Protein AF-0000000079732592 (afdb_homodimer)

Sequence (618 aa):
MVAAVTVRTLSSPSSSRDAVSAAAAVSSTTSTVAAAVVMSLSVRLCVIKLDCSHFFIHSLRERGMASYRFEPFSTPEAAESALRVLVESADEELLLSGSSAILDRVRPALEDALDRGVLVLLLTSGVEDDRFEDVARVVHVWEDAGPLSVICTADDRDGLCANELVFEEPLNDDEGVLFSHPLVRTHLFSTVIGNTWNRATEEYIGEPDPLPATYRNFPTTVVNATLHLREGRDLDAAVRGKYVGTTEEVTLEGAVCNVRQSFVSPITNSFPVENSLFVRTADDDVVTVGGPGAFVEDVEGYEVTLRERMVAAVTVRTLSSPSSSRDAVSAAAAVSSTTSTVAAAVVMSLSVRLCVIKLDCSHFFIHSLRERGMASYRFEPFSTPEAAESALRVLVESADEELLLSGSSAILDRVRPALEDALDRGVLVLLLTSGVEDDRFEDVARVVHVWEDAGPLSVICTADDRDGLCANELVFEEPLNDDEGVLFSHPLVRTHLFSTVIGNTWNRATEEYIGEPDPLPATYRNFPTTVVNATLHLREGRDLDAAVRGKYVGTTEEVTLEGAVCNVRQSFVSPITNSFPVENSLFVRTADDDVVTVGGPGAFVEDVEGYEVTLRER

Secondary structure (DSSP, 8-state):
--------------SHHHHHHHHHHHHHHHHHHHHHHHHHHHHHHHHHHHHHHHHHHHHHHHTT----EEEEE-SHHHHHHHHHHHHHH-SSEEEEE--HHHHHHTHHHHHHHHHTT-EEEEEE-S------TTT-SEEEE--SSSPPPEEEEETTTEEEEE-GGGGSS--TT--EEEEE-HHHHHHHHHHHHHHTGGGSEEEEEPPPPPSSEEESSHHHHHHHHHHHHHTT--EEEEEEEEETTT--EEEEEEEEEEEE-SSSSSP--SSTT--EEEEE-TTS-EEEEE-TT--SSSEEEEEEEEEE-/--------------SHHHHHHHHHHHHHHHHHHHHHHHHHHHHHHHHHHHHHHHHHHHHHHHTT----EEEEE-SHHHHHHHHHHHHHH-SSEEEEE--HHHHHHTHHHHHHHHHTT-EEEEEE-S------TTT-SEEEE--SSSPPPEEEEETTTEEEEE-GGGGSS--TT--EEEEE-HHHHHHHHHHHHHHTGGGSEEEEEPPPPPSSEEESSHHHHHHHHHHHHHTT--EEEEEEEEETTT--EEEEEEEEEEEE-SSSSSP--SSTT--EEEEE-TTS-EEEEE-TT--SSSEEEEEEEEEE-

InterPro domains:
  IPR021586 Transcription regulator TrmB, C-terminal [PF11495] (77-308)
  IPR037253 TrmB/BL1, C-terminal domain superfamily [SSF159071] (210-307)

Structure (mmCIF, N/CA/C/O backbone):
data_AF-0000000079732592-model_v1
#
loop_
_entity.id
_entity.type
_entity.pdbx_description
1 polymer 'Transcription regulator TrmB C-terminal domain-containing protein'
#
loop_
_atom_site.group_PDB
_atom_site.id
_atom_site.type_symbol
_atom_site.label_atom_id
_atom_site.label_alt_id
_atom_site.label_comp_id
_atom_site.label_asym_id
_atom_site.label_entity_id
_atom_site.label_seq_id
_atom_site.pdbx_PDB_ins_code
_atom_site.Cartn_x
_atom_site.Cartn_y
_atom_site.Cartn_z
_atom_site.occupancy
_atom_site.B_iso_or_equiv
_atom_site.auth_seq_id
_atom_site.auth_comp_id
_atom_site.auth_asym_id
_atom_site.auth_atom_id
_atom_site.pdbx_PDB_model_num
ATOM 1 N N . MET A 1 1 ? 41.344 25.406 -42.969 1 19.22 1 MET A N 1
ATOM 2 C CA . MET A 1 1 ? 41.812 24.219 -43.688 1 19.22 1 MET A CA 1
ATOM 3 C C . MET A 1 1 ? 40.719 23.172 -43.781 1 19.22 1 MET A C 1
ATOM 5 O O . MET A 1 1 ? 40.219 22.719 -42.75 1 19.22 1 MET A O 1
ATOM 9 N N . VAL A 1 2 ? 39.906 23.25 -44.906 1 20.47 2 VAL A N 1
ATOM 10 C CA . VAL A 1 2 ? 38.625 22.609 -45.219 1 20.47 2 VAL A CA 1
ATOM 11 C C . VAL A 1 2 ? 38.844 21.109 -45.406 1 20.47 2 VAL A C 1
ATOM 13 O O . VAL A 1 2 ? 39.562 20.688 -46.281 1 20.47 2 VAL A O 1
ATOM 16 N N . ALA A 1 3 ? 39 20.438 -44.25 1 21.23 3 ALA A N 1
ATOM 17 C CA . ALA A 1 3 ? 39.406 19.031 -44.312 1 21.23 3 ALA A CA 1
ATOM 18 C C . ALA A 1 3 ? 38.531 18.234 -45.281 1 21.23 3 ALA A C 1
ATOM 20 O O . ALA A 1 3 ? 37.281 18.328 -45.219 1 21.23 3 ALA A O 1
ATOM 21 N N . ALA A 1 4 ? 39.062 18.016 -46.438 1 21.55 4 ALA A N 1
ATOM 22 C CA . ALA A 1 4 ? 38.469 17.359 -47.625 1 21.55 4 ALA A CA 1
ATOM 23 C C . ALA A 1 4 ? 37.969 15.969 -47.281 1 21.55 4 ALA A C 1
ATOM 25 O O . ALA A 1 4 ? 38.75 15.109 -46.844 1 21.55 4 ALA A O 1
ATOM 26 N N . VAL A 1 5 ? 36.812 15.875 -46.5 1 23.31 5 VAL A N 1
ATOM 27 C CA . VAL A 1 5 ? 36.219 14.602 -46.125 1 23.31 5 VAL A CA 1
ATOM 28 C C . VAL A 1 5 ? 35.969 13.742 -47.375 1 23.31 5 VAL A C 1
ATOM 30 O O . VAL A 1 5 ? 35.25 14.156 -48.281 1 23.31 5 VAL A O 1
ATOM 33 N N . THR A 1 6 ? 37.062 13.188 -47.844 1 23.47 6 THR A N 1
ATOM 34 C CA . THR A 1 6 ? 37.031 12.312 -49 1 23.47 6 THR A CA 1
ATOM 35 C C . THR A 1 6 ? 35.938 11.266 -48.844 1 23.47 6 THR A C 1
ATOM 37 O O . THR A 1 6 ? 35.906 10.484 -47.906 1 23.47 6 THR A O 1
ATOM 40 N N . VAL A 1 7 ? 34.719 11.641 -49.25 1 23.11 7 VAL A N 1
ATOM 41 C CA . VAL A 1 7 ? 33.562 10.781 -49.312 1 23.11 7 VAL A CA 1
ATOM 42 C C . VAL A 1 7 ? 33.875 9.562 -50.188 1 23.11 7 VAL A C 1
ATOM 44 O O . VAL A 1 7 ? 34.125 9.695 -51.375 1 23.11 7 VAL A O 1
ATOM 47 N N . ARG A 1 8 ? 34.688 8.703 -49.594 1 26.88 8 ARG A N 1
ATOM 48 C CA . ARG A 1 8 ? 34.969 7.5 -50.375 1 26.88 8 ARG A CA 1
ATOM 49 C C . ARG A 1 8 ? 33.688 6.941 -51 1 26.88 8 ARG A C 1
ATOM 51 O O . ARG A 1 8 ? 32.656 6.863 -50.344 1 26.88 8 ARG A O 1
ATOM 58 N N . THR A 1 9 ? 33.531 7.277 -52.219 1 23.38 9 THR A N 1
ATOM 59 C CA . THR A 1 9 ? 32.5 6.727 -53.062 1 23.38 9 THR A CA 1
ATOM 60 C C . THR A 1 9 ? 32.344 5.223 -52.844 1 23.38 9 THR A C 1
ATOM 62 O O . THR A 1 9 ? 33.312 4.477 -52.969 1 23.38 9 THR A O 1
ATOM 65 N N . LEU A 1 10 ? 31.656 4.914 -51.75 1 28.02 10 LEU A N 1
ATOM 66 C CA . LEU A 1 10 ? 31.359 3.506 -51.531 1 28.02 10 LEU A CA 1
ATOM 67 C C . LEU A 1 10 ? 31.031 2.787 -52.812 1 28.02 10 LEU A C 1
ATOM 69 O O . LEU A 1 10 ? 30.203 3.268 -53.625 1 28.02 10 LEU A O 1
ATOM 73 N N . SER A 1 11 ? 32.062 2.229 -53.438 1 27.69 11 SER A N 1
ATOM 74 C CA . SER A 1 11 ? 31.969 1.338 -54.594 1 27.69 11 SER A CA 1
ATOM 75 C C . SER A 1 11 ? 30.703 0.494 -54.531 1 27.69 11 SER A C 1
ATOM 77 O O . SER A 1 11 ? 30.156 0.25 -53.469 1 27.69 11 SER A O 1
ATOM 79 N N . SER A 1 12 ? 30.047 0.432 -55.75 1 29.06 12 SER A N 1
ATOM 80 C CA . SER A 1 12 ? 28.812 -0.265 -56.125 1 29.06 12 SER A CA 1
ATOM 81 C C . SER A 1 12 ? 28.75 -1.654 -55.5 1 29.06 12 SER A C 1
ATOM 83 O O . SER A 1 12 ? 29.688 -2.443 -55.656 1 29.06 12 SER A O 1
ATOM 85 N N . PRO A 1 13 ? 28.125 -1.713 -54.406 1 33.91 13 PRO A N 1
ATOM 86 C CA . PRO A 1 13 ? 28.062 -3.076 -53.875 1 33.91 13 PRO A CA 1
ATOM 87 C C . PRO A 1 13 ? 27.719 -4.113 -54.938 1 33.91 13 PRO A C 1
ATOM 89 O O . PRO A 1 13 ? 26.906 -3.832 -55.844 1 33.91 13 PRO A O 1
ATOM 92 N N . SER A 1 14 ? 28.766 -4.77 -55.594 1 34.81 14 SER A N 1
ATOM 93 C CA . SER A 1 14 ? 28.594 -5.781 -56.625 1 34.81 14 SER A CA 1
ATOM 94 C C . SER A 1 14 ? 27.344 -6.633 -56.375 1 34.81 14 SER A C 1
ATOM 96 O O . SER A 1 14 ? 26.594 -6.926 -57.281 1 34.81 14 SER A O 1
ATOM 98 N N . SER A 1 15 ? 27.531 -7.754 -55.688 1 32.41 15 SER A N 1
ATOM 99 C CA . SER A 1 15 ? 26.484 -8.773 -55.75 1 32.41 15 SER A CA 1
ATOM 100 C C . SER A 1 15 ? 25.297 -8.398 -54.875 1 32.41 15 SER A C 1
ATOM 102 O O . SER A 1 15 ? 25.438 -7.648 -53.906 1 32.41 15 SER A O 1
ATOM 104 N N . SER A 1 16 ? 24.062 -8.617 -55.469 1 32.03 16 SER A N 1
ATOM 105 C CA . SER A 1 16 ? 22.719 -8.383 -54.906 1 32.03 16 SER A CA 1
ATOM 106 C C . SER A 1 16 ? 22.641 -8.797 -53.438 1 32.03 16 SER A C 1
ATOM 108 O O . SER A 1 16 ? 21.828 -8.258 -52.688 1 32.03 16 SER A O 1
ATOM 110 N N . ARG A 1 17 ? 23.281 -9.859 -53.125 1 38.47 17 ARG A N 1
ATOM 111 C CA . ARG A 1 17 ? 23.219 -10.336 -51.719 1 38.47 17 ARG A CA 1
ATOM 112 C C . ARG A 1 17 ? 23.891 -9.344 -50.781 1 38.47 17 ARG A C 1
ATOM 114 O O . ARG A 1 17 ? 23.453 -9.188 -49.625 1 38.47 17 ARG A O 1
ATOM 121 N N . ASP A 1 18 ? 24.953 -8.781 -51.219 1 37.97 18 ASP A N 1
ATOM 122 C CA . ASP A 1 18 ? 25.672 -7.867 -50.312 1 37.97 18 ASP A CA 1
ATOM 123 C C . ASP A 1 18 ? 24.891 -6.562 -50.156 1 37.97 18 ASP A C 1
ATOM 125 O O . ASP A 1 18 ? 25.016 -5.895 -49.125 1 37.97 18 ASP A O 1
ATOM 129 N N . ALA A 1 19 ? 24.188 -6.117 -51.188 1 34.31 19 ALA A N 1
ATOM 130 C CA . ALA A 1 19 ? 23.359 -4.922 -51.062 1 34.31 19 ALA A CA 1
ATOM 131 C C . ALA A 1 19 ? 22.203 -5.172 -50.094 1 34.31 19 ALA A C 1
ATOM 133 O O . ALA A 1 19 ? 21.844 -4.293 -49.312 1 34.31 19 ALA A O 1
ATOM 134 N N . VAL A 1 20 ? 21.609 -6.406 -50.219 1 36.62 20 VAL A N 1
ATOM 135 C CA . VAL A 1 20 ? 20.531 -6.723 -49.312 1 36.62 20 VAL A CA 1
ATOM 136 C C . VAL A 1 20 ? 21.078 -6.816 -47.875 1 36.62 20 VAL A C 1
ATOM 138 O O . VAL A 1 20 ? 20.438 -6.344 -46.938 1 36.62 20 VAL A O 1
ATOM 141 N N . SER A 1 21 ? 22.281 -7.383 -47.719 1 35.88 21 SER A N 1
ATOM 142 C CA . SER A 1 21 ? 22.859 -7.43 -46.375 1 35.88 21 SER A CA 1
ATOM 143 C C . SER A 1 21 ? 23.266 -6.039 -45.906 1 35.88 21 SER A C 1
ATOM 145 O O . SER A 1 21 ? 23.109 -5.715 -44.719 1 35.88 21 SER A O 1
ATOM 147 N N . ALA A 1 22 ? 23.812 -5.219 -46.781 1 35.72 22 ALA A N 1
ATOM 148 C CA . ALA A 1 22 ? 24.156 -3.854 -46.375 1 35.72 22 ALA A CA 1
ATOM 149 C C . ALA A 1 22 ? 22.891 -3.018 -46.156 1 35.72 22 ALA A C 1
ATOM 151 O O . ALA A 1 22 ? 22.828 -2.219 -45.219 1 35.72 22 ALA A O 1
ATOM 152 N N . ALA A 1 23 ? 21.891 -3.182 -47.094 1 34.16 23 ALA A N 1
ATOM 153 C CA . ALA A 1 23 ? 20.625 -2.484 -46.844 1 34.16 23 ALA A CA 1
ATOM 154 C C . ALA A 1 23 ? 19.969 -2.998 -45.562 1 34.16 23 ALA A C 1
ATOM 156 O O . ALA A 1 23 ? 19.375 -2.221 -44.812 1 34.16 23 ALA A O 1
ATOM 157 N N . ALA A 1 24 ? 20.078 -4.305 -45.312 1 37.47 24 ALA A N 1
ATOM 158 C CA . ALA A 1 24 ? 19.562 -4.832 -44.062 1 37.47 24 ALA A CA 1
ATOM 159 C C . ALA A 1 24 ? 20.375 -4.316 -42.875 1 37.47 24 ALA A C 1
ATOM 161 O O . ALA A 1 24 ? 19.812 -4.012 -41.812 1 37.47 24 ALA A O 1
ATOM 162 N N . ALA A 1 25 ? 21.688 -4.176 -43 1 39.47 25 ALA A N 1
ATOM 163 C CA . ALA A 1 25 ? 22.516 -3.584 -41.969 1 39.47 25 ALA A CA 1
ATOM 164 C C . ALA A 1 25 ? 22.234 -2.088 -41.844 1 39.47 25 ALA A C 1
ATOM 166 O O . ALA A 1 25 ? 22.172 -1.56 -40.719 1 39.47 25 ALA A O 1
ATOM 167 N N . VAL A 1 26 ? 22.156 -1.353 -42.969 1 39.06 26 VAL A N 1
ATOM 168 C CA . VAL A 1 26 ? 21.828 0.066 -42.844 1 39.06 26 VAL A CA 1
ATOM 169 C C . VAL A 1 26 ? 20.391 0.228 -42.344 1 39.06 26 VAL A C 1
ATOM 171 O O . VAL A 1 26 ? 20.125 1.1 -41.531 1 39.06 26 VAL A O 1
ATOM 174 N N . SER A 1 27 ? 19.453 -0.613 -42.844 1 36.62 27 SER A N 1
ATOM 175 C CA . SER A 1 27 ? 18.094 -0.537 -42.312 1 36.62 27 SER A CA 1
ATOM 176 C C . SER A 1 27 ? 18.031 -0.918 -40.844 1 36.62 27 SER A C 1
ATOM 178 O O . SER A 1 27 ? 17.297 -0.312 -40.062 1 36.62 27 SER A O 1
ATOM 180 N N . SER A 1 28 ? 18.875 -1.86 -40.438 1 42.09 28 SER A N 1
ATOM 181 C CA . SER A 1 28 ? 18.938 -2.191 -39 1 42.09 28 SER A CA 1
ATOM 182 C C . SER A 1 28 ? 19.594 -1.079 -38.188 1 42.09 28 SER A C 1
ATOM 184 O O . SER A 1 28 ? 19.156 -0.755 -37.094 1 42.09 28 SER A O 1
ATOM 186 N N . THR A 1 29 ? 20.656 -0.507 -38.75 1 42.25 29 THR A N 1
ATOM 187 C CA . THR A 1 29 ? 21.281 0.609 -38.062 1 42.25 29 THR A CA 1
ATOM 188 C C . THR A 1 29 ? 20.391 1.851 -38.125 1 42.25 29 THR A C 1
ATOM 190 O O . THR A 1 29 ? 20.266 2.574 -37.125 1 42.25 29 THR A O 1
ATOM 193 N N . THR A 1 30 ? 19.875 2.113 -39.281 1 39.75 30 THR A N 1
ATOM 194 C CA . THR A 1 30 ? 18.984 3.256 -39.375 1 39.75 30 THR A CA 1
ATOM 195 C C . THR A 1 30 ? 17.734 3.014 -38.531 1 39.75 30 THR A C 1
ATOM 197 O O . THR A 1 30 ? 17.219 3.936 -37.875 1 39.75 30 THR A O 1
ATOM 200 N N . SER A 1 31 ? 17.234 1.812 -38.5 1 40.81 31 SER A N 1
ATOM 201 C CA . SER A 1 31 ? 16.078 1.521 -37.656 1 40.81 31 SER A CA 1
ATOM 202 C C . SER A 1 31 ? 16.438 1.589 -36.188 1 40.81 31 SER A C 1
ATOM 204 O O . SER A 1 31 ? 15.664 2.113 -35.375 1 40.81 31 SER A O 1
ATOM 206 N N . THR A 1 32 ? 17.625 1.209 -35.844 1 43.56 32 THR A N 1
ATOM 207 C CA . THR A 1 32 ? 18.094 1.358 -34.469 1 43.56 32 THR A CA 1
ATOM 208 C C . THR A 1 32 ? 18.344 2.826 -34.156 1 43.56 32 THR A C 1
ATOM 210 O O . THR A 1 32 ? 17.969 3.301 -33.062 1 43.56 32 THR A O 1
ATOM 213 N N . VAL A 1 33 ? 18.984 3.492 -35.094 1 40.34 33 VAL A N 1
ATOM 214 C CA . VAL A 1 33 ? 19.234 4.91 -34.844 1 40.34 33 VAL A CA 1
ATOM 215 C C . VAL A 1 33 ? 17.906 5.676 -34.875 1 40.34 33 VAL A C 1
ATOM 217 O O . VAL A 1 33 ? 17.672 6.543 -34.062 1 40.34 33 VAL A O 1
ATOM 220 N N . ALA A 1 34 ? 17.078 5.367 -35.812 1 36.66 34 ALA A N 1
ATOM 221 C CA . ALA A 1 34 ? 15.773 6.016 -35.844 1 36.66 34 ALA A CA 1
ATOM 222 C C . ALA A 1 34 ? 14.961 5.664 -34.594 1 36.66 34 ALA A C 1
ATOM 224 O O . ALA A 1 34 ? 14.328 6.535 -34 1 36.66 34 ALA A O 1
ATOM 225 N N . ALA A 1 35 ? 15.008 4.504 -34.156 1 41.5 35 ALA A N 1
ATOM 226 C CA . ALA A 1 35 ? 14.352 4.121 -32.906 1 41.5 35 ALA A CA 1
ATOM 227 C C . ALA A 1 35 ? 14.977 4.832 -31.719 1 41.5 35 ALA A C 1
ATOM 229 O O . ALA A 1 35 ? 14.266 5.316 -30.844 1 41.5 35 ALA A O 1
ATOM 230 N N . ALA A 1 36 ? 16.25 5.039 -31.797 1 42.72 36 ALA A N 1
ATOM 231 C CA . ALA A 1 36 ? 16.922 5.789 -30.75 1 42.72 36 ALA A CA 1
ATOM 232 C C . ALA A 1 36 ? 16.547 7.27 -30.797 1 42.72 36 ALA A C 1
ATOM 234 O O . ALA A 1 36 ? 16.328 7.898 -29.766 1 42.72 36 ALA A O 1
ATOM 235 N N . VAL A 1 37 ? 16.547 7.785 -32.031 1 40.47 37 VAL A N 1
ATOM 236 C CA . VAL A 1 37 ? 16.172 9.188 -32.188 1 40.47 37 VAL A CA 1
ATOM 237 C C . VAL A 1 37 ? 14.703 9.375 -31.812 1 40.47 37 VAL A C 1
ATOM 239 O O . VAL A 1 37 ? 14.352 10.305 -31.078 1 40.47 37 VAL A O 1
ATOM 242 N N . VAL A 1 38 ? 13.859 8.508 -32.281 1 40.31 38 VAL A N 1
ATOM 243 C CA . VAL A 1 38 ? 12.453 8.586 -31.891 1 40.31 38 VAL A CA 1
ATOM 244 C C . VAL A 1 38 ? 12.32 8.391 -30.391 1 40.31 38 VAL A C 1
ATOM 246 O O . VAL A 1 38 ? 11.57 9.117 -29.719 1 40.31 38 VAL A O 1
ATOM 249 N N . MET A 1 39 ? 13.133 7.551 -29.891 1 40.91 39 MET A N 1
ATOM 250 C CA . MET A 1 39 ? 13.148 7.367 -28.438 1 40.91 39 MET A CA 1
ATOM 251 C C . MET A 1 39 ? 13.68 8.609 -27.734 1 40.91 39 MET A C 1
ATOM 253 O O . MET A 1 39 ? 13.125 9.047 -26.734 1 40.91 39 MET A O 1
ATOM 257 N N . SER A 1 40 ? 14.773 9.141 -28.328 1 41.84 40 SER A N 1
ATOM 258 C CA . SER A 1 40 ? 15.305 10.367 -27.75 1 41.84 40 SER A CA 1
ATOM 259 C C . SER A 1 40 ? 14.305 11.508 -27.859 1 41.84 40 SER A C 1
ATOM 261 O O . SER A 1 40 ? 14.102 12.266 -26.906 1 41.84 40 SER A O 1
ATOM 263 N N . LEU A 1 41 ? 13.82 11.633 -29.047 1 41.28 41 LEU A N 1
ATOM 264 C CA . LEU A 1 41 ? 12.812 12.664 -29.234 1 41.28 41 LEU A CA 1
ATOM 265 C C . LEU A 1 41 ? 11.562 12.359 -28.406 1 41.28 41 LEU A C 1
ATOM 267 O O . LEU A 1 41 ? 10.953 13.266 -27.828 1 41.28 41 LEU A O 1
ATOM 271 N N . SER A 1 42 ? 11.25 11.18 -28.312 1 38.34 42 SER A N 1
ATOM 272 C CA . SER A 1 42 ? 10.133 10.773 -27.484 1 38.34 42 SER A CA 1
ATOM 273 C C . SER A 1 42 ? 10.422 11.008 -26 1 38.34 42 SER A C 1
ATOM 275 O O . SER A 1 42 ? 9.539 11.422 -25.25 1 38.34 42 SER A O 1
ATOM 277 N N . VAL A 1 43 ? 11.664 10.844 -25.719 1 39.75 43 VAL A N 1
ATOM 278 C CA . VAL A 1 43 ? 12.102 11.141 -24.359 1 39.75 43 VAL A CA 1
ATOM 279 C C . VAL A 1 43 ? 12.023 12.641 -24.109 1 39.75 43 VAL A C 1
ATOM 281 O O . VAL A 1 43 ? 11.531 13.078 -23.062 1 39.75 43 VAL A O 1
ATOM 284 N N . ARG A 1 44 ? 12.602 13.391 -25.047 1 42.25 44 ARG A N 1
ATOM 285 C CA . ARG A 1 44 ? 12.539 14.836 -24.891 1 42.25 44 ARG A CA 1
ATOM 286 C C . ARG A 1 44 ? 11.094 15.32 -24.859 1 42.25 44 ARG A C 1
ATOM 288 O O . ARG A 1 44 ? 10.742 16.203 -24.062 1 42.25 44 ARG A O 1
ATOM 295 N N . LEU A 1 45 ? 10.359 14.805 -25.703 1 39.19 45 LEU A N 1
ATOM 296 C CA . LEU A 1 45 ? 8.93 15.117 -25.688 1 39.19 45 LEU A CA 1
ATOM 297 C C . LEU A 1 45 ? 8.289 14.664 -24.375 1 39.19 45 LEU A C 1
ATOM 299 O O . LEU A 1 45 ? 7.438 15.367 -23.828 1 39.19 45 LEU A O 1
ATOM 303 N N . CYS A 1 46 ? 8.773 13.617 -23.906 1 38.25 46 CYS A N 1
ATOM 304 C CA . CYS A 1 46 ? 8.273 13.148 -22.625 1 38.25 46 CYS A CA 1
ATOM 305 C C . CYS A 1 46 ? 8.688 14.086 -21.5 1 38.25 46 CYS A C 1
ATOM 307 O O . CYS A 1 46 ? 7.891 14.398 -20.609 1 38.25 46 CYS A O 1
ATOM 309 N N . VAL A 1 47 ? 9.961 14.562 -21.578 1 41.03 47 VAL A N 1
ATOM 310 C CA . VAL A 1 47 ? 10.438 15.5 -20.578 1 41.03 47 VAL A CA 1
ATOM 311 C C . VAL A 1 47 ? 9.664 16.812 -20.703 1 41.03 47 VAL A C 1
ATOM 313 O O . VAL A 1 47 ? 9.227 17.375 -19.688 1 41.03 47 VAL A O 1
ATOM 316 N N . ILE A 1 48 ? 9.617 17.312 -21.906 1 40.66 48 ILE A N 1
ATOM 317 C CA . ILE A 1 48 ? 8.844 18.531 -22.156 1 40.66 48 ILE A CA 1
ATOM 318 C C . ILE A 1 48 ? 7.391 18.312 -21.75 1 40.66 48 ILE A C 1
ATOM 320 O O . ILE A 1 48 ? 6.781 19.172 -21.109 1 40.66 48 ILE A O 1
ATOM 324 N N . LYS A 1 49 ? 6.91 17.203 -22.172 1 38.03 49 LYS A N 1
ATOM 325 C CA . LYS A 1 49 ? 5.539 16.891 -21.781 1 38.03 49 LYS A CA 1
ATOM 326 C C . LYS A 1 49 ? 5.398 16.844 -20.266 1 38.03 49 LYS A C 1
ATOM 328 O O . LYS A 1 49 ? 4.426 17.375 -19.719 1 38.03 49 LYS A O 1
ATOM 333 N N . LEU A 1 50 ? 6.383 16.297 -19.719 1 39.59 50 LEU A N 1
ATOM 334 C CA . LEU A 1 50 ? 6.379 16.266 -18.25 1 39.59 50 LEU A CA 1
ATOM 335 C C . LEU A 1 50 ? 6.48 17.672 -17.688 1 39.59 50 LEU A C 1
ATOM 337 O O . LEU A 1 50 ? 5.766 18.016 -16.734 1 39.59 50 LEU A O 1
ATOM 341 N N . ASP A 1 51 ? 7.414 18.406 -18.281 1 42.16 51 ASP A N 1
ATOM 342 C CA . ASP A 1 51 ? 7.52 19.797 -17.844 1 42.16 51 ASP A CA 1
ATOM 343 C C . ASP A 1 51 ? 6.238 20.562 -18.141 1 42.16 51 ASP A C 1
ATOM 345 O O . ASP A 1 51 ? 5.777 21.359 -17.328 1 42.16 51 ASP A O 1
ATOM 349 N N . CYS A 1 52 ? 5.762 20.438 -19.359 1 40.16 52 CYS A N 1
ATOM 350 C CA . CYS A 1 52 ? 4.508 21.062 -19.766 1 40.16 52 CYS A CA 1
ATOM 351 C C . CYS A 1 52 ? 3.338 20.516 -18.953 1 40.16 52 CYS A C 1
ATOM 353 O O . CYS A 1 52 ? 2.406 21.25 -18.625 1 40.16 52 CYS A O 1
ATOM 355 N N . SER A 1 53 ? 3.395 19.328 -18.766 1 38.09 53 SER A N 1
ATOM 356 C CA . SER A 1 53 ? 2.363 18.719 -17.922 1 38.09 53 SER A CA 1
ATOM 357 C C . SER A 1 53 ? 2.346 19.359 -16.547 1 38.09 53 SER A C 1
ATOM 359 O O . SER A 1 53 ? 1.278 19.547 -15.953 1 38.09 53 SER A O 1
ATOM 361 N N . HIS A 1 54 ? 3.555 19.656 -16.109 1 39.66 54 HIS A N 1
ATOM 362 C CA . HIS A 1 54 ? 3.635 20.375 -14.844 1 39.66 54 HIS A CA 1
ATOM 363 C C . HIS A 1 54 ? 2.842 21.672 -14.891 1 39.66 54 HIS A C 1
ATOM 365 O O . HIS A 1 54 ? 2.092 21.984 -13.969 1 39.66 54 HIS A O 1
ATOM 371 N N . PHE A 1 55 ? 3.195 22.453 -15.914 1 38.03 55 PHE A N 1
ATOM 372 C CA . PHE A 1 55 ? 2.439 23.688 -16.094 1 38.03 55 PHE A CA 1
ATOM 373 C C . PHE A 1 55 ? 0.958 23.375 -16.297 1 38.03 55 PHE A C 1
ATOM 375 O O . PHE A 1 55 ? 0.098 24.078 -15.766 1 38.03 55 PHE A O 1
ATOM 382 N N . PHE A 1 56 ? 0.739 22.453 -17.047 1 33.72 56 PHE A N 1
ATOM 383 C CA . PHE A 1 56 ? -0.644 22.094 -17.328 1 33.72 56 PHE A CA 1
ATOM 384 C C . PHE A 1 56 ? -1.326 21.531 -16.078 1 33.72 56 PHE A C 1
ATOM 386 O O . PHE A 1 56 ? -2.479 21.875 -15.797 1 33.72 56 PHE A O 1
ATOM 393 N N . ILE A 1 57 ? -0.654 20.781 -15.352 1 38.06 57 ILE A N 1
ATOM 394 C CA . ILE A 1 57 ? -1.205 20.234 -14.117 1 38.06 57 ILE A CA 1
ATOM 395 C C . ILE A 1 57 ? -1.607 21.375 -13.18 1 38.06 57 ILE A C 1
ATOM 397 O O . ILE A 1 57 ? -2.684 21.344 -12.578 1 38.06 57 ILE A O 1
ATOM 401 N N . HIS A 1 58 ? -0.688 22.266 -13.031 1 38.59 58 HIS A N 1
ATOM 402 C CA . HIS A 1 58 ? -1.029 23.422 -12.211 1 38.59 58 HIS A CA 1
ATOM 403 C C . HIS A 1 58 ? -2.227 24.172 -12.781 1 38.59 58 HIS A C 1
ATOM 405 O O . HIS A 1 58 ? -3.105 24.609 -12.039 1 38.59 58 HIS A O 1
ATOM 411 N N . SER A 1 59 ? -2.217 24.312 -14 1 35.06 59 SER A N 1
ATOM 412 C CA . SER A 1 59 ? -3.305 25.062 -14.633 1 35.06 59 SER A CA 1
ATOM 413 C C . SER A 1 59 ? -4.625 24.297 -14.516 1 35.06 59 SER A C 1
ATOM 415 O O . SER A 1 59 ? -5.676 24.906 -14.305 1 35.06 59 SER A O 1
ATOM 417 N N . LEU A 1 60 ? -4.633 23.109 -14.758 1 37.69 60 LEU A N 1
ATOM 418 C CA . LEU A 1 60 ? -5.883 22.344 -14.672 1 37.69 60 LEU A CA 1
ATOM 419 C C . LEU A 1 60 ? -6.387 22.297 -13.234 1 37.69 60 LEU A C 1
ATOM 421 O O . LEU A 1 60 ? -7.598 22.344 -12.992 1 37.69 60 LEU A O 1
ATOM 425 N N . ARG A 1 61 ? -5.504 22.188 -12.297 1 40.12 61 ARG A N 1
ATOM 426 C CA . ARG A 1 61 ? -5.887 22.297 -10.891 1 40.12 61 ARG A CA 1
ATOM 427 C C . ARG A 1 61 ? -6.645 23.594 -10.641 1 40.12 61 ARG A C 1
ATOM 429 O O . ARG A 1 61 ? -7.633 23.625 -9.906 1 40.12 61 ARG A O 1
ATOM 436 N N . GLU A 1 62 ? -6.203 24.625 -11.148 1 40.09 62 GLU A N 1
ATOM 437 C CA . GLU A 1 62 ? -6.891 25.891 -10.992 1 40.09 62 GLU A CA 1
ATOM 438 C C . GLU A 1 62 ? -8.281 25.859 -11.625 1 40.09 62 GLU A C 1
ATOM 440 O O . GLU A 1 62 ? -9.188 26.562 -11.188 1 40.09 62 GLU A O 1
ATOM 445 N N . ARG A 1 63 ? -8.289 25.047 -12.711 1 36.94 63 ARG A N 1
ATOM 446 C CA . ARG A 1 63 ? -9.594 25.156 -13.359 1 36.94 63 ARG A CA 1
ATOM 447 C C . ARG A 1 63 ? -10.578 24.141 -12.789 1 36.94 63 ARG A C 1
ATOM 449 O O . ARG A 1 63 ? -11.672 23.969 -13.32 1 36.94 63 ARG A O 1
ATOM 456 N N . GLY A 1 64 ? -10.258 23.453 -11.758 1 38.97 64 GLY A N 1
ATOM 457 C CA . GLY A 1 64 ? -11.219 22.594 -11.062 1 38.97 64 GLY A CA 1
ATOM 458 C C . GLY A 1 64 ? -11.398 21.25 -11.719 1 38.97 64 GLY A C 1
ATOM 459 O O . GLY A 1 64 ? -12.305 20.484 -11.359 1 38.97 64 GLY A O 1
ATOM 460 N N . MET A 1 65 ? -11.078 21.109 -12.828 1 37.66 65 MET A N 1
ATOM 461 C CA . MET A 1 65 ? -11.305 19.828 -13.492 1 37.66 65 MET A CA 1
ATOM 462 C C . MET A 1 65 ? -10.305 18.781 -13.023 1 37.66 65 MET A C 1
ATOM 464 O O . MET A 1 65 ? -9.094 18.984 -13.102 1 37.66 65 MET A O 1
ATOM 468 N N . ALA A 1 66 ? -10.672 18.031 -12.07 1 47.69 66 ALA A N 1
ATOM 469 C CA . ALA A 1 66 ? -9.852 16.969 -11.5 1 47.69 66 ALA A CA 1
ATOM 470 C C . ALA A 1 66 ? -9.203 16.125 -12.602 1 47.69 66 ALA A C 1
ATOM 472 O O . ALA A 1 66 ? -9.906 15.508 -13.414 1 47.69 66 ALA A O 1
ATOM 473 N N . SER A 1 67 ? -8.133 16.609 -13.242 1 60.19 67 SER A N 1
ATOM 474 C CA . SER A 1 67 ? -7.461 15.859 -14.289 1 60.19 67 SER A CA 1
ATOM 475 C C . SER A 1 67 ? -6.512 14.82 -13.703 1 60.19 67 SER A C 1
ATOM 477 O O . SER A 1 67 ? -5.637 15.156 -12.898 1 60.19 67 SER A O 1
ATOM 479 N N . TYR A 1 68 ? -6.953 13.586 -13.664 1 77.81 68 TYR A N 1
ATOM 480 C CA . TYR A 1 68 ? -6.082 12.477 -13.305 1 77.81 68 TYR A CA 1
ATOM 481 C C . TYR A 1 68 ? -5 12.266 -14.359 1 77.81 68 TYR A C 1
ATOM 483 O O . TYR A 1 68 ? -5.242 12.461 -15.555 1 77.81 68 TYR A O 1
ATOM 491 N N . ARG A 1 69 ? -3.801 12.141 -13.875 1 80.81 69 ARG A N 1
ATOM 492 C CA . ARG A 1 69 ? -2.656 11.984 -14.766 1 80.81 69 ARG A CA 1
ATOM 493 C C . ARG A 1 69 ? -1.808 10.781 -14.367 1 80.81 69 ARG A C 1
ATOM 495 O O . ARG A 1 69 ? -1.627 10.508 -13.18 1 80.81 69 ARG A O 1
ATOM 502 N N . PHE A 1 70 ? -1.429 10.078 -15.367 1 85.62 70 PHE A N 1
ATOM 503 C CA . PHE A 1 70 ? -0.467 8.992 -15.219 1 85.62 70 PHE A CA 1
ATOM 504 C C . PHE A 1 70 ? 0.593 9.055 -16.312 1 85.62 70 PHE A C 1
ATOM 506 O O . PHE A 1 70 ? 0.268 9.039 -17.5 1 85.62 70 PHE A O 1
ATOM 513 N N . GLU A 1 71 ? 1.866 9.164 -15.945 1 84.88 71 GLU A N 1
ATOM 514 C CA . GLU A 1 71 ? 2.977 9.32 -16.875 1 84.88 71 GLU A CA 1
ATOM 515 C C . GLU A 1 71 ? 4.094 8.32 -16.578 1 84.88 71 GLU A C 1
ATOM 517 O O . GLU A 1 71 ? 4.961 8.578 -15.742 1 84.88 71 GLU A O 1
ATOM 522 N N . PRO A 1 72 ? 4.074 7.223 -17.328 1 83.94 72 PRO A N 1
ATOM 523 C CA . PRO A 1 72 ? 5.18 6.277 -17.156 1 83.94 72 PRO A CA 1
ATOM 524 C C . PRO A 1 72 ? 6.516 6.836 -17.641 1 83.94 72 PRO A C 1
ATOM 526 O O . PRO A 1 72 ? 6.539 7.711 -18.516 1 83.94 72 PRO A O 1
ATOM 529 N N . PHE A 1 73 ? 7.613 6.422 -17 1 82.81 73 PHE A N 1
ATOM 530 C CA . PHE A 1 73 ? 8.961 6.773 -17.438 1 82.81 73 PHE A CA 1
ATOM 531 C C . PHE A 1 73 ? 9.891 5.57 -17.359 1 82.81 73 PHE A C 1
ATOM 533 O O . PHE A 1 73 ? 9.664 4.66 -16.547 1 82.81 73 PHE A O 1
ATOM 540 N N . SER A 1 74 ? 10.953 5.559 -18.203 1 79.88 74 SER A N 1
ATOM 541 C CA . SER A 1 74 ? 11.828 4.387 -18.234 1 79.88 74 SER A CA 1
ATOM 542 C C . SER A 1 74 ? 13.289 4.789 -18.391 1 79.88 74 SER A C 1
ATOM 544 O O . SER A 1 74 ? 14.148 3.938 -18.609 1 79.88 74 SER A O 1
ATOM 546 N N . THR A 1 75 ? 13.57 6.07 -18.359 1 80.25 75 THR A N 1
ATOM 547 C CA . THR A 1 75 ? 14.953 6.535 -18.469 1 80.25 75 THR A CA 1
ATOM 548 C C . THR A 1 75 ? 15.375 7.246 -17.172 1 80.25 75 THR A C 1
ATOM 550 O O . THR A 1 75 ? 14.547 7.844 -16.484 1 80.25 75 THR A O 1
ATOM 553 N N . PRO A 1 76 ? 16.656 7.211 -16.969 1 84.88 76 PRO A N 1
ATOM 554 C CA . PRO A 1 76 ? 17.156 7.867 -15.75 1 84.88 76 PRO A CA 1
ATOM 555 C C . PRO A 1 76 ? 16.844 9.359 -15.719 1 84.88 76 PRO A C 1
ATOM 557 O O . PRO A 1 76 ? 16.484 9.898 -14.664 1 84.88 76 PRO A O 1
ATOM 560 N N . GLU A 1 77 ? 16.969 9.984 -16.844 1 81.5 77 GLU A N 1
ATOM 561 C CA . GLU A 1 77 ? 16.719 11.422 -16.906 1 81.5 77 GLU A CA 1
ATOM 562 C C . GLU A 1 77 ? 15.266 11.742 -16.578 1 81.5 77 GLU A C 1
ATOM 564 O O . GLU A 1 77 ? 14.984 12.68 -15.836 1 81.5 77 GLU A O 1
ATOM 569 N N . ALA A 1 78 ? 14.359 10.953 -17.156 1 82.31 78 ALA A N 1
ATOM 570 C CA . ALA A 1 78 ? 12.938 11.148 -16.906 1 82.31 78 ALA A CA 1
ATOM 571 C C . ALA A 1 78 ? 12.594 10.859 -15.445 1 82.31 78 ALA A C 1
ATOM 573 O O . ALA A 1 78 ? 11.758 11.547 -14.852 1 82.31 78 ALA A O 1
ATOM 574 N N . ALA A 1 79 ? 13.25 9.844 -14.938 1 89.5 79 ALA A N 1
ATOM 575 C CA . ALA A 1 79 ? 13.023 9.484 -13.539 1 89.5 79 ALA A CA 1
ATOM 576 C C . ALA A 1 79 ? 13.453 10.609 -12.602 1 89.5 79 ALA A C 1
ATOM 578 O O . ALA A 1 79 ? 12.703 10.984 -11.695 1 89.5 79 ALA A O 1
ATOM 579 N N . GLU A 1 80 ? 14.609 11.125 -12.852 1 90.06 80 GLU A N 1
ATOM 580 C CA . GLU A 1 80 ? 15.133 12.203 -12.023 1 90.06 80 GLU A CA 1
ATOM 581 C C . GLU A 1 80 ? 14.25 13.445 -12.117 1 90.06 80 GLU A C 1
ATOM 583 O O . GLU A 1 80 ? 13.961 14.078 -11.102 1 90.06 80 GLU A O 1
ATOM 588 N N . SER A 1 81 ? 13.875 13.734 -13.297 1 87.5 81 SER A N 1
ATOM 589 C CA . SER A 1 81 ? 13.016 14.891 -13.508 1 87.5 81 SER A CA 1
ATOM 590 C C . SER A 1 81 ? 11.672 14.719 -12.812 1 87.5 81 SER A C 1
ATOM 592 O O . SER A 1 81 ? 11.18 15.641 -12.156 1 87.5 81 SER A O 1
ATOM 594 N N . ALA A 1 82 ? 11.07 13.539 -12.953 1 90.38 82 ALA A N 1
ATOM 595 C CA . ALA A 1 82 ? 9.781 13.258 -12.336 1 90.38 82 ALA A CA 1
ATOM 596 C C . ALA A 1 82 ? 9.852 13.406 -10.82 1 90.38 82 ALA A C 1
ATOM 598 O O . ALA A 1 82 ? 8.977 14.023 -10.211 1 90.38 82 ALA A O 1
ATOM 599 N N . LEU A 1 83 ? 10.906 12.867 -10.258 1 95.94 83 LEU A N 1
ATOM 600 C CA . LEU A 1 83 ? 11.07 12.938 -8.812 1 95.94 83 LEU A CA 1
ATOM 601 C C . LEU A 1 83 ? 11.289 14.375 -8.359 1 95.94 83 LEU A C 1
ATOM 603 O O . LEU A 1 83 ? 10.68 14.82 -7.387 1 95.94 83 LEU A O 1
ATOM 607 N N . ARG A 1 84 ? 12.117 15.078 -9.039 1 93.81 84 ARG A N 1
ATOM 608 C CA . ARG A 1 84 ? 12.414 16.469 -8.688 1 93.81 84 ARG A CA 1
ATOM 609 C C . ARG A 1 84 ? 11.164 17.328 -8.766 1 93.81 84 ARG A C 1
ATOM 611 O O . ARG A 1 84 ? 10.883 18.109 -7.852 1 93.81 84 ARG A O 1
ATOM 618 N N . VAL A 1 85 ? 10.43 17.172 -9.805 1 89.06 85 VAL A N 1
ATOM 619 C CA . VAL A 1 85 ? 9.219 17.969 -10 1 89.06 85 VAL A CA 1
ATOM 620 C C . VAL A 1 85 ? 8.227 17.672 -8.883 1 89.06 85 VAL A C 1
ATOM 622 O O . VAL A 1 85 ? 7.586 18.594 -8.367 1 89.06 85 VAL A O 1
ATOM 625 N N . LEU A 1 86 ? 8.117 16.453 -8.586 1 95.19 86 LEU A N 1
ATOM 626 C CA . LEU A 1 86 ? 7.188 16.062 -7.523 1 95.19 86 LEU A CA 1
ATOM 627 C C . LEU A 1 86 ? 7.594 16.688 -6.195 1 95.19 86 LEU A C 1
ATOM 629 O O . LEU A 1 86 ? 6.758 17.266 -5.496 1 95.19 86 LEU A O 1
ATOM 633 N N . VAL A 1 87 ? 8.836 16.641 -5.855 1 97.56 87 VAL A N 1
ATOM 634 C CA . VAL A 1 87 ? 9.336 17.203 -4.602 1 97.56 87 VAL A CA 1
ATOM 635 C C . VAL A 1 87 ? 9.141 18.719 -4.605 1 97.56 87 VAL A C 1
ATOM 637 O O . VAL A 1 87 ? 8.688 19.297 -3.613 1 97.56 87 VAL A O 1
ATOM 640 N N . GLU A 1 88 ? 9.383 19.312 -5.715 1 93.88 88 GLU A N 1
ATOM 641 C CA . GLU A 1 88 ? 9.297 20.766 -5.828 1 93.88 88 GLU A CA 1
ATOM 642 C C . GLU A 1 88 ? 7.844 21.234 -5.781 1 93.88 88 GLU A C 1
ATOM 644 O O . GLU A 1 88 ? 7.562 22.359 -5.383 1 93.88 88 GLU A O 1
ATOM 649 N N . SER A 1 89 ? 6.945 20.344 -6.129 1 91.88 89 SER A N 1
ATOM 650 C CA . SER A 1 89 ? 5.543 20.75 -6.254 1 91.88 89 SER A CA 1
ATOM 651 C C . SER A 1 89 ? 4.812 20.609 -4.922 1 91.88 89 SER A C 1
ATOM 653 O O . SER A 1 89 ? 3.699 21.109 -4.762 1 91.88 89 SER A O 1
ATOM 655 N N . ALA A 1 90 ? 5.422 19.938 -4.008 1 96.25 90 ALA A N 1
ATOM 656 C CA . ALA A 1 90 ? 4.758 19.688 -2.729 1 96.25 90 ALA A CA 1
ATOM 657 C C . ALA A 1 90 ? 4.523 21 -1.979 1 96.25 90 ALA A C 1
ATOM 659 O O . ALA A 1 90 ? 5.438 21.812 -1.844 1 96.25 90 ALA A O 1
ATOM 660 N N . ASP A 1 91 ? 3.305 21.156 -1.422 1 94.88 91 ASP A N 1
ATOM 661 C CA . ASP A 1 91 ? 2.957 22.391 -0.72 1 94.88 91 ASP A CA 1
ATOM 662 C C . ASP A 1 91 ? 2.744 22.125 0.77 1 94.88 91 ASP A C 1
ATOM 664 O O . ASP A 1 91 ? 2.934 23.031 1.594 1 94.88 91 ASP A O 1
ATOM 668 N N . GLU A 1 92 ? 2.328 20.953 1.123 1 95.38 92 GLU A N 1
ATOM 669 C CA . GLU A 1 92 ? 1.938 20.719 2.51 1 95.38 92 GLU A CA 1
ATOM 670 C C . GLU A 1 92 ? 2.668 19.516 3.096 1 95.38 92 GLU A C 1
ATOM 672 O O . GLU A 1 92 ? 3.111 19.547 4.246 1 95.38 92 GLU A O 1
ATOM 677 N N . GLU A 1 93 ? 2.713 18.5 2.318 1 97.44 93 GLU A N 1
ATOM 678 C CA . GLU A 1 93 ? 3.26 17.25 2.818 1 97.44 93 GLU A CA 1
ATOM 679 C C . GLU A 1 93 ? 4.004 16.5 1.721 1 97.44 93 GLU A C 1
ATOM 681 O O . GLU A 1 93 ? 3.551 16.453 0.574 1 97.44 93 GLU A O 1
ATOM 686 N N . LEU A 1 94 ? 5.117 15.906 2.143 1 98.44 94 LEU A N 1
ATOM 687 C CA . LEU A 1 94 ? 5.938 15.094 1.25 1 98.44 94 LEU A CA 1
ATOM 688 C C . LEU A 1 94 ? 6.453 13.852 1.968 1 98.44 94 LEU A C 1
ATOM 690 O O . LEU A 1 94 ? 7.07 13.953 3.031 1 98.44 94 LEU A O 1
ATOM 694 N N . LEU A 1 95 ? 6.09 12.711 1.449 1 97.94 95 LEU A N 1
ATOM 695 C CA . LEU A 1 95 ? 6.707 11.461 1.87 1 97.94 95 LEU A CA 1
ATOM 696 C C . LEU A 1 95 ? 7.609 10.898 0.774 1 97.94 95 LEU A C 1
ATOM 698 O O . LEU A 1 95 ? 7.188 10.773 -0.377 1 97.94 95 LEU A O 1
ATOM 702 N N . LEU A 1 96 ? 8.867 10.656 1.091 1 97.94 96 LEU A N 1
ATOM 703 C CA . LEU A 1 96 ? 9.805 10.062 0.141 1 97.94 96 LEU A CA 1
ATOM 704 C C . LEU A 1 96 ? 10.461 8.82 0.734 1 97.94 96 LEU A C 1
ATOM 706 O O . LEU A 1 96 ? 11.086 8.891 1.797 1 97.94 96 LEU A O 1
ATOM 710 N N . SER A 1 97 ? 10.234 7.746 0.103 1 96.44 97 SER A N 1
ATOM 711 C CA . SER A 1 97 ? 10.93 6.492 0.397 1 96.44 97 SER A CA 1
ATOM 712 C C . SER A 1 97 ? 11.977 6.176 -0.666 1 96.44 97 SER A C 1
ATOM 714 O O . SER A 1 97 ? 11.688 6.246 -1.863 1 96.44 97 SER A O 1
ATOM 716 N N . GLY A 1 98 ? 13.156 5.895 -0.315 1 93.12 98 GLY A N 1
ATOM 717 C CA . GLY A 1 98 ? 14.25 5.52 -1.197 1 93.12 98 GLY A CA 1
ATOM 718 C C . GLY A 1 98 ? 15.594 5.445 -0.489 1 93.12 98 GLY A C 1
ATOM 719 O O . GLY A 1 98 ? 15.727 5.922 0.64 1 93.12 98 GLY A O 1
ATOM 720 N N . SER A 1 99 ? 16.516 4.836 -1.14 1 90.75 99 SER A N 1
ATOM 721 C CA . SER A 1 99 ? 17.859 4.75 -0.58 1 90.75 99 SER A CA 1
ATOM 722 C C . SER A 1 99 ? 18.484 6.133 -0.432 1 90.75 99 SER A C 1
ATOM 724 O O . SER A 1 99 ? 17.969 7.113 -0.977 1 90.75 99 SER A O 1
ATOM 726 N N . SER A 1 100 ? 19.562 6.16 0.261 1 91 100 SER A N 1
ATOM 727 C CA . SER A 1 100 ? 20.281 7.422 0.427 1 91 100 SER A CA 1
ATOM 728 C C . SER A 1 100 ? 20.719 7.988 -0.919 1 91 100 SER A C 1
ATOM 730 O O . SER A 1 100 ? 20.781 9.203 -1.096 1 91 100 SER A O 1
ATOM 732 N N . ALA A 1 101 ? 20.984 7.086 -1.877 1 88.75 101 ALA A N 1
ATOM 733 C CA . ALA A 1 101 ? 21.375 7.531 -3.213 1 88.75 101 ALA A CA 1
ATOM 734 C C . ALA A 1 101 ? 20.25 8.289 -3.891 1 88.75 101 ALA A C 1
ATOM 736 O O . ALA A 1 101 ? 20.484 9.266 -4.602 1 88.75 101 ALA A O 1
ATOM 737 N N . ILE A 1 102 ? 19.047 7.84 -3.693 1 92.69 102 ILE A N 1
ATOM 738 C CA . ILE A 1 102 ? 17.875 8.5 -4.27 1 92.69 102 ILE A CA 1
ATOM 739 C C . ILE A 1 102 ? 17.672 9.859 -3.605 1 92.69 102 ILE A C 1
ATOM 741 O O . ILE A 1 102 ? 17.406 10.852 -4.285 1 92.69 102 ILE A O 1
ATOM 745 N N . LEU A 1 103 ? 17.844 9.922 -2.268 1 92.88 103 LEU A N 1
ATOM 746 C CA . LEU A 1 103 ? 17.688 11.164 -1.526 1 92.88 103 LEU A CA 1
ATOM 747 C C . LEU A 1 103 ? 18.688 12.219 -2.01 1 92.88 103 LEU A C 1
ATOM 749 O O . LEU A 1 103 ? 18.344 13.391 -2.158 1 92.88 103 LEU A O 1
ATOM 753 N N . ASP A 1 104 ? 19.844 11.781 -2.291 1 91.38 104 ASP A N 1
ATOM 754 C CA . ASP A 1 104 ? 20.906 12.688 -2.703 1 91.38 104 ASP A CA 1
ATOM 755 C C . ASP A 1 104 ? 20.578 13.344 -4.039 1 91.38 104 ASP A C 1
ATOM 757 O O . ASP A 1 104 ? 20.984 14.484 -4.289 1 91.38 104 ASP A O 1
ATOM 761 N N . ARG A 1 105 ? 19.875 12.688 -4.836 1 91.69 105 ARG A N 1
ATOM 762 C CA . ARG A 1 105 ? 19.531 13.195 -6.164 1 91.69 105 ARG A CA 1
ATOM 763 C C . ARG A 1 105 ? 18.609 14.406 -6.07 1 91.69 105 ARG A C 1
ATOM 765 O O . ARG A 1 105 ? 18.578 15.234 -6.977 1 91.69 105 ARG A O 1
ATOM 772 N N . VAL A 1 106 ? 17.891 14.477 -4.934 1 95.38 106 VAL A N 1
ATOM 773 C CA . VAL A 1 106 ? 16.906 15.547 -4.844 1 95.38 106 VAL A CA 1
ATOM 774 C C . VAL A 1 106 ? 17.125 16.344 -3.561 1 95.38 106 VAL A C 1
ATOM 776 O O . VAL A 1 106 ? 16.203 17 -3.055 1 95.38 106 VAL A O 1
ATOM 779 N N . ARG A 1 107 ? 18.281 16.344 -3.014 1 95.25 107 ARG A N 1
ATOM 780 C CA . ARG A 1 107 ? 18.562 16.938 -1.72 1 95.25 107 ARG A CA 1
ATOM 781 C C . ARG A 1 107 ? 18.266 18.438 -1.736 1 95.25 107 ARG A C 1
ATOM 783 O O . ARG A 1 10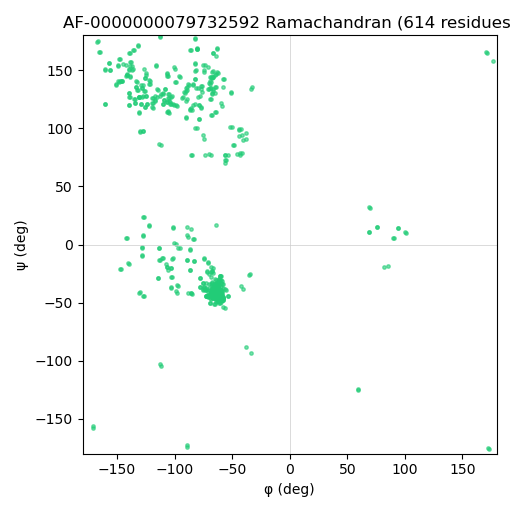7 ? 17.547 18.953 -0.866 1 95.25 107 ARG A O 1
ATOM 790 N N . PRO A 1 108 ? 18.703 19.203 -2.758 1 95.81 108 PRO A N 1
ATOM 791 C CA . PRO A 1 108 ? 18.391 20.625 -2.754 1 95.81 108 PRO A CA 1
ATOM 792 C C . PRO A 1 108 ? 16.875 20.891 -2.764 1 95.81 108 PRO A C 1
ATOM 794 O O . PRO A 1 108 ? 16.406 21.812 -2.092 1 95.81 108 PRO A O 1
ATOM 797 N N . ALA A 1 109 ? 16.156 20.094 -3.512 1 96.81 109 ALA A N 1
ATOM 798 C CA . ALA A 1 109 ? 14.711 20.266 -3.58 1 96.81 109 ALA A CA 1
ATOM 799 C C . ALA A 1 109 ? 14.062 19.938 -2.236 1 96.81 109 ALA A C 1
ATOM 801 O O . ALA A 1 109 ? 13.062 20.562 -1.859 1 96.81 109 ALA A O 1
ATOM 802 N N . LEU A 1 110 ? 14.586 18.953 -1.557 1 97.69 110 LEU A N 1
ATOM 803 C CA . LEU A 1 110 ? 14.086 18.609 -0.229 1 97.69 110 LEU A CA 1
ATOM 804 C C . LEU A 1 110 ? 14.32 19.75 0.752 1 97.69 110 LEU A C 1
ATOM 806 O O . LEU A 1 110 ? 13.445 20.078 1.553 1 97.69 110 LEU A O 1
ATOM 810 N N . GLU A 1 111 ? 15.492 20.344 0.689 1 97.19 111 GLU A N 1
ATOM 811 C CA . GLU A 1 111 ? 15.805 21.484 1.535 1 97.19 111 GLU A CA 1
ATOM 812 C C . GLU A 1 111 ? 14.82 22.641 1.287 1 97.19 111 GLU A C 1
ATOM 814 O O . GLU A 1 111 ? 14.305 23.234 2.232 1 97.19 111 GLU A O 1
ATOM 819 N N . ASP A 1 112 ? 14.602 22.859 0.049 1 97.31 112 ASP A N 1
ATOM 820 C CA . ASP A 1 112 ? 13.672 23.922 -0.324 1 97.31 112 ASP A CA 1
ATOM 821 C C . ASP A 1 112 ? 12.266 23.625 0.19 1 97.31 112 ASP A C 1
ATOM 823 O O . ASP A 1 112 ? 11.562 24.531 0.639 1 97.31 112 ASP A O 1
ATOM 827 N N . ALA A 1 113 ? 11.82 22.391 0.018 1 97.44 113 ALA A N 1
ATOM 828 C CA . ALA A 1 113 ? 10.492 21.984 0.486 1 97.44 113 ALA A CA 1
ATOM 829 C C . ALA A 1 113 ? 10.352 22.219 1.988 1 97.44 113 ALA A C 1
ATOM 831 O O . ALA A 1 113 ? 9.344 22.766 2.447 1 97.44 113 ALA A O 1
ATOM 832 N N . LEU A 1 114 ? 11.352 21.828 2.684 1 96.56 114 LEU A N 1
ATOM 833 C CA . LEU A 1 114 ? 11.328 22.016 4.129 1 96.56 114 LEU A CA 1
ATOM 834 C C . LEU A 1 114 ? 11.289 23.5 4.48 1 96.56 114 LEU A C 1
ATOM 836 O O . LEU A 1 114 ? 10.547 23.906 5.375 1 96.56 114 LEU A O 1
ATOM 840 N N . ASP A 1 115 ? 12.008 24.281 3.793 1 95.5 115 ASP A N 1
ATOM 841 C CA . ASP A 1 115 ? 12.055 25.719 4.016 1 95.5 115 ASP A CA 1
ATOM 842 C C . ASP A 1 115 ? 10.695 26.375 3.754 1 95.5 115 ASP A C 1
ATOM 844 O O . ASP A 1 115 ? 10.344 27.359 4.391 1 95.5 115 ASP A O 1
ATOM 848 N N . ARG A 1 116 ? 9.961 25.812 2.812 1 94.88 116 ARG A N 1
ATOM 849 C CA . ARG A 1 116 ? 8.633 26.328 2.475 1 94.88 116 ARG A CA 1
ATOM 850 C C . ARG A 1 116 ? 7.613 25.953 3.545 1 94.88 116 ARG A C 1
ATOM 852 O O . ARG A 1 116 ? 6.465 26.391 3.496 1 94.88 116 ARG A O 1
ATOM 859 N N . GLY A 1 117 ? 8.016 25.062 4.414 1 94.19 117 GLY A N 1
ATOM 860 C CA . GLY A 1 117 ? 7.133 24.672 5.5 1 94.19 117 GLY A CA 1
ATOM 861 C C . GLY A 1 117 ? 6.434 23.344 5.25 1 94.19 117 GLY A C 1
ATOM 862 O O . GLY A 1 117 ? 5.484 23 5.957 1 94.19 117 GLY A O 1
ATOM 863 N N . VAL A 1 118 ? 6.816 22.625 4.254 1 96.94 118 VAL A N 1
ATOM 864 C CA . VAL A 1 118 ? 6.254 21.328 3.93 1 96.94 118 VAL A CA 1
ATOM 865 C C . VAL A 1 118 ? 6.672 20.297 4.984 1 96.94 118 VAL A C 1
ATOM 867 O O . VAL A 1 118 ? 7.824 20.281 5.422 1 96.94 118 VAL A O 1
ATOM 870 N N . LEU A 1 119 ? 5.719 19.516 5.445 1 97.81 119 LEU A N 1
ATOM 871 C CA . LEU A 1 119 ? 6.098 18.359 6.25 1 97.81 119 LEU A CA 1
ATOM 872 C C . LEU A 1 119 ? 6.82 17.312 5.402 1 97.81 119 LEU A C 1
ATOM 874 O O . LEU A 1 119 ? 6.207 16.656 4.559 1 97.81 119 LEU A O 1
ATOM 878 N N . VAL A 1 120 ? 8.078 17.156 5.66 1 98.38 120 VAL A N 1
ATOM 879 C CA . VAL A 1 120 ? 8.859 16.203 4.891 1 98.38 120 VAL A CA 1
ATOM 880 C C . VAL A 1 120 ? 9.156 14.961 5.742 1 98.38 120 VAL A C 1
ATOM 882 O O . VAL A 1 120 ? 9.859 15.055 6.75 1 98.38 120 VAL A O 1
ATOM 885 N N . LEU A 1 121 ? 8.609 13.828 5.336 1 98.12 121 LEU A N 1
ATOM 886 C CA . LEU A 1 121 ? 8.852 12.516 5.918 1 98.12 121 LEU A CA 1
ATOM 887 C C . LEU A 1 121 ? 9.766 11.688 5.023 1 98.12 121 LEU A C 1
ATOM 889 O O . LEU A 1 121 ? 9.438 11.43 3.863 1 98.12 121 LEU A O 1
ATOM 893 N N . LEU A 1 122 ? 10.906 11.219 5.582 1 97.19 122 LEU A N 1
ATOM 894 C CA . LEU A 1 122 ? 11.867 10.469 4.777 1 97.19 122 LEU A CA 1
ATOM 895 C C . LEU A 1 122 ? 12.055 9.062 5.336 1 97.19 122 LEU A C 1
ATOM 897 O O . LEU A 1 122 ? 12.32 8.891 6.527 1 97.19 122 LEU A O 1
ATOM 901 N N . LEU A 1 123 ? 11.797 8.125 4.527 1 95.69 123 LEU A N 1
ATOM 902 C CA . LEU A 1 123 ? 12.203 6.746 4.773 1 95.69 123 LEU A CA 1
ATOM 903 C C . LEU A 1 123 ? 13.391 6.359 3.895 1 95.69 123 LEU A C 1
ATOM 905 O O . LEU A 1 123 ? 13.258 6.301 2.668 1 95.69 123 LEU A O 1
ATOM 909 N N . THR A 1 124 ? 14.531 6.113 4.496 1 93.56 124 THR A N 1
ATOM 910 C CA . THR A 1 124 ? 15.727 5.883 3.699 1 93.56 124 THR A CA 1
ATOM 911 C C . THR A 1 124 ? 16.516 4.684 4.223 1 93.56 124 THR A C 1
ATOM 913 O O . THR A 1 124 ? 16.094 4.039 5.191 1 93.56 124 THR A O 1
ATOM 916 N N . SER A 1 125 ? 17.438 4.262 3.428 1 90 125 SER A N 1
ATOM 917 C CA . SER A 1 125 ? 18.344 3.174 3.793 1 90 125 SER A CA 1
ATOM 918 C C . SER A 1 125 ? 19.766 3.465 3.346 1 90 125 SER A C 1
ATOM 920 O O . SER A 1 125 ? 20 4.363 2.533 1 90 125 SER A O 1
ATOM 922 N N . GLY A 1 126 ? 20.703 2.684 3.916 1 83.5 126 GLY A N 1
ATOM 923 C CA . GLY A 1 126 ? 22.094 2.807 3.525 1 83.5 126 GLY A CA 1
ATOM 924 C C . GLY A 1 126 ? 22.734 4.113 3.973 1 83.5 126 GLY A C 1
ATOM 925 O O . GLY A 1 126 ? 23.516 4.715 3.234 1 83.5 126 GLY A O 1
ATOM 926 N N . VAL A 1 127 ? 22.328 4.621 5.035 1 77.31 127 VAL A N 1
ATOM 927 C CA . VAL A 1 127 ? 22.734 5.949 5.484 1 77.31 127 VAL A CA 1
ATOM 928 C C . VAL A 1 127 ? 24.125 5.875 6.105 1 77.31 127 VAL A C 1
ATOM 930 O O . VAL A 1 127 ? 24.391 5.016 6.945 1 77.31 127 VAL A O 1
ATOM 933 N N . GLU A 1 128 ? 25.016 6.688 5.426 1 66.75 128 GLU A N 1
ATOM 934 C CA . GLU A 1 128 ? 26.344 6.875 6.02 1 66.75 128 GLU A CA 1
ATOM 935 C C . GLU A 1 128 ? 26.422 8.195 6.785 1 66.75 128 GLU A C 1
ATOM 937 O O . GLU A 1 128 ? 27.109 8.289 7.797 1 66.75 128 GLU A O 1
ATOM 942 N N . ASP A 1 129 ? 25.781 9.219 6.145 1 63.78 129 ASP A N 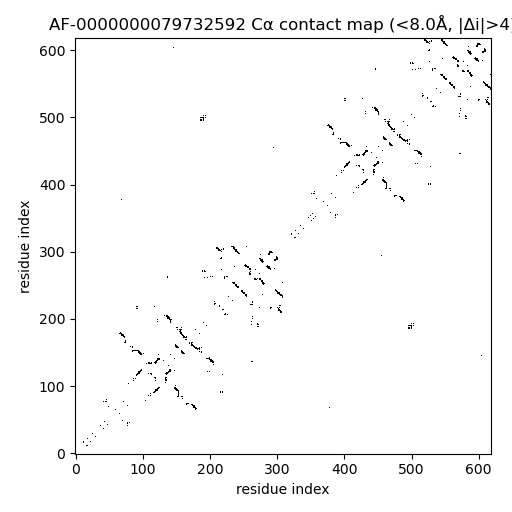1
ATOM 943 C CA . ASP A 1 129 ? 25.891 10.555 6.723 1 63.78 129 ASP A CA 1
ATOM 944 C C . ASP A 1 129 ? 24.547 11.031 7.27 1 63.78 129 ASP A C 1
ATOM 946 O O . ASP A 1 129 ? 23.516 10.82 6.645 1 63.78 129 ASP A O 1
ATOM 950 N N . ASP A 1 130 ? 24.5 11.484 8.453 1 64.06 130 ASP A N 1
ATOM 951 C CA . ASP A 1 130 ? 23.375 11.773 9.344 1 64.06 130 ASP A CA 1
ATOM 952 C C . ASP A 1 130 ? 22.875 13.203 9.156 1 64.06 130 ASP A C 1
ATOM 954 O O . ASP A 1 130 ? 22.094 13.703 9.969 1 64.06 130 ASP A O 1
ATOM 958 N N . ARG A 1 131 ? 23.219 14 8.062 1 81.25 131 ARG A N 1
ATOM 959 C CA . ARG A 1 131 ? 22.781 15.391 8.133 1 81.25 131 ARG A CA 1
ATOM 960 C C . ARG A 1 131 ? 21.359 15.539 7.613 1 81.25 131 ARG A C 1
ATOM 962 O O . ARG A 1 131 ? 21.141 16.031 6.5 1 81.25 131 ARG A O 1
ATOM 969 N N . PHE A 1 132 ? 20.312 15.156 8.398 1 93.81 132 PHE A N 1
ATOM 970 C CA . PHE A 1 132 ? 18.906 15.148 7.969 1 93.81 132 PHE A CA 1
ATOM 971 C C . PHE A 1 132 ? 18.203 16.438 8.383 1 93.81 132 PHE A C 1
ATOM 973 O O . PHE A 1 132 ? 17.094 16.719 7.934 1 93.81 132 PHE A O 1
ATOM 980 N N . GLU A 1 133 ? 18.844 17.391 9.102 1 93.06 133 GLU A N 1
ATOM 981 C CA . GLU A 1 133 ? 18.188 18.547 9.703 1 93.06 133 GLU A CA 1
ATOM 982 C C . GLU A 1 133 ? 17.719 19.531 8.641 1 93.06 133 GLU A C 1
ATOM 984 O O . GLU A 1 133 ? 16.734 20.25 8.844 1 93.06 133 GLU A O 1
ATOM 989 N N . ASP A 1 134 ? 18.344 19.5 7.551 1 93.75 134 ASP A N 1
ATOM 990 C CA . ASP A 1 134 ? 18 20.5 6.539 1 93.75 134 ASP A CA 1
ATOM 991 C C . ASP A 1 134 ? 17.078 19.906 5.477 1 93.75 134 ASP A C 1
ATOM 993 O O . ASP A 1 134 ? 16.625 20.609 4.57 1 93.75 134 ASP A O 1
ATOM 997 N N . VAL A 1 135 ? 16.719 18.562 5.672 1 95.5 135 VAL A N 1
ATOM 998 C CA . VAL A 1 135 ? 16.031 18 4.516 1 95.5 135 VAL A CA 1
ATOM 999 C C . VAL A 1 135 ? 14.727 17.344 4.961 1 95.5 135 VAL A C 1
ATOM 1001 O O . VAL A 1 135 ? 13.875 17.016 4.129 1 95.5 135 VAL A O 1
ATOM 1004 N N . ALA A 1 136 ? 14.5 17.203 6.227 1 97.19 136 ALA A N 1
ATOM 1005 C CA . ALA A 1 136 ? 13.297 16.469 6.625 1 97.19 136 ALA A CA 1
ATOM 1006 C C . ALA A 1 136 ? 12.867 16.844 8.039 1 97.19 136 ALA A C 1
ATOM 1008 O O . ALA A 1 136 ? 13.68 17.359 8.828 1 97.19 136 ALA A O 1
ATOM 1009 N N . ARG A 1 137 ? 11.609 16.641 8.305 1 97.62 137 ARG A N 1
ATOM 1010 C CA . ARG A 1 137 ? 11.086 16.766 9.656 1 97.62 137 ARG A CA 1
ATOM 1011 C C . ARG A 1 137 ? 11.266 15.461 10.43 1 97.62 137 ARG A C 1
ATOM 1013 O O . ARG A 1 137 ? 11.555 15.484 11.633 1 97.62 137 ARG A O 1
ATOM 1020 N N . VAL A 1 138 ? 11.016 14.367 9.812 1 97.56 138 VAL A N 1
ATOM 1021 C CA . VAL A 1 138 ? 11.172 13.047 10.414 1 97.56 138 VAL A CA 1
ATOM 1022 C C . VAL A 1 138 ? 11.906 12.125 9.445 1 97.56 138 VAL A C 1
ATOM 1024 O O . VAL A 1 138 ? 11.609 12.109 8.242 1 97.56 138 VAL A O 1
ATOM 1027 N N . VAL A 1 139 ? 12.875 11.352 9.953 1 96.69 139 VAL A N 1
ATOM 1028 C CA . VAL A 1 139 ? 13.609 10.383 9.141 1 96.69 139 VAL A CA 1
ATOM 1029 C C . VAL A 1 139 ? 13.602 9.023 9.828 1 96.69 139 VAL A C 1
ATOM 1031 O O . VAL A 1 139 ? 13.984 8.906 11 1 96.69 139 VAL A O 1
ATOM 1034 N N . HIS A 1 140 ? 13.07 8.125 9.109 1 94.81 140 HIS A N 1
ATOM 1035 C CA . HIS A 1 140 ? 13.227 6.727 9.508 1 94.81 140 HIS A CA 1
ATOM 1036 C C . HIS A 1 140 ? 14.219 6.008 8.602 1 94.81 140 HIS A C 1
ATOM 1038 O O . HIS A 1 140 ? 14.281 6.27 7.398 1 94.81 140 HIS A O 1
ATOM 1044 N N . VAL A 1 141 ? 14.984 5.07 9.203 1 92.69 141 VAL A N 1
ATOM 1045 C CA . VAL A 1 141 ? 15.984 4.328 8.445 1 92.69 141 VAL A CA 1
ATOM 1046 C C . VAL A 1 141 ? 15.625 2.844 8.43 1 92.69 141 VAL A C 1
ATOM 1048 O O . VAL A 1 141 ? 15.43 2.236 9.477 1 92.69 141 VAL A O 1
ATOM 1051 N N . TRP A 1 142 ? 15.539 2.424 7.199 1 88.94 142 TRP A N 1
ATOM 1052 C CA . TRP A 1 142 ? 15.227 1.022 6.949 1 88.94 142 TRP A CA 1
ATOM 1053 C C . TRP A 1 142 ? 16.484 0.163 6.992 1 88.94 142 TRP A C 1
ATOM 1055 O O . TRP A 1 142 ? 17.422 0.379 6.215 1 88.94 142 TRP A O 1
ATOM 1065 N N . GLU A 1 143 ? 16.547 -0.737 7.941 1 77.62 143 GLU A N 1
ATOM 1066 C CA . GLU A 1 143 ? 17.75 -1.556 8.125 1 77.62 143 GLU A CA 1
ATOM 1067 C C . GLU A 1 143 ? 17.516 -2.984 7.641 1 77.62 143 GLU A C 1
ATOM 1069 O O . GLU A 1 143 ? 18.469 -3.76 7.508 1 77.62 143 GLU A O 1
ATOM 1074 N N . ASP A 1 144 ? 16.328 -3.314 7.59 1 64.75 144 ASP A N 1
ATOM 1075 C CA . ASP A 1 144 ? 16.031 -4.707 7.25 1 64.75 144 ASP A CA 1
ATOM 1076 C C . ASP A 1 144 ? 16.5 -5.031 5.832 1 64.75 144 ASP A C 1
ATOM 1078 O O . ASP A 1 144 ? 16.797 -4.129 5.047 1 64.75 144 ASP A O 1
ATOM 1082 N N . ALA A 1 145 ? 16.609 -6.344 5.574 1 57.84 145 ALA A N 1
ATOM 1083 C CA . ALA A 1 145 ? 17.188 -6.969 4.387 1 57.84 145 ALA A CA 1
ATOM 1084 C C . ALA A 1 145 ? 16.266 -6.82 3.184 1 57.84 145 ALA A C 1
ATOM 1086 O O . ALA A 1 145 ? 15.086 -7.184 3.25 1 57.84 145 ALA A O 1
ATOM 1087 N N . GLY A 1 146 ? 16.203 -5.566 2.498 1 62.31 146 GLY A N 1
ATOM 1088 C CA . GLY A 1 146 ? 15.625 -5.543 1.166 1 62.31 146 GLY A CA 1
ATOM 1089 C C . GLY A 1 146 ? 15.539 -4.145 0.579 1 62.31 146 GLY A C 1
ATOM 1090 O O . GLY A 1 146 ? 15.664 -3.154 1.3 1 62.31 146 GLY A O 1
ATOM 1091 N N . PRO A 1 147 ? 15.477 -4.23 -0.582 1 66.94 147 PRO A N 1
ATOM 1092 C CA . PRO A 1 147 ? 15.477 -2.941 -1.274 1 66.94 147 PRO A CA 1
ATOM 1093 C C . PRO A 1 147 ? 14.227 -2.115 -0.994 1 66.94 147 PRO A C 1
ATOM 1095 O O . PRO A 1 147 ? 13.148 -2.678 -0.768 1 66.94 147 PRO A O 1
ATOM 1098 N N . LEU A 1 148 ? 14.461 -0.857 -0.699 1 74.5 148 LEU A N 1
ATOM 1099 C CA . LEU A 1 148 ? 13.336 0.074 -0.618 1 74.5 148 LEU A CA 1
ATOM 1100 C C . LEU A 1 148 ? 12.875 0.487 -2.01 1 74.5 148 LEU A C 1
ATOM 1102 O O . LEU A 1 148 ? 13.695 0.782 -2.881 1 74.5 148 LEU A O 1
ATOM 1106 N N . SER A 1 149 ? 11.594 0.336 -2.24 1 82.75 149 SER A N 1
ATOM 1107 C CA . SER A 1 149 ? 11.023 0.931 -3.443 1 82.75 149 SER A CA 1
ATOM 1108 C C . SER A 1 149 ? 11.055 2.453 -3.373 1 82.75 149 SER A C 1
ATOM 1110 O O . SER A 1 149 ? 10.945 3.033 -2.291 1 82.75 149 SER A O 1
ATOM 1112 N N . VAL A 1 150 ? 11.289 3.021 -4.508 1 94.06 150 VAL A N 1
ATOM 1113 C CA . VAL A 1 150 ? 11.188 4.477 -4.547 1 94.06 150 VAL A CA 1
ATOM 1114 C C . VAL A 1 150 ? 9.719 4.887 -4.629 1 94.06 150 VAL A C 1
ATOM 1116 O O . VAL A 1 150 ? 9.047 4.629 -5.637 1 94.06 150 VAL A O 1
ATOM 1119 N N . ILE A 1 151 ? 9.172 5.406 -3.619 1 97.25 151 ILE A N 1
ATOM 1120 C CA . ILE A 1 151 ? 7.816 5.934 -3.549 1 97.25 151 ILE A CA 1
ATOM 1121 C C . ILE A 1 151 ? 7.844 7.359 -3.006 1 97.25 151 ILE A C 1
ATOM 1123 O O . ILE A 1 151 ? 8.477 7.629 -1.983 1 97.25 151 ILE A O 1
ATOM 1127 N N . CYS A 1 152 ? 7.234 8.211 -3.727 1 98.31 152 CYS A N 1
ATOM 1128 C CA . CYS A 1 152 ? 7.105 9.602 -3.303 1 98.31 152 CYS A CA 1
ATOM 1129 C C . CYS A 1 152 ? 5.664 10.078 -3.426 1 98.31 152 CYS A C 1
ATOM 1131 O O . CYS A 1 152 ? 5.023 9.875 -4.461 1 98.31 152 CYS A O 1
ATOM 1133 N N . THR A 1 153 ? 5.129 10.602 -2.396 1 97.75 153 THR A N 1
ATOM 1134 C CA . THR A 1 153 ? 3.799 11.203 -2.445 1 97.75 153 THR A CA 1
ATOM 1135 C C . THR A 1 153 ? 3.848 12.664 -2.023 1 97.75 153 THR A C 1
ATOM 1137 O O . THR A 1 153 ? 4.59 13.031 -1.109 1 97.75 153 THR A O 1
ATOM 1140 N N . ALA A 1 154 ? 3.129 13.453 -2.725 1 97 154 ALA A N 1
ATOM 1141 C CA . ALA A 1 154 ? 3.039 14.875 -2.428 1 97 154 ALA A CA 1
ATOM 1142 C C . ALA A 1 154 ? 1.587 15.305 -2.23 1 97 154 ALA A C 1
ATOM 1144 O O . ALA A 1 154 ? 0.743 15.078 -3.102 1 97 154 ALA A O 1
ATOM 1145 N N . ASP A 1 155 ? 1.348 15.82 -1.071 1 94.38 155 ASP A N 1
ATOM 1146 C CA . ASP A 1 155 ? 0.054 16.391 -0.72 1 94.38 155 ASP A CA 1
ATOM 1147 C C . ASP A 1 155 ? -1.062 15.359 -0.85 1 94.38 155 ASP A C 1
ATOM 1149 O O . ASP A 1 155 ? -1.007 14.297 -0.23 1 94.38 155 ASP A O 1
ATOM 1153 N N . ASP A 1 156 ? -2.127 15.641 -1.637 1 89.88 156 ASP A N 1
ATOM 1154 C CA . ASP A 1 156 ? -3.301 14.781 -1.513 1 89.88 156 ASP A CA 1
ATOM 1155 C C . ASP A 1 156 ? -3.527 13.977 -2.787 1 89.88 156 ASP A C 1
ATOM 1157 O O . ASP A 1 156 ? -4.414 13.117 -2.84 1 89.88 156 ASP A O 1
ATOM 1161 N N . ARG A 1 157 ? -2.738 14.164 -3.809 1 90.69 157 ARG A N 1
ATOM 1162 C CA . ARG A 1 157 ? -3.139 13.453 -5.02 1 90.69 157 ARG A CA 1
ATOM 1163 C C . ARG A 1 157 ? -1.922 13.047 -5.84 1 90.69 157 ARG A C 1
ATOM 1165 O O . ARG A 1 157 ? -2.002 12.133 -6.664 1 90.69 157 ARG A O 1
ATOM 1172 N N . ASP A 1 158 ? -0.767 13.703 -5.641 1 94.56 158 ASP A N 1
ATOM 1173 C CA . ASP A 1 158 ? 0.367 13.477 -6.527 1 94.56 158 ASP A CA 1
ATOM 1174 C C . ASP A 1 158 ? 1.318 12.43 -5.949 1 94.56 158 ASP A C 1
ATOM 1176 O O . ASP A 1 158 ? 1.516 12.367 -4.734 1 94.56 158 ASP A O 1
ATOM 1180 N N . GLY A 1 159 ? 1.88 11.641 -6.848 1 97.06 159 GLY A N 1
ATOM 1181 C CA . GLY A 1 159 ? 2.828 10.648 -6.371 1 97.06 159 GLY A CA 1
ATOM 1182 C C . GLY A 1 159 ? 3.643 10.023 -7.488 1 97.06 159 GLY A C 1
ATOM 1183 O O . GLY A 1 159 ? 3.49 10.383 -8.656 1 97.06 159 GLY A O 1
ATOM 1184 N N . LEU A 1 160 ? 4.559 9.219 -7.055 1 96.56 160 LEU A N 1
ATOM 1185 C CA . LEU A 1 160 ? 5.477 8.5 -7.934 1 96.56 160 LEU A CA 1
ATOM 1186 C C . LEU A 1 160 ? 5.906 7.18 -7.301 1 96.56 160 LEU A C 1
ATOM 1188 O O . LEU A 1 160 ? 6.137 7.113 -6.09 1 96.56 160 LEU A O 1
ATOM 1192 N N . CYS A 1 161 ? 5.941 6.133 -8.109 1 95.69 161 CYS A N 1
ATOM 1193 C CA . CYS A 1 161 ? 6.613 4.906 -7.695 1 95.69 161 CYS A CA 1
ATOM 1194 C C . CYS A 1 161 ? 7.523 4.383 -8.797 1 95.69 161 CYS A C 1
ATOM 1196 O O . CYS A 1 161 ? 7.191 4.484 -9.977 1 95.69 161 CYS A O 1
ATOM 1198 N N . ALA A 1 162 ? 8.648 3.912 -8.391 1 91.62 162 ALA A N 1
ATOM 1199 C CA . ALA A 1 162 ? 9.641 3.424 -9.352 1 91.62 162 ALA A CA 1
ATOM 1200 C C . ALA A 1 162 ? 10.578 2.408 -8.703 1 91.62 162 ALA A C 1
ATOM 1202 O O . ALA A 1 162 ? 10.742 2.4 -7.48 1 91.62 162 ALA A O 1
ATOM 1203 N N . ASN A 1 163 ? 11.039 1.501 -9.562 1 86.38 163 ASN A N 1
ATOM 1204 C CA . ASN A 1 163 ? 12.211 0.731 -9.156 1 86.38 163 ASN A CA 1
ATOM 1205 C C . ASN A 1 163 ? 13.469 1.6 -9.109 1 86.38 163 ASN A C 1
ATOM 1207 O O . ASN A 1 163 ? 13.68 2.441 -9.984 1 86.38 163 ASN A O 1
ATOM 1211 N N . GLU A 1 164 ? 14.234 1.415 -8.133 1 85.69 164 GLU A N 1
ATOM 1212 C CA . GLU A 1 164 ? 15.406 2.273 -7.957 1 85.69 164 GLU A CA 1
ATOM 1213 C C . GLU A 1 164 ? 16.344 2.188 -9.156 1 85.69 164 GLU A C 1
ATOM 1215 O O . GLU A 1 164 ? 17.031 3.156 -9.484 1 85.69 164 GLU A O 1
ATOM 1220 N N . LEU A 1 165 ? 16.344 1.103 -9.844 1 82.44 165 LEU A N 1
ATOM 1221 C CA . LEU A 1 165 ? 17.266 0.863 -10.938 1 82.44 165 LEU A CA 1
ATOM 1222 C C . LEU A 1 165 ? 17 1.8 -12.109 1 82.44 165 LEU A C 1
ATOM 1224 O O . LEU A 1 165 ? 17.859 2.016 -12.953 1 82.44 165 LEU A O 1
ATOM 1228 N N . VAL A 1 166 ? 15.797 2.344 -12.141 1 84.31 166 VAL A N 1
ATOM 1229 C CA . VAL A 1 166 ? 15.461 3.232 -13.25 1 84.31 166 VAL A CA 1
ATOM 1230 C C . VAL A 1 166 ? 16.297 4.504 -13.156 1 84.31 166 VAL A C 1
ATOM 1232 O O . VAL A 1 166 ? 16.516 5.184 -14.164 1 84.31 166 VAL A O 1
ATOM 1235 N N . PHE A 1 167 ? 16.781 4.844 -12.016 1 87.31 167 PHE A N 1
ATOM 1236 C CA . PHE A 1 167 ? 17.562 6.059 -11.805 1 87.31 167 PHE A CA 1
ATOM 1237 C C . PHE A 1 167 ? 19.016 5.84 -12.188 1 87.31 167 PHE A C 1
ATOM 1239 O O . PHE A 1 167 ? 19.781 6.797 -12.289 1 87.31 167 PHE A O 1
ATOM 1246 N N . GLU A 1 168 ? 19.422 4.746 -12.344 1 81.44 168 GLU A N 1
ATOM 1247 C CA . GLU A 1 168 ? 20.812 4.418 -12.68 1 81.44 168 GLU A CA 1
ATOM 1248 C C . GLU A 1 168 ? 20.906 3.863 -14.102 1 81.44 168 GLU A C 1
ATOM 1250 O O . GLU A 1 168 ? 20.703 4.59 -15.07 1 81.44 168 GLU A O 1
ATOM 1255 N N . GLU A 1 169 ? 21.078 2.605 -14.242 1 68.5 169 GLU A N 1
ATOM 1256 C CA . GLU A 1 169 ? 21.125 1.918 -15.523 1 68.5 169 GLU A CA 1
ATOM 1257 C C . GLU A 1 169 ? 19.906 1.009 -15.711 1 68.5 169 GLU A C 1
ATOM 1259 O O . GLU A 1 169 ? 19.953 -0.172 -15.359 1 68.5 169 GLU A O 1
ATOM 1264 N N . PRO A 1 170 ? 18.891 1.819 -16.234 1 58.25 170 PRO A N 1
ATOM 1265 C CA . PRO A 1 170 ? 17.688 1.01 -16.328 1 58.25 170 PRO A CA 1
ATOM 1266 C C . PRO A 1 170 ? 17.859 -0.222 -17.219 1 58.25 170 PRO A C 1
ATOM 1268 O O . PRO A 1 170 ? 18.547 -0.159 -18.234 1 58.25 170 PRO A O 1
ATOM 1271 N N . LEU A 1 171 ? 17.672 -1.298 -16.578 1 58.03 171 LEU A N 1
ATOM 1272 C CA . LEU A 1 171 ? 17.5 -2.477 -17.406 1 58.03 171 LEU A CA 1
ATOM 1273 C C . LEU A 1 171 ? 16.125 -2.473 -18.078 1 58.03 171 LEU A C 1
ATOM 1275 O O . LEU A 1 171 ? 15.25 -1.695 -17.688 1 58.03 171 LEU A O 1
ATOM 1279 N N . ASN A 1 172 ? 15.867 -3.113 -19.234 1 50.81 172 ASN A N 1
ATOM 1280 C CA . ASN A 1 172 ? 14.758 -3.129 -20.172 1 50.81 172 ASN A CA 1
ATOM 1281 C C . ASN A 1 172 ? 13.414 -2.979 -19.469 1 50.81 172 ASN A C 1
ATOM 1283 O O . ASN A 1 172 ? 12.484 -2.371 -20 1 50.81 172 ASN A O 1
ATOM 1287 N N . ASP A 1 173 ? 13.375 -3.398 -18.188 1 59.31 173 ASP A N 1
ATOM 1288 C CA . ASP A 1 173 ? 12 -3.467 -17.688 1 59.31 173 ASP A CA 1
ATOM 1289 C C . ASP A 1 173 ? 11.82 -2.592 -16.453 1 59.31 173 ASP A C 1
ATOM 1291 O O . ASP A 1 173 ? 10.758 -2.615 -15.82 1 59.31 173 ASP A O 1
ATOM 1295 N N . ASP A 1 174 ? 12.844 -1.745 -16.391 1 63.78 174 ASP A N 1
ATOM 1296 C CA . ASP A 1 174 ? 12.672 -0.894 -15.219 1 63.78 174 ASP A CA 1
ATOM 1297 C C . ASP A 1 174 ? 11.883 0.365 -15.562 1 63.78 174 ASP A C 1
ATOM 1299 O O . ASP A 1 174 ? 12.141 1.008 -16.578 1 63.78 174 ASP A O 1
ATOM 1303 N N . GLU A 1 175 ? 10.812 0.522 -14.828 1 78.31 175 GLU A N 1
ATOM 1304 C CA . GLU A 1 175 ? 9.922 1.642 -15.117 1 78.31 175 GLU A CA 1
ATOM 1305 C C . GLU A 1 175 ? 9.359 2.238 -13.828 1 78.31 175 GLU A C 1
ATOM 1307 O O . GLU A 1 175 ? 9.57 1.7 -12.742 1 78.31 175 GLU A O 1
ATOM 1312 N N . GLY A 1 176 ? 9.016 3.459 -13.938 1 89.44 176 GLY A N 1
ATOM 1313 C CA . GLY A 1 176 ? 8.25 4.148 -12.914 1 89.44 176 GLY A CA 1
ATOM 1314 C C . GLY A 1 176 ? 7.07 4.926 -13.469 1 89.44 176 GLY A C 1
ATOM 1315 O O . GLY A 1 176 ? 6.836 4.926 -14.68 1 89.44 176 GLY A O 1
ATOM 1316 N N . VAL A 1 177 ? 6.289 5.391 -12.633 1 91.56 177 VAL A N 1
ATOM 1317 C CA . VAL A 1 177 ? 5.129 6.156 -13.07 1 91.56 177 VAL A CA 1
ATOM 1318 C C . VAL A 1 177 ? 4.926 7.363 -12.156 1 91.56 177 VAL A C 1
ATOM 1320 O O . VAL A 1 177 ? 4.996 7.238 -10.93 1 91.56 177 VAL A O 1
ATOM 1323 N N . LEU A 1 178 ? 4.84 8.492 -12.742 1 93.31 178 LEU A N 1
ATOM 1324 C CA . LEU A 1 178 ? 4.359 9.711 -12.094 1 93.31 178 LEU A CA 1
ATOM 1325 C C . LEU A 1 178 ? 2.848 9.852 -12.258 1 93.31 178 LEU A C 1
ATOM 1327 O O . LEU A 1 178 ? 2.312 9.617 -13.344 1 93.31 178 LEU A O 1
ATOM 1331 N N . PHE A 1 179 ? 2.158 10.203 -11.148 1 92.31 179 PHE A N 1
ATOM 1332 C CA . PHE A 1 179 ? 0.706 10.219 -11.289 1 92.31 179 PHE A CA 1
ATOM 1333 C C . PHE A 1 179 ? 0.089 11.305 -10.414 1 92.31 179 PHE A C 1
ATOM 1335 O O . PHE A 1 179 ? 0.743 11.828 -9.508 1 92.31 179 PHE A O 1
ATOM 1342 N N . SER A 1 180 ? -1.143 11.68 -10.797 1 91.12 180 SER A N 1
ATOM 1343 C CA . SER A 1 180 ? -2.027 12.516 -10 1 91.12 180 SER A CA 1
ATOM 1344 C C . SER A 1 180 ? -3.396 11.867 -9.828 1 91.12 180 SER A C 1
ATOM 1346 O O . SER A 1 180 ? -4.211 11.867 -10.75 1 91.12 180 SER A O 1
ATOM 1348 N N . HIS A 1 181 ? -3.574 11.234 -8.734 1 90.38 181 HIS A N 1
ATOM 1349 C CA . HIS A 1 181 ? -4.801 10.531 -8.391 1 90.38 181 HIS A CA 1
ATOM 1350 C C . HIS A 1 181 ? -4.898 10.289 -6.887 1 90.38 181 HIS A C 1
ATOM 1352 O O . HIS A 1 181 ? -4.094 9.539 -6.32 1 90.38 181 HIS A O 1
ATOM 1358 N N . PRO A 1 182 ? -5.945 10.797 -6.242 1 88.38 182 PRO A N 1
ATOM 1359 C CA . PRO A 1 182 ? -5.984 10.789 -4.781 1 88.38 182 PRO A CA 1
ATOM 1360 C C . PRO A 1 182 ? -5.988 9.383 -4.191 1 88.38 182 PRO A C 1
ATOM 1362 O O . PRO A 1 182 ? -5.336 9.133 -3.174 1 88.38 182 PRO A O 1
ATOM 1365 N N . LEU A 1 183 ? -6.668 8.461 -4.82 1 88.75 183 LEU A N 1
ATOM 1366 C CA . LEU A 1 183 ? -6.77 7.121 -4.246 1 88.75 183 LEU A CA 1
ATOM 1367 C C . LEU A 1 183 ? -5.449 6.371 -4.379 1 88.75 183 LEU A C 1
ATOM 1369 O O . LEU A 1 183 ? -5.004 5.723 -3.428 1 88.75 183 LEU A O 1
ATOM 1373 N N . VAL A 1 184 ? -4.852 6.469 -5.555 1 92.81 184 VAL A N 1
ATOM 1374 C CA . VAL A 1 184 ? -3.572 5.801 -5.754 1 92.81 184 VAL A CA 1
ATOM 1375 C C . VAL A 1 184 ? -2.529 6.387 -4.801 1 92.81 184 VAL A C 1
ATOM 1377 O O . VAL A 1 184 ? -1.787 5.645 -4.152 1 92.81 184 VAL A O 1
ATOM 1380 N N . ARG A 1 185 ? -2.576 7.656 -4.723 1 93.38 185 ARG A N 1
ATOM 1381 C CA . ARG A 1 185 ? -1.672 8.336 -3.799 1 93.38 185 ARG A CA 1
ATOM 1382 C C . ARG A 1 185 ? -1.874 7.84 -2.371 1 93.38 185 ARG A C 1
ATOM 1384 O O . ARG A 1 185 ? -0.905 7.547 -1.668 1 93.38 185 ARG A O 1
ATOM 1391 N N . THR A 1 186 ? -3.08 7.77 -1.949 1 90.94 186 THR A N 1
ATOM 1392 C CA . THR A 1 186 ? -3.408 7.352 -0.589 1 90.94 186 THR A CA 1
ATOM 1393 C C . THR A 1 186 ? -2.914 5.934 -0.323 1 90.94 186 THR A C 1
ATOM 1395 O O . THR A 1 186 ? -2.348 5.656 0.736 1 90.94 186 THR A O 1
ATOM 1398 N N . HIS A 1 187 ? -3.053 5.098 -1.252 1 91.44 187 HIS A N 1
ATOM 1399 C CA . HIS A 1 187 ? -2.656 3.707 -1.051 1 91.44 187 HIS A CA 1
ATOM 1400 C C . HIS A 1 187 ? -1.139 3.561 -1.059 1 91.44 187 HIS A C 1
ATOM 1402 O O . HIS A 1 187 ? -0.586 2.736 -0.326 1 91.44 187 HIS A O 1
ATOM 1408 N N . LEU A 1 188 ? -0.466 4.309 -1.938 1 94.5 188 LEU A N 1
ATOM 1409 C CA . LEU A 1 188 ? 0.993 4.273 -1.93 1 94.5 188 LEU A CA 1
ATOM 1410 C C . LEU A 1 188 ? 1.541 4.812 -0.613 1 94.5 188 LEU A C 1
ATOM 1412 O O . LEU A 1 188 ? 2.467 4.234 -0.038 1 94.5 188 LEU A O 1
ATOM 1416 N N . PHE A 1 189 ? 0.902 5.906 -0.178 1 93.31 189 PHE A N 1
ATOM 1417 C CA . PHE A 1 189 ? 1.273 6.453 1.121 1 93.31 189 PHE A CA 1
ATOM 1418 C C . PHE A 1 189 ? 1.077 5.414 2.221 1 93.31 189 PHE A C 1
ATOM 1420 O O . PHE A 1 189 ? 1.985 5.168 3.018 1 93.31 189 PHE A O 1
ATOM 1427 N N . SER A 1 190 ? -0.04 4.789 2.213 1 89.94 190 SER A N 1
ATOM 1428 C CA . SER A 1 190 ? -0.404 3.818 3.238 1 89.94 190 SER A CA 1
ATOM 1429 C C . SER A 1 190 ? 0.531 2.615 3.215 1 89.94 190 SER A C 1
ATOM 1431 O O . SER A 1 190 ? 0.856 2.055 4.266 1 89.94 190 SER A O 1
ATOM 1433 N N . THR A 1 191 ? 0.918 2.172 2.035 1 90.06 191 THR A N 1
ATOM 1434 C CA . THR A 1 191 ? 1.802 1.017 1.922 1 90.06 191 THR A CA 1
ATOM 1435 C C . THR A 1 191 ? 3.16 1.312 2.551 1 90.06 191 THR A C 1
ATOM 1437 O O . THR A 1 191 ? 3.734 0.459 3.232 1 90.06 191 THR A O 1
ATOM 1440 N N . VAL A 1 192 ? 3.666 2.504 2.359 1 92.75 192 VAL A N 1
ATOM 1441 C CA . VAL A 1 192 ? 4.953 2.871 2.936 1 92.75 192 VAL A CA 1
ATOM 1442 C C . VAL A 1 192 ? 4.844 2.922 4.457 1 92.75 192 VAL A C 1
ATOM 1444 O O . VAL A 1 192 ? 5.668 2.338 5.168 1 92.75 192 VAL A O 1
ATOM 1447 N N . ILE A 1 193 ? 3.756 3.557 4.922 1 91.06 193 ILE A N 1
ATOM 1448 C CA . ILE A 1 193 ? 3.59 3.738 6.359 1 91.06 193 ILE A CA 1
ATOM 1449 C C . ILE A 1 193 ? 3.387 2.381 7.031 1 91.06 193 ILE A C 1
ATOM 1451 O O . ILE A 1 193 ? 4.086 2.047 7.992 1 91.06 193 ILE A O 1
ATOM 1455 N N . GLY A 1 194 ? 2.559 1.607 6.477 1 86.12 194 GLY A N 1
ATOM 1456 C CA . GLY A 1 194 ? 2.145 0.373 7.125 1 86.12 194 GLY A CA 1
ATOM 1457 C C . GLY A 1 194 ? 3.172 -0.736 7.008 1 86.12 194 GLY A C 1
ATOM 1458 O O . GLY A 1 194 ? 3.297 -1.571 7.906 1 86.12 194 GLY A O 1
ATOM 1459 N N . ASN A 1 195 ? 3.973 -0.691 5.891 1 84.69 195 ASN A N 1
ATOM 1460 C CA . ASN A 1 195 ? 4.816 -1.854 5.633 1 84.69 195 ASN A CA 1
ATOM 1461 C C . ASN A 1 195 ? 6.27 -1.588 6.02 1 84.69 195 ASN A C 1
ATOM 1463 O O . ASN A 1 195 ? 7.008 -2.518 6.344 1 84.69 195 ASN A O 1
ATOM 1467 N N . THR A 1 196 ? 6.699 -0.373 5.969 1 88.56 196 THR A N 1
ATOM 1468 C CA . THR A 1 196 ? 8.125 -0.154 6.152 1 88.56 196 THR A CA 1
ATOM 1469 C C . THR A 1 196 ? 8.383 0.929 7.195 1 88.56 196 THR A C 1
ATOM 1471 O O . THR A 1 196 ? 9.172 0.732 8.125 1 88.56 196 THR A O 1
ATOM 1474 N N . TRP A 1 197 ? 7.613 1.965 7.172 1 91.69 197 TRP A N 1
ATOM 1475 C CA . TRP A 1 197 ? 7.84 3.102 8.062 1 91.69 197 TRP A CA 1
ATOM 1476 C C . TRP A 1 197 ? 7.746 2.678 9.523 1 91.69 197 TRP A C 1
ATOM 1478 O O . TRP A 1 197 ? 8.648 2.959 10.312 1 91.69 197 TRP A O 1
ATOM 1488 N N . ASN A 1 198 ? 6.707 1.945 9.82 1 87.75 198 ASN A N 1
ATOM 1489 C CA . ASN A 1 198 ? 6.434 1.567 11.203 1 87.75 198 ASN A CA 1
ATOM 1490 C C . ASN A 1 198 ? 7.441 0.541 11.711 1 87.75 198 ASN A C 1
ATOM 1492 O O . ASN A 1 198 ? 7.562 0.332 12.922 1 87.75 198 ASN A O 1
ATOM 1496 N N . ARG A 1 199 ? 8.172 -0.07 10.82 1 84 199 ARG A N 1
ATOM 1497 C CA . ARG A 1 199 ? 9.148 -1.078 11.203 1 84 199 ARG A CA 1
ATOM 1498 C C . ARG A 1 199 ? 10.562 -0.504 11.18 1 84 199 ARG A C 1
ATOM 1500 O O . ARG A 1 199 ? 11.508 -1.144 11.641 1 84 199 ARG A O 1
ATOM 1507 N N . ALA A 1 200 ? 10.68 0.663 10.602 1 89.19 200 ALA A N 1
ATOM 1508 C CA . ALA A 1 200 ? 11.984 1.299 10.484 1 89.19 200 ALA A CA 1
ATOM 1509 C C . ALA A 1 200 ? 12.383 1.992 11.781 1 89.19 200 ALA A C 1
ATOM 1511 O O . ALA A 1 200 ? 11.562 2.131 12.695 1 89.19 200 ALA A O 1
ATOM 1512 N N . THR A 1 201 ? 13.633 2.373 11.836 1 91.56 201 THR A N 1
ATOM 1513 C CA . THR A 1 201 ? 14.164 3.041 13.016 1 91.56 201 THR A CA 1
ATOM 1514 C C . THR A 1 201 ? 14.07 4.555 12.867 1 91.56 201 THR A C 1
ATOM 1516 O O . THR A 1 201 ? 14.5 5.113 11.859 1 91.56 201 THR A O 1
ATOM 1519 N N . GLU A 1 202 ? 13.461 5.164 13.859 1 94.38 202 GLU A N 1
ATOM 1520 C CA . GLU A 1 202 ? 13.422 6.625 13.883 1 94.38 202 GLU A CA 1
ATOM 1521 C C . GLU A 1 202 ? 14.828 7.207 14.039 1 94.38 202 GLU A C 1
ATOM 1523 O O . GLU A 1 202 ? 15.469 7.008 15.07 1 94.38 202 GLU A O 1
ATOM 1528 N N . GLU A 1 203 ? 15.352 7.875 13.102 1 93.56 203 GLU A N 1
ATOM 1529 C CA . GLU A 1 203 ? 16.734 8.336 13.086 1 93.56 203 GLU A CA 1
ATOM 1530 C C . GLU A 1 203 ? 16.828 9.828 13.414 1 93.56 203 GLU A C 1
ATOM 1532 O O . GLU A 1 203 ? 17.781 10.273 14.039 1 93.56 203 GLU A O 1
ATOM 1537 N N . TYR A 1 204 ? 15.883 10.539 12.938 1 95.81 204 TYR A N 1
ATOM 1538 C CA . TYR A 1 204 ? 15.922 11.984 13.125 1 95.81 204 TYR A CA 1
ATOM 1539 C C . TYR A 1 204 ? 14.516 12.555 13.266 1 95.81 204 TYR A C 1
ATOM 1541 O O . TYR A 1 204 ? 13.594 12.141 12.547 1 95.81 204 TYR A O 1
ATOM 1549 N N . ILE A 1 205 ? 14.352 13.492 14.125 1 96.75 205 ILE A N 1
ATOM 1550 C CA . ILE A 1 205 ? 13.133 14.273 14.297 1 96.75 205 ILE A CA 1
ATOM 1551 C C . ILE A 1 205 ? 13.484 15.75 14.438 1 96.75 205 ILE A C 1
ATOM 1553 O O . ILE A 1 205 ? 14.289 16.125 15.297 1 96.75 205 ILE A O 1
ATOM 1557 N N . GLY A 1 206 ? 12.906 16.531 13.617 1 95.88 206 GLY A N 1
ATOM 1558 C CA . GLY A 1 206 ? 13.102 17.969 13.711 1 95.88 206 GLY A CA 1
ATOM 1559 C C . GLY A 1 206 ? 12.242 18.625 14.781 1 95.88 206 GLY A C 1
ATOM 1560 O O . GLY A 1 206 ? 11.32 18 15.312 1 95.88 206 GLY A O 1
ATOM 1561 N N . GLU A 1 207 ? 12.531 19.844 15.062 1 94.88 207 GLU A N 1
ATOM 1562 C CA . GLU A 1 207 ? 11.766 20.594 16.047 1 94.88 207 GLU A CA 1
ATOM 1563 C C . GLU A 1 207 ? 10.359 20.891 15.547 1 94.88 207 GLU A C 1
ATOM 1565 O O . GLU A 1 207 ? 10.172 21.188 14.359 1 94.88 207 GLU A O 1
ATOM 1570 N N . PRO A 1 208 ? 9.406 20.797 16.438 1 96.25 208 PRO A N 1
ATOM 1571 C CA . PRO A 1 208 ? 8.055 21.188 16.016 1 96.25 208 PRO A CA 1
ATOM 1572 C C . PRO A 1 208 ? 7.941 22.688 15.719 1 96.25 208 PRO A C 1
ATOM 1574 O O . PRO A 1 208 ? 8.805 23.469 16.125 1 96.25 208 PRO A O 1
ATOM 1577 N N . ASP A 1 209 ? 6.879 23.031 15.062 1 95.94 209 ASP A N 1
ATOM 1578 C CA . ASP A 1 209 ? 6.609 24.438 14.781 1 95.94 209 ASP A CA 1
ATOM 1579 C C . ASP A 1 209 ? 6.328 25.203 16.062 1 95.94 209 ASP A C 1
ATOM 1581 O O . ASP A 1 209 ? 5.703 24.688 16.984 1 95.94 209 ASP A O 1
ATOM 1585 N N . PRO A 1 210 ? 6.797 26.438 16.047 1 96.19 210 PRO A N 1
ATOM 1586 C CA . PRO A 1 210 ? 6.41 27.266 17.188 1 96.19 210 PRO A CA 1
ATOM 1587 C C . PRO A 1 210 ? 4.902 27.484 17.281 1 96.19 210 PRO A C 1
ATOM 1589 O O . PRO A 1 210 ? 4.238 27.609 16.25 1 96.19 210 PRO A O 1
ATOM 1592 N N . LEU A 1 211 ? 4.438 27.594 18.453 1 97.38 211 LEU A N 1
ATOM 1593 C CA . LEU A 1 211 ? 3.014 27.797 18.703 1 97.38 211 LEU A CA 1
ATOM 1594 C C . LEU A 1 211 ? 2.713 29.266 18.969 1 97.38 211 LEU A C 1
ATOM 1596 O O . LEU A 1 211 ? 3.561 30 19.484 1 97.38 211 LEU A O 1
ATOM 1600 N N . PRO A 1 212 ? 1.502 29.797 18.656 1 97.75 212 PRO A N 1
ATOM 1601 C CA . PRO A 1 212 ? 0.401 29.078 18 1 97.75 212 PRO A CA 1
ATOM 1602 C C . PRO A 1 212 ? 0.64 28.859 16.516 1 97.75 212 PRO A C 1
ATOM 1604 O O . PRO A 1 212 ? 1.355 29.641 15.883 1 97.75 212 PRO A O 1
ATOM 1607 N N . ALA A 1 213 ? 0.108 27.75 15.992 1 97.44 213 ALA A N 1
ATOM 1608 C CA . ALA A 1 213 ? 0.226 27.453 14.57 1 97.44 213 ALA A CA 1
ATOM 1609 C C . ALA A 1 213 ? -1.065 26.844 14.031 1 97.44 213 ALA A C 1
ATOM 1611 O O . ALA A 1 213 ? -1.75 26.094 14.742 1 97.44 213 ALA A O 1
ATOM 1612 N N . THR A 1 214 ? -1.382 27.156 12.789 1 97.56 214 THR A N 1
ATOM 1613 C CA . THR A 1 214 ? -2.576 26.641 12.125 1 97.56 214 THR A CA 1
ATOM 1614 C C . THR A 1 214 ? -2.197 25.75 10.945 1 97.56 214 THR A C 1
ATOM 1616 O O . THR A 1 214 ? -1.318 26.094 10.156 1 97.56 214 THR A O 1
ATOM 1619 N N . TYR A 1 215 ? -2.879 24.609 10.914 1 96.5 215 TYR A N 1
ATOM 1620 C CA . TYR A 1 215 ? -2.574 23.625 9.883 1 96.5 215 TYR A CA 1
ATOM 1621 C C . TYR A 1 215 ? -3.83 23.25 9.109 1 96.5 215 TYR A C 1
ATOM 1623 O O . TYR A 1 215 ? -4.91 23.109 9.688 1 96.5 215 TYR A O 1
ATOM 1631 N N . ARG A 1 216 ? -3.65 23.031 7.824 1 93.94 216 ARG A N 1
ATOM 1632 C CA . ARG A 1 216 ? -4.711 22.516 6.973 1 93.94 216 ARG A CA 1
ATOM 1633 C C . ARG A 1 216 ? -4.398 21.078 6.527 1 93.94 216 ARG A C 1
ATOM 1635 O O . ARG A 1 216 ? -5.246 20.422 5.926 1 93.94 216 ARG A O 1
ATOM 1642 N N . ASN A 1 217 ? -3.209 20.703 6.77 1 94.31 217 ASN A N 1
ATOM 1643 C CA . ASN A 1 217 ? -2.76 19.328 6.562 1 94.31 217 ASN A CA 1
ATOM 1644 C C . ASN A 1 217 ? -2.752 18.531 7.871 1 94.31 217 ASN A C 1
ATOM 1646 O O . ASN A 1 217 ? -2.018 18.875 8.797 1 94.31 217 ASN A O 1
ATOM 1650 N N . PHE A 1 218 ? -3.48 17.516 7.902 1 95.81 218 PHE A N 1
ATOM 1651 C CA . PHE A 1 218 ? -3.73 16.875 9.188 1 95.81 218 PHE A CA 1
ATOM 1652 C C . PHE A 1 218 ? -2.504 16.094 9.656 1 95.81 218 PHE A C 1
ATOM 1654 O O . PHE A 1 218 ? -2.188 16.078 10.844 1 95.81 218 PHE A O 1
ATOM 1661 N N . PRO A 1 219 ? -1.762 15.461 8.781 1 96.06 219 PRO A N 1
ATOM 1662 C CA . PRO A 1 219 ? -0.505 14.852 9.227 1 96.06 219 PRO A CA 1
ATOM 1663 C C . PRO A 1 219 ? 0.427 15.852 9.906 1 96.06 219 PRO A C 1
ATOM 1665 O O . PRO A 1 219 ? 1.052 15.531 10.914 1 96.06 219 PRO A O 1
ATOM 1668 N N . THR A 1 220 ? 0.433 17 9.359 1 96.88 220 THR A N 1
ATOM 1669 C CA . THR A 1 220 ? 1.247 18.047 9.984 1 96.88 220 THR A CA 1
ATOM 1670 C C . THR A 1 220 ? 0.737 18.359 11.383 1 96.88 220 THR A C 1
ATOM 1672 O O . THR A 1 220 ? 1.528 18.562 12.305 1 96.88 220 THR A O 1
ATOM 1675 N N . THR A 1 221 ? -0.558 18.359 11.5 1 97.75 221 THR A N 1
ATOM 1676 C CA . THR A 1 221 ? -1.19 18.641 12.781 1 97.75 221 THR A CA 1
ATOM 1677 C C . THR A 1 221 ? -0.769 17.609 13.828 1 97.75 221 THR A C 1
ATOM 1679 O O . THR A 1 221 ? -0.301 17.969 14.906 1 97.75 221 THR A O 1
ATOM 1682 N N . VAL A 1 222 ? -0.876 16.391 13.508 1 97.56 222 VAL A N 1
ATOM 1683 C CA . VAL A 1 222 ? -0.664 15.359 14.516 1 97.56 222 VAL A CA 1
ATOM 1684 C C . VAL A 1 222 ? 0.83 15.219 14.805 1 97.56 222 VAL A C 1
ATOM 1686 O O . VAL A 1 222 ? 1.225 14.922 15.938 1 97.56 222 VAL A O 1
ATOM 1689 N N . VAL A 1 223 ? 1.704 15.43 13.82 1 97.94 223 VAL A N 1
ATOM 1690 C CA . VAL A 1 223 ? 3.143 15.391 14.062 1 97.94 223 VAL A CA 1
ATOM 1691 C C . VAL A 1 223 ? 3.533 16.484 15.047 1 97.94 223 VAL A C 1
ATOM 1693 O O . VAL A 1 223 ? 4.191 16.219 16.047 1 97.94 223 VAL A O 1
ATOM 1696 N N . ASN A 1 224 ? 3.066 17.672 14.797 1 97.81 224 ASN A N 1
ATOM 1697 C CA . ASN A 1 224 ? 3.398 18.797 15.672 1 97.81 224 ASN A CA 1
ATOM 1698 C C . ASN A 1 224 ? 2.787 18.609 17.062 1 97.81 224 ASN A C 1
ATOM 1700 O O . ASN A 1 224 ? 3.449 18.859 18.078 1 97.81 224 ASN A O 1
ATOM 1704 N N . ALA A 1 225 ? 1.568 18.188 17.062 1 98.38 225 ALA A N 1
ATOM 1705 C CA . ALA A 1 225 ? 0.936 17.953 18.359 1 98.38 225 ALA A CA 1
ATOM 1706 C C . ALA A 1 225 ? 1.729 16.938 19.172 1 98.38 225 ALA A C 1
ATOM 1708 O O . ALA A 1 225 ? 2.01 17.156 20.359 1 98.38 225 ALA A O 1
ATOM 1709 N N . THR A 1 226 ? 2.068 15.844 18.531 1 98 226 THR A N 1
ATOM 1710 C CA . THR A 1 226 ? 2.805 14.781 19.219 1 98 226 THR A CA 1
ATOM 1711 C C . THR A 1 226 ? 4.148 15.297 19.719 1 98 226 THR A C 1
ATOM 1713 O O . THR A 1 226 ? 4.543 15.008 20.859 1 98 226 THR A O 1
ATOM 1716 N N . LEU A 1 227 ? 4.809 16.047 18.938 1 97.5 227 LEU A N 1
ATOM 1717 C CA . LEU A 1 227 ? 6.125 16.547 19.312 1 97.5 227 LEU A CA 1
ATOM 1718 C C . LEU A 1 227 ? 6.023 17.516 20.484 1 97.5 227 LEU A C 1
ATOM 1720 O O . LEU A 1 227 ? 6.84 17.469 21.406 1 97.5 227 LEU A O 1
ATOM 1724 N N . HIS A 1 228 ? 5.066 18.344 20.484 1 97.88 228 HIS A N 1
ATOM 1725 C CA . HIS A 1 228 ? 4.871 19.266 21.594 1 97.88 228 HIS A CA 1
ATOM 1726 C C . HIS A 1 228 ? 4.496 18.516 22.875 1 97.88 228 HIS A C 1
ATOM 1728 O O . HIS A 1 228 ? 5.008 18.828 23.953 1 97.88 228 HIS A O 1
ATOM 1734 N N . LEU A 1 229 ? 3.652 17.609 22.703 1 96.81 229 LEU A N 1
ATOM 1735 C CA . LEU A 1 229 ? 3.242 16.828 23.875 1 96.81 229 LEU A CA 1
ATOM 1736 C C . LEU A 1 229 ? 4.422 16.047 24.453 1 96.81 229 LEU A C 1
ATOM 1738 O O . LEU A 1 229 ? 4.555 15.93 25.672 1 96.81 229 LEU A O 1
ATOM 1742 N N . ARG A 1 230 ? 5.238 15.555 23.594 1 94.12 230 ARG A N 1
ATOM 1743 C CA . ARG A 1 230 ? 6.438 14.828 24.016 1 94.12 230 ARG A CA 1
ATOM 1744 C C . ARG A 1 230 ? 7.352 15.727 24.844 1 94.12 230 ARG A C 1
ATOM 1746 O O . ARG A 1 230 ? 8.078 15.234 25.719 1 94.12 230 ARG A O 1
ATOM 1753 N N . GLU A 1 231 ? 7.309 16.953 24.641 1 94.44 231 GLU A N 1
ATOM 1754 C CA . GLU A 1 231 ? 8.125 17.922 25.375 1 94.44 231 GLU A CA 1
ATOM 1755 C C . GLU A 1 231 ? 7.449 18.344 26.672 1 94.44 231 GLU A C 1
ATOM 1757 O O . GLU A 1 231 ? 7.973 19.188 27.406 1 94.44 231 GLU A O 1
ATOM 1762 N N . GLY A 1 232 ? 6.262 17.875 26.891 1 95 232 GLY A N 1
ATOM 1763 C CA . GLY A 1 232 ? 5.574 18.141 28.141 1 95 232 GLY A CA 1
ATOM 1764 C C . GLY A 1 232 ? 4.66 19.359 28.078 1 95 232 GLY A C 1
ATOM 1765 O O . GLY A 1 232 ? 4.238 19.875 29.109 1 95 232 GLY A O 1
ATOM 1766 N N . ARG A 1 233 ? 4.395 19.797 26.938 1 96.88 233 ARG A N 1
ATOM 1767 C CA . ARG A 1 233 ? 3.514 20.953 26.797 1 96.88 233 ARG A CA 1
ATOM 1768 C C . ARG A 1 233 ? 2.055 20.516 26.703 1 96.88 233 ARG A C 1
ATOM 1770 O O . ARG A 1 233 ? 1.734 19.531 26.031 1 96.88 233 ARG A O 1
ATOM 1777 N N . ASP A 1 234 ? 1.286 21.266 27.391 1 97.75 234 ASP A N 1
ATOM 1778 C CA . ASP A 1 234 ? -0.153 21.094 27.234 1 97.75 234 ASP A CA 1
ATOM 1779 C C . ASP A 1 234 ? -0.673 21.891 26.031 1 97.75 234 ASP A C 1
ATOM 1781 O O . ASP A 1 234 ? -0.298 23.047 25.844 1 97.75 234 ASP A O 1
ATOM 1785 N N . LEU A 1 235 ? -1.586 21.234 25.25 1 98.5 235 LEU A N 1
ATOM 1786 C CA . LEU A 1 235 ? -2.023 21.859 24 1 98.5 235 LEU A CA 1
ATOM 1787 C C . LEU A 1 235 ? -3.535 22.062 24 1 98.5 235 LEU A C 1
ATOM 1789 O O . LEU A 1 235 ? -4.281 21.25 24.531 1 98.5 235 LEU A O 1
ATOM 1793 N N . ASP A 1 236 ? -3.9 23.188 23.469 1 98.69 236 ASP A N 1
ATOM 1794 C CA . ASP A 1 236 ? -5.277 23.406 23.031 1 98.69 236 ASP A CA 1
ATOM 1795 C C . ASP A 1 236 ? -5.387 23.375 21.5 1 98.69 236 ASP A C 1
ATOM 1797 O O . ASP A 1 236 ? -4.449 23.766 20.797 1 98.69 236 ASP A O 1
ATOM 1801 N N . ALA A 1 237 ? -6.531 22.891 21.016 1 98.69 237 ALA A N 1
ATOM 1802 C CA . ALA A 1 237 ? -6.789 22.875 19.578 1 98.69 237 ALA A CA 1
ATOM 1803 C C . ALA A 1 237 ? -8.102 23.578 19.25 1 98.69 237 ALA A C 1
ATOM 1805 O O . ALA A 1 237 ? -9.102 23.406 19.953 1 98.69 237 ALA A O 1
ATOM 1806 N N . ALA A 1 238 ? -8.086 24.422 18.328 1 98.69 238 ALA A N 1
ATOM 1807 C CA . ALA A 1 238 ? -9.273 24.938 17.672 1 98.69 238 ALA A CA 1
ATOM 1808 C C . ALA A 1 238 ? -9.461 24.297 16.297 1 98.69 238 ALA A C 1
ATOM 1810 O O . ALA A 1 238 ? -8.57 24.344 15.453 1 98.69 238 ALA A O 1
ATOM 1811 N N . VAL A 1 239 ? -10.648 23.734 16.031 1 98.5 239 VAL A N 1
ATOM 1812 C CA . VAL A 1 239 ? -10.867 22.906 14.844 1 98.5 239 VAL A CA 1
ATOM 1813 C C . VAL A 1 239 ? -12.039 23.469 14.047 1 98.5 239 VAL A C 1
ATOM 1815 O O . VAL A 1 239 ? -13.094 23.766 14.609 1 98.5 239 VAL A O 1
ATOM 1818 N N . ARG A 1 240 ? -11.859 23.688 12.844 1 98.44 240 ARG A N 1
ATOM 1819 C CA . ARG A 1 240 ? -12.938 23.875 11.883 1 98.44 240 ARG A CA 1
ATOM 1820 C C . ARG A 1 240 ? -13.094 22.656 10.992 1 98.44 240 ARG A C 1
ATOM 1822 O O . ARG A 1 240 ? -12.125 22.172 10.406 1 98.44 240 ARG A O 1
ATOM 1829 N N . GLY A 1 241 ? -14.289 22.109 10.922 1 97.75 241 GLY A N 1
ATOM 1830 C CA . GLY A 1 241 ? -14.523 20.906 10.133 1 97.75 241 GLY A CA 1
ATOM 1831 C C . GLY A 1 241 ? -15.992 20.562 9.992 1 97.75 241 GLY A C 1
ATOM 1832 O O . GLY A 1 241 ? -16.844 21.453 9.984 1 97.75 241 GLY A O 1
ATOM 1833 N N . LYS A 1 242 ? -16.234 19.328 9.75 1 96.69 242 LYS A N 1
ATOM 1834 C CA . LYS A 1 242 ? -17.609 18.812 9.656 1 96.69 242 LYS A CA 1
ATOM 1835 C C . LYS A 1 242 ? -17.734 17.484 10.383 1 96.69 242 LYS A C 1
ATOM 1837 O O . LYS A 1 242 ? -16.766 16.719 10.477 1 96.69 242 LYS A O 1
ATOM 1842 N N . TYR A 1 243 ? -18.922 17.25 10.883 1 95.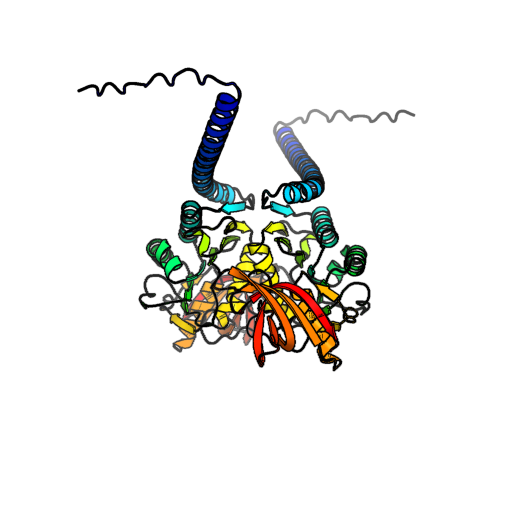69 243 TYR A N 1
ATOM 1843 C CA . TYR A 1 243 ? -19.172 15.945 11.477 1 95.69 243 TYR A CA 1
ATOM 1844 C C . TYR A 1 243 ? -19.156 14.852 10.414 1 95.69 243 TYR A C 1
ATOM 1846 O O . TYR A 1 243 ? -19.766 15 9.352 1 95.69 243 TYR A O 1
ATOM 1854 N N . VAL A 1 244 ? -18.453 13.734 10.516 1 88.44 244 VAL A N 1
ATOM 1855 C CA . VAL A 1 244 ? -18.297 12.648 9.562 1 88.44 244 VAL A CA 1
ATOM 1856 C C . VAL A 1 244 ? -19.672 12.031 9.25 1 88.44 244 VAL A C 1
ATOM 1858 O O . VAL A 1 244 ? -19.984 11.734 8.102 1 88.44 244 VAL A O 1
ATOM 1861 N N . GLY A 1 245 ? -20.641 11.953 10.156 1 83 245 GLY A N 1
ATOM 1862 C CA . GLY A 1 245 ? -21.938 11.32 9.945 1 83 245 GLY A CA 1
ATOM 1863 C C . GLY A 1 245 ? -22.953 12.25 9.312 1 83 245 GLY A C 1
ATOM 1864 O O . GLY A 1 245 ? -23.594 11.898 8.312 1 83 245 GLY A O 1
ATOM 1865 N N . THR A 1 246 ? -23.047 13.469 9.695 1 86.81 246 THR A N 1
ATOM 1866 C CA . THR A 1 246 ? -24.109 14.383 9.281 1 86.81 246 THR A CA 1
ATOM 1867 C C . THR A 1 246 ? -23.594 15.406 8.281 1 86.81 246 THR A C 1
ATOM 1869 O O . THR A 1 246 ? -24.375 16.062 7.598 1 86.81 246 THR A O 1
ATOM 1872 N N . THR A 1 247 ? -22.281 15.656 8.172 1 86.94 247 THR A N 1
ATOM 1873 C CA . THR A 1 247 ? -21.609 16.609 7.285 1 86.94 247 THR A CA 1
ATOM 1874 C C . THR A 1 247 ? -21.922 18.047 7.703 1 86.94 247 THR A C 1
ATOM 1876 O O . THR A 1 247 ? -21.656 18.984 6.953 1 86.94 247 THR A O 1
ATOM 1879 N N . GLU A 1 248 ? -22.516 18.172 8.844 1 93.94 248 GLU A N 1
ATOM 1880 C CA . GLU A 1 248 ? -22.75 19.516 9.383 1 93.94 248 GLU A CA 1
ATOM 1881 C C . GLU A 1 248 ? -21.438 20.172 9.789 1 93.94 248 GLU A C 1
ATOM 1883 O O . GLU A 1 248 ? -20.594 19.547 10.438 1 93.94 248 GLU A O 1
ATOM 1888 N N . GLU A 1 249 ? -21.344 21.422 9.375 1 96.62 249 GLU A N 1
ATOM 1889 C CA . GLU A 1 249 ? -20.141 22.172 9.742 1 96.62 249 GLU A CA 1
ATOM 1890 C C . GLU A 1 249 ? -20.047 22.359 11.25 1 96.62 249 GLU A C 1
ATOM 1892 O O . GLU A 1 249 ? -21.078 22.531 11.922 1 96.62 249 GLU A O 1
ATOM 1897 N N . VAL A 1 250 ? -18.797 22.359 11.719 1 96.69 250 VAL A N 1
ATOM 1898 C CA . VAL A 1 250 ? -18.609 22.5 13.156 1 96.69 250 VAL A CA 1
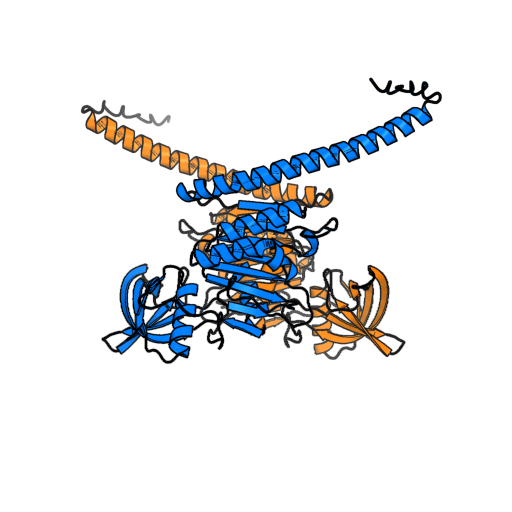ATOM 1899 C C . VAL A 1 250 ? -17.312 23.234 13.445 1 96.69 250 VAL A C 1
ATOM 1901 O O . VAL A 1 250 ? -16.344 23.125 12.688 1 96.69 250 VAL A O 1
ATOM 1904 N N . THR A 1 251 ? -17.391 24.047 14.359 1 97.38 251 THR A N 1
ATOM 1905 C CA . THR A 1 251 ? -16.203 24.625 14.992 1 97.38 251 THR A CA 1
ATOM 1906 C C . THR A 1 251 ? -16.109 24.203 16.453 1 97.38 251 THR A C 1
ATOM 1908 O O . THR A 1 251 ? -17.094 24.312 17.203 1 97.38 251 THR A O 1
ATOM 1911 N N . LEU A 1 252 ? -14.953 23.656 16.844 1 96.69 252 LEU A N 1
ATOM 1912 C CA . LEU A 1 252 ? -14.805 23.266 18.25 1 96.69 252 LEU A CA 1
ATOM 1913 C C . LEU A 1 252 ? -13.414 23.625 18.766 1 96.69 252 LEU A C 1
ATOM 1915 O O . LEU A 1 252 ? -12.5 23.891 17.984 1 96.69 252 LEU A O 1
ATOM 1919 N N . GLU A 1 253 ? -13.414 23.75 20.078 1 97.75 253 GLU A N 1
ATOM 1920 C CA . GLU A 1 253 ? -12.164 24.062 20.766 1 97.75 253 GLU A CA 1
ATOM 1921 C C . GLU A 1 253 ? -12.062 23.297 22.094 1 97.75 253 GLU A C 1
ATOM 1923 O O . GLU A 1 253 ? -13.078 23.031 22.734 1 97.75 253 GLU A O 1
ATOM 1928 N N . GLY A 1 254 ? -10.812 22.953 22.391 1 98.25 254 GLY A N 1
ATOM 1929 C CA . GLY A 1 254 ? -10.602 22.25 23.656 1 98.25 254 GLY A CA 1
ATOM 1930 C C . GLY A 1 254 ? -9.188 21.75 23.828 1 98.25 254 GLY A C 1
ATOM 1931 O O . GLY A 1 254 ? -8.297 22.078 23.047 1 98.25 254 GLY A O 1
ATOM 1932 N N . ALA A 1 255 ? -9.016 21.062 24.891 1 98.56 255 ALA A N 1
ATOM 1933 C CA . ALA A 1 255 ? -7.703 20.516 25.234 1 98.56 255 ALA A CA 1
ATOM 1934 C C . ALA A 1 255 ? -7.414 19.25 24.453 1 98.56 255 ALA A C 1
ATOM 1936 O O . ALA A 1 255 ? -8.273 18.359 24.344 1 98.56 255 ALA A O 1
ATOM 1937 N N . VAL A 1 256 ? -6.168 19.172 23.906 1 98.56 256 VAL A N 1
ATOM 1938 C CA . VAL A 1 256 ? -5.742 17.938 23.266 1 98.56 256 VAL A CA 1
ATOM 1939 C C . VAL A 1 256 ? -5.367 16.906 24.344 1 98.56 256 VAL A C 1
ATOM 1941 O O . VAL A 1 256 ? -4.391 17.094 25.062 1 98.56 256 VAL A O 1
ATOM 1944 N N . CYS A 1 257 ? -6.082 15.797 24.359 1 97.62 257 CYS A N 1
ATOM 1945 C CA . CYS A 1 257 ? -5.82 14.867 25.469 1 97.62 257 CYS A CA 1
ATOM 1946 C C . CYS A 1 257 ? -5.211 13.57 24.953 1 97.62 257 CYS A C 1
ATOM 1948 O O . CYS A 1 257 ? -4.715 12.758 25.734 1 97.62 257 CYS A O 1
ATOM 1950 N N . ASN A 1 258 ? -5.277 13.391 23.703 1 96.81 258 ASN A N 1
ATOM 1951 C CA . ASN A 1 258 ? -4.652 12.219 23.094 1 96.81 258 ASN A CA 1
ATOM 1952 C C . ASN A 1 258 ? -4.414 12.422 21.594 1 96.81 258 ASN A C 1
ATOM 1954 O O . ASN A 1 258 ? -5.078 13.242 20.969 1 96.81 258 ASN A O 1
ATOM 1958 N N . VAL A 1 259 ? -3.428 11.812 21.078 1 97.94 259 VAL A N 1
ATOM 1959 C CA . VAL A 1 259 ? -3.127 11.82 19.656 1 97.94 259 VAL A CA 1
ATOM 1960 C C . VAL A 1 259 ? -2.854 10.391 19.172 1 97.94 259 VAL A C 1
ATOM 1962 O O . VAL A 1 259 ? -2.127 9.641 19.828 1 97.94 259 VAL A O 1
ATOM 1965 N N . ARG A 1 260 ? -3.432 9.961 18.078 1 96.31 260 ARG A N 1
ATOM 1966 C CA . ARG A 1 260 ? -3.129 8.695 17.422 1 96.31 260 ARG A CA 1
ATOM 1967 C C . ARG A 1 260 ? -2.406 8.93 16.094 1 96.31 260 ARG A C 1
ATOM 1969 O O . ARG A 1 260 ? -2.916 9.633 15.219 1 96.31 260 ARG A O 1
ATOM 1976 N N . GLN A 1 261 ? -1.235 8.406 15.969 1 95.5 261 GLN A N 1
ATOM 1977 C CA . GLN A 1 261 ? -0.431 8.594 14.766 1 95.5 261 GLN A CA 1
ATOM 1978 C C . GLN A 1 261 ? 0.72 7.598 14.711 1 95.5 261 GLN A C 1
ATOM 1980 O O . GLN A 1 261 ? 0.97 6.875 15.68 1 95.5 261 GLN A O 1
ATOM 1985 N N . SER A 1 262 ? 1.33 7.5 13.508 1 93.62 262 SER A N 1
ATOM 1986 C CA . SER A 1 262 ? 2.439 6.562 13.367 1 93.62 262 SER A CA 1
ATOM 1987 C C . SER A 1 262 ? 3.672 7.246 12.781 1 93.62 262 SER A C 1
ATOM 1989 O O . SER A 1 262 ? 4.672 6.59 12.484 1 93.62 262 SER A O 1
ATOM 1991 N N . PHE A 1 263 ? 3.682 8.602 12.617 1 95.81 263 PHE A N 1
ATOM 1992 C CA . PHE A 1 263 ? 4.758 9.305 11.93 1 95.81 263 PHE A CA 1
ATOM 1993 C C . PHE A 1 263 ? 5.973 9.453 12.836 1 95.81 263 PHE A C 1
ATOM 1995 O O . PHE A 1 263 ? 7.113 9.391 12.375 1 95.81 263 PHE A O 1
ATOM 2002 N N . VAL A 1 264 ? 5.641 9.672 14.117 1 95.94 264 VAL A N 1
ATOM 2003 C CA . VAL A 1 264 ? 6.695 9.789 15.125 1 95.94 264 VAL A CA 1
ATOM 2004 C C . VAL A 1 264 ? 6.453 8.789 16.25 1 95.94 264 VAL A C 1
ATOM 2006 O O . VAL A 1 264 ? 5.305 8.5 16.594 1 95.94 264 VAL A O 1
ATOM 2009 N N . SER A 1 265 ? 7.531 8.328 16.797 1 91.81 265 SER A N 1
ATOM 2010 C CA . SER A 1 265 ? 7.406 7.371 17.891 1 91.81 265 SER A CA 1
ATOM 2011 C C . SER A 1 265 ? 6.852 8.039 19.141 1 91.81 265 SER A C 1
ATOM 2013 O O . SER A 1 265 ? 7.184 9.188 19.438 1 91.81 265 SER A O 1
ATOM 2015 N N . PRO A 1 266 ? 6.047 7.371 19.906 1 92.19 266 PRO A N 1
ATOM 2016 C CA . PRO A 1 266 ? 5.578 6 19.672 1 92.19 266 PRO A CA 1
ATOM 2017 C C . PRO A 1 266 ? 4.41 5.938 18.703 1 92.19 266 PRO A C 1
ATOM 2019 O O . PRO A 1 266 ? 3.639 6.895 18.594 1 92.19 266 PRO A O 1
ATOM 2022 N N . ILE A 1 267 ? 4.34 4.859 17.984 1 90.5 267 ILE A N 1
ATOM 2023 C CA . ILE A 1 267 ? 3.18 4.574 17.141 1 90.5 267 ILE A CA 1
ATOM 2024 C C . ILE A 1 267 ? 1.965 4.285 18.031 1 90.5 267 ILE A C 1
ATOM 2026 O O . ILE A 1 267 ? 2.004 3.387 18.875 1 90.5 267 ILE A O 1
ATOM 2030 N N . THR A 1 268 ? 0.92 5.012 17.812 1 92.06 268 THR A N 1
ATOM 2031 C CA . THR A 1 268 ? -0.21 4.91 18.734 1 92.06 268 THR A CA 1
ATOM 2032 C C . THR A 1 268 ? -1.507 4.656 17.969 1 92.06 268 THR A C 1
ATOM 2034 O O . THR A 1 268 ? -2.57 4.512 18.578 1 92.06 268 THR A O 1
ATOM 2037 N N . ASN A 1 269 ? -1.455 4.617 16.672 1 86.75 269 ASN A N 1
ATOM 2038 C CA . ASN A 1 269 ? -2.676 4.383 15.906 1 86.75 269 ASN A CA 1
ATOM 2039 C C . ASN A 1 269 ? -3.006 2.895 15.82 1 86.75 269 ASN A C 1
ATOM 2041 O O . ASN A 1 269 ? -2.148 2.049 16.078 1 86.75 269 ASN A O 1
ATOM 2045 N N . SER A 1 270 ? -4.223 2.66 15.617 1 75.94 270 SER A N 1
ATOM 2046 C CA . SER A 1 270 ? -4.711 1.286 15.602 1 75.94 270 SER A CA 1
ATOM 2047 C C . SER A 1 270 ? -4.578 0.673 14.211 1 75.94 270 SER A C 1
ATOM 2049 O O . SER A 1 270 ? -4.586 -0.551 14.062 1 75.94 270 SER A O 1
ATOM 2051 N N . PHE A 1 271 ? -4.496 1.508 13.188 1 73.75 271 PHE A N 1
ATOM 2052 C CA . PHE A 1 271 ? -4.262 1.079 11.812 1 73.75 271 PHE A CA 1
ATOM 2053 C C . PHE A 1 271 ? -3.504 2.146 11.039 1 73.75 271 PHE A C 1
ATOM 2055 O O . PHE A 1 271 ? -3.537 3.326 11.391 1 73.75 271 PHE A O 1
ATOM 2062 N N . PRO A 1 272 ? -2.785 1.895 10.039 1 68.25 272 PRO A N 1
ATOM 2063 C CA . PRO A 1 272 ? -1.74 2.744 9.469 1 68.25 272 PRO A CA 1
ATOM 2064 C C . PRO A 1 272 ? -2.264 4.113 9.039 1 68.25 272 PRO A C 1
ATOM 2066 O O . PRO A 1 272 ? -1.52 5.098 9.07 1 68.25 272 PRO A O 1
ATOM 2069 N N . VAL A 1 273 ? -3.514 4.336 8.539 1 73.25 273 VAL A N 1
ATOM 2070 C CA . VAL A 1 273 ? -3.896 5.637 8.008 1 73.25 273 VAL A CA 1
ATOM 2071 C C . VAL A 1 273 ? -4.738 6.395 9.031 1 73.25 273 VAL A C 1
ATOM 2073 O O . VAL A 1 273 ? -5.25 7.477 8.75 1 73.25 273 VAL A O 1
ATOM 2076 N N . GLU A 1 274 ? -4.656 5.855 10.234 1 83.75 274 GLU A N 1
ATOM 2077 C CA . GLU A 1 274 ? -5.371 6.578 11.281 1 83.75 274 GLU A CA 1
ATOM 2078 C C . GLU A 1 274 ? -4.531 7.723 11.836 1 83.75 274 GLU A C 1
ATOM 2080 O O . GLU A 1 274 ? -3.436 7.5 12.352 1 83.75 274 GLU A O 1
ATOM 2085 N N . ASN A 1 275 ? -5.016 8.883 11.727 1 92.94 275 ASN A N 1
ATOM 2086 C CA . ASN A 1 275 ? -4.5 10.094 12.359 1 92.94 275 ASN A CA 1
ATOM 2087 C C . ASN A 1 275 ? -5.605 10.875 13.062 1 92.94 275 ASN A C 1
ATOM 2089 O O . ASN A 1 275 ? -6.492 11.422 12.414 1 92.94 275 ASN A O 1
ATOM 2093 N N . SER A 1 276 ? -5.484 10.922 14.359 1 96.31 276 SER A N 1
ATOM 2094 C CA . SER A 1 276 ? -6.602 11.508 15.102 1 96.31 276 SER A CA 1
ATOM 2095 C C . SER A 1 276 ? -6.109 12.391 16.234 1 96.31 276 SER A C 1
ATOM 2097 O O . SER A 1 276 ? -5.086 12.094 16.859 1 96.31 276 SER A O 1
ATOM 2099 N N . LEU A 1 277 ? -6.824 13.383 16.438 1 98 277 LEU A N 1
ATOM 2100 C CA . LEU A 1 277 ? -6.711 14.211 17.625 1 98 277 LEU A CA 1
ATOM 2101 C C . LEU A 1 277 ? -7.914 14.008 18.547 1 98 277 LEU A C 1
ATOM 2103 O O . LEU A 1 277 ? -9.055 13.945 18.078 1 98 277 LEU A O 1
ATOM 2107 N N . PHE A 1 278 ? -7.656 13.844 19.766 1 98.38 278 PHE A N 1
ATOM 2108 C CA . PHE A 1 278 ? -8.711 13.82 20.766 1 98.38 278 PHE A CA 1
ATOM 2109 C C . PHE A 1 278 ? -8.781 15.148 21.5 1 98.38 278 PHE A C 1
ATOM 2111 O O . PHE A 1 278 ? -7.828 15.555 22.172 1 98.38 278 PHE A O 1
ATOM 2118 N N . VAL A 1 279 ? -9.961 15.773 21.406 1 98.5 279 VAL A N 1
ATOM 2119 C CA . VAL A 1 279 ? -10.125 17.125 21.953 1 98.5 279 VAL A CA 1
ATOM 2120 C C . VAL A 1 279 ? -11.203 17.125 23.031 1 98.5 279 VAL A C 1
ATOM 2122 O O . VAL A 1 279 ? -12.367 16.812 22.766 1 98.5 279 VAL A O 1
ATOM 2125 N N . ARG A 1 280 ? -10.812 17.469 24.219 1 98.38 280 ARG A N 1
ATOM 2126 C CA . ARG A 1 280 ? -11.758 17.625 25.312 1 98.38 280 ARG A CA 1
ATOM 2127 C C . ARG A 1 280 ? -12.344 19.031 25.344 1 98.38 280 ARG A C 1
ATOM 2129 O O . ARG A 1 280 ? -11.625 20 25.562 1 98.38 280 ARG A O 1
ATOM 2136 N N . THR A 1 281 ? -13.641 19.094 25.141 1 97.19 281 THR A N 1
ATOM 2137 C CA . THR A 1 281 ? -14.312 20.391 25.062 1 97.19 281 THR A CA 1
ATOM 2138 C C . THR A 1 281 ? -14.617 20.922 26.469 1 97.19 281 THR A C 1
ATOM 2140 O O . THR A 1 281 ? -14.336 20.266 27.469 1 97.19 281 THR A O 1
ATOM 2143 N N . ALA A 1 282 ? -15.195 22.156 26.484 1 94.56 282 ALA A N 1
ATOM 2144 C CA . ALA A 1 282 ? -15.531 22.812 27.75 1 94.56 282 ALA A CA 1
ATOM 2145 C C . ALA A 1 282 ? -16.547 22 28.531 1 94.56 282 ALA A C 1
ATOM 2147 O O . ALA A 1 282 ? -16.562 22.047 29.766 1 94.56 282 ALA A O 1
ATOM 2148 N N . ASP A 1 283 ? -17.375 21.281 27.844 1 94 283 ASP A N 1
ATOM 2149 C CA . ASP A 1 283 ? -18.391 20.469 28.484 1 94 283 ASP A CA 1
ATOM 2150 C C . ASP A 1 283 ? -17.828 19.125 28.922 1 94 283 ASP A C 1
ATOM 2152 O O . ASP A 1 283 ? -18.578 18.219 29.312 1 94 283 ASP A O 1
ATOM 2156 N N . ASP A 1 284 ? -16.578 18.844 28.797 1 94.94 284 ASP A N 1
ATOM 2157 C CA . ASP A 1 284 ? -15.828 17.672 29.219 1 94.94 284 ASP A CA 1
ATOM 2158 C C . ASP A 1 284 ? -16.094 16.484 28.297 1 94.94 284 ASP A C 1
ATOM 2160 O O . ASP A 1 284 ? -15.852 15.328 28.672 1 94.94 284 ASP A O 1
ATOM 2164 N N . ASP A 1 285 ? -16.656 16.797 27.188 1 96.56 285 ASP A N 1
ATOM 2165 C CA . ASP A 1 285 ? -16.797 15.781 26.141 1 96.56 285 ASP A CA 1
ATOM 2166 C C . ASP A 1 285 ? -15.508 15.648 25.328 1 96.56 285 ASP A C 1
ATOM 2168 O O . ASP A 1 285 ? -14.812 16.641 25.094 1 96.56 285 ASP A O 1
ATOM 2172 N N . VAL A 1 286 ? -15.25 14.406 25 1 98.12 286 VAL A N 1
ATOM 2173 C CA . VAL A 1 286 ? -14.078 14.18 24.156 1 98.12 286 VAL A CA 1
ATOM 2174 C C . VAL A 1 286 ? -14.516 13.922 22.719 1 98.12 286 VAL A C 1
ATOM 2176 O O . VAL A 1 286 ? -15.258 12.969 22.453 1 98.12 286 VAL A O 1
ATOM 2179 N N . VAL A 1 287 ? -14.016 14.781 21.859 1 98 287 VAL A N 1
ATOM 2180 C CA . VAL A 1 287 ? -14.328 14.688 20.438 1 98 287 VAL A CA 1
ATOM 2181 C C . VAL A 1 287 ? -13.094 14.242 19.672 1 98 287 VAL A C 1
ATOM 2183 O O . VAL A 1 287 ? -12.008 14.805 19.844 1 98 287 VAL A O 1
ATOM 2186 N N . THR A 1 288 ? -13.297 13.203 18.828 1 97.81 288 THR A N 1
ATOM 2187 C CA . THR A 1 288 ? -12.195 12.75 17.984 1 97.81 288 THR A CA 1
ATOM 2188 C C . THR A 1 288 ? -12.219 13.469 16.641 1 97.81 288 THR A C 1
ATOM 2190 O O . THR A 1 288 ? -13.273 13.594 16.016 1 97.81 288 THR A O 1
ATOM 2193 N N . VAL A 1 289 ? -11.008 14.008 16.266 1 98 289 VAL A N 1
ATOM 2194 C CA . VAL A 1 289 ? -10.875 14.766 15.031 1 98 289 VAL A CA 1
ATOM 2195 C C . VAL A 1 289 ? -9.883 14.07 14.102 1 98 289 VAL A C 1
ATOM 2197 O O . VAL A 1 289 ? -8.766 13.734 14.508 1 98 289 VAL A O 1
ATOM 2200 N N . GLY A 1 290 ? -10.305 13.805 12.883 1 96.25 290 GLY A N 1
ATOM 2201 C CA . GLY A 1 290 ? -9.422 13.336 11.828 1 96.25 290 GLY A CA 1
ATOM 2202 C C . GLY A 1 290 ? -9.25 14.344 10.703 1 96.25 290 GLY A C 1
ATOM 2203 O O . GLY A 1 290 ? -9.719 15.477 10.797 1 96.25 290 GLY A O 1
ATOM 2204 N N . GLY A 1 291 ? -8.469 13.992 9.75 1 93.12 291 GLY A N 1
ATOM 2205 C CA . GLY A 1 291 ? -8.289 14.812 8.57 1 93.12 291 GLY A CA 1
ATOM 2206 C C . GLY A 1 291 ? -9.289 14.5 7.469 1 93.12 291 GLY A C 1
ATOM 2207 O O . GLY A 1 291 ? -10.234 13.742 7.68 1 93.12 291 GLY A O 1
ATOM 2208 N N . PRO A 1 292 ? -9.031 15.164 6.352 1 86.06 292 PRO A N 1
ATOM 2209 C CA . PRO A 1 292 ? -9.867 14.844 5.195 1 86.06 292 PRO A CA 1
ATOM 2210 C C . PRO A 1 292 ? -9.945 13.344 4.922 1 86.06 292 PRO A C 1
ATOM 2212 O O . PRO A 1 292 ? -8.914 12.672 4.871 1 86.06 292 PRO A O 1
ATOM 2215 N N . GLY A 1 293 ? -11.219 12.891 4.758 1 78.31 293 GLY A N 1
ATOM 2216 C CA . GLY A 1 293 ? -11.422 11.477 4.523 1 78.31 293 GLY A CA 1
ATOM 2217 C C . GLY A 1 293 ? -11.625 10.68 5.805 1 78.31 293 GLY A C 1
ATOM 2218 O O . GLY A 1 293 ? -11.703 9.453 5.773 1 78.31 293 GLY A O 1
ATOM 2219 N N . ALA A 1 294 ? -11.695 11.375 6.898 1 87.12 294 ALA A N 1
ATOM 2220 C CA . ALA A 1 294 ? -11.914 10.711 8.188 1 87.12 294 ALA A CA 1
ATOM 2221 C C . ALA A 1 294 ? -13.203 9.891 8.164 1 87.12 294 ALA A C 1
ATOM 2223 O O . ALA A 1 294 ? -14.219 10.328 7.621 1 87.12 294 ALA A O 1
ATOM 2224 N N . PHE A 1 295 ? -13.094 8.703 8.859 1 78.81 295 PHE A N 1
ATOM 2225 C CA . PHE A 1 295 ? -14.266 7.832 8.852 1 78.81 295 PHE A CA 1
ATOM 2226 C C . PHE A 1 295 ? -14.461 7.191 10.227 1 78.81 295 PHE A C 1
ATOM 2228 O O . PHE A 1 295 ? -15.547 6.695 10.531 1 78.81 295 PHE A O 1
ATOM 2235 N N . VAL A 1 296 ? -13.5 7.23 11.016 1 83.44 296 VAL A N 1
ATOM 2236 C CA . VAL A 1 296 ? -13.648 6.629 12.344 1 83.44 296 VAL A CA 1
ATOM 2237 C C . VAL A 1 296 ? -13.852 7.723 13.391 1 83.44 296 VAL A C 1
ATOM 2239 O O . VAL A 1 296 ? -14.43 7.473 14.445 1 83.44 296 VAL A O 1
ATOM 2242 N N . GLU A 1 297 ? -13.461 8.867 13.016 1 92.94 297 GLU A N 1
ATOM 2243 C CA . GLU A 1 297 ? -13.523 9.977 13.953 1 92.94 297 GLU A CA 1
ATOM 2244 C C . GLU A 1 297 ? -14.891 10.648 13.93 1 92.94 297 GLU A C 1
ATOM 2246 O O . GLU A 1 297 ? -15.695 10.398 13.031 1 92.94 297 GLU A O 1
ATOM 2251 N N . ASP A 1 298 ? -15.109 11.477 14.914 1 95.38 298 ASP A N 1
ATOM 2252 C CA . ASP A 1 298 ? -16.359 12.234 14.992 1 95.38 298 ASP A CA 1
ATOM 2253 C C . ASP A 1 298 ? -16.359 13.375 13.984 1 95.38 298 ASP A C 1
ATOM 2255 O O . ASP A 1 298 ? -17.406 13.672 13.383 1 95.38 298 ASP A O 1
ATOM 2259 N N . VAL A 1 299 ? -15.219 14 13.844 1 96.88 299 VAL A N 1
ATOM 2260 C CA . VAL A 1 299 ? -15.133 15.219 13.055 1 96.88 299 VAL A CA 1
ATOM 2261 C C . VAL A 1 299 ? -14.016 15.094 12.023 1 96.88 299 VAL A C 1
ATOM 2263 O O . VAL A 1 299 ? -12.93 14.578 12.328 1 96.88 299 VAL A O 1
ATOM 2266 N N . GLU A 1 300 ? -14.336 15.492 10.852 1 96.06 300 GLU A N 1
ATOM 2267 C CA . GLU A 1 300 ? -13.32 15.734 9.82 1 96.06 300 GLU A CA 1
ATOM 2268 C C . GLU A 1 300 ? -12.828 17.172 9.859 1 96.06 300 GLU A C 1
ATOM 2270 O O . GLU A 1 300 ? -13.562 18.094 9.484 1 96.06 300 GLU A O 1
ATOM 2275 N N . GLY A 1 301 ? -11.602 17.375 10.281 1 96.75 301 GLY A N 1
ATOM 2276 C CA . GLY A 1 301 ? -11.047 18.703 10.43 1 96.75 301 GLY A CA 1
ATOM 2277 C C . GLY A 1 301 ? -10.352 19.203 9.172 1 96.75 301 GLY A C 1
ATOM 2278 O O . GLY A 1 301 ? -9.508 18.5 8.602 1 96.75 301 GLY A O 1
ATOM 2279 N N . TYR A 1 302 ? -10.688 20.453 8.797 1 94.12 302 TYR A N 1
ATOM 2280 C CA . TYR A 1 302 ? -10.07 21.094 7.641 1 94.12 302 TYR A CA 1
ATOM 2281 C C . TYR A 1 302 ? -8.922 22 8.07 1 94.12 302 TYR A C 1
ATOM 2283 O O . TYR A 1 302 ? -7.992 22.234 7.301 1 94.12 302 TYR A O 1
ATOM 2291 N N . GLU A 1 303 ? -9.211 22.562 9.18 1 97.5 303 GLU A N 1
ATOM 2292 C CA . GLU A 1 303 ? -8.25 23.5 9.742 1 97.5 303 GLU A CA 1
ATOM 2293 C C . GLU A 1 303 ? -8.133 23.328 11.258 1 97.5 303 GLU A C 1
ATOM 2295 O O . GLU A 1 303 ? -9.148 23.297 11.961 1 97.5 303 GLU A O 1
ATOM 2300 N N . VAL A 1 304 ? -6.941 23.219 11.727 1 98.38 304 VAL A N 1
ATOM 2301 C CA . VAL A 1 304 ? -6.703 23.031 13.156 1 98.38 304 VAL A CA 1
ATOM 2302 C C . VAL A 1 304 ? -5.645 24.016 13.641 1 98.38 304 VAL A C 1
ATOM 2304 O O . VAL A 1 304 ? -4.562 24.125 13.047 1 98.38 304 VAL A O 1
ATOM 2307 N N . THR A 1 305 ? -5.938 24.734 14.617 1 98.69 305 THR A N 1
ATOM 2308 C CA . THR A 1 305 ? -4.973 25.625 15.273 1 98.69 305 THR A CA 1
ATOM 2309 C C . THR A 1 305 ? -4.551 25.047 16.625 1 98.69 305 THR A C 1
ATOM 2311 O O . THR A 1 305 ? -5.395 24.766 17.484 1 98.69 305 THR A O 1
ATOM 2314 N N . LEU A 1 306 ? -3.281 24.859 16.781 1 98.69 306 LEU A N 1
ATOM 2315 C CA . LEU A 1 306 ? -2.715 24.406 18.047 1 98.69 306 LEU A CA 1
ATOM 2316 C C . LEU A 1 306 ? -2.148 25.594 18.828 1 98.69 306 LEU A C 1
ATOM 2318 O O . LEU A 1 306 ? -1.524 26.484 18.266 1 98.69 306 LEU A O 1
ATOM 2322 N N . ARG A 1 307 ? -2.389 25.547 20.125 1 98.44 307 ARG A N 1
ATOM 2323 C CA . ARG A 1 307 ? -1.869 26.547 21.062 1 98.44 307 ARG A CA 1
ATOM 2324 C C . ARG A 1 307 ? -1.396 25.891 22.359 1 98.44 307 ARG A C 1
ATOM 2326 O O . ARG A 1 307 ? -1.879 24.812 22.734 1 98.44 307 ARG A O 1
ATOM 2333 N N . GLU A 1 308 ? -0.43 26.547 22.922 1 97.5 308 GLU A N 1
ATOM 2334 C CA . GLU A 1 308 ? -0.043 26.094 24.25 1 97.5 308 GLU A CA 1
ATOM 2335 C C . GLU A 1 308 ? -1.047 26.547 25.312 1 97.5 308 GLU A C 1
ATOM 2337 O O . GLU A 1 308 ? -1.493 27.703 25.297 1 97.5 308 GLU A O 1
ATOM 2342 N N . ARG A 1 309 ? -1.359 25.594 26.031 1 91.94 309 ARG A N 1
ATOM 2343 C CA . ARG A 1 309 ? -2.336 25.891 27.078 1 91.94 309 ARG A CA 1
ATOM 2344 C C . ARG A 1 309 ? -1.671 26.547 28.281 1 91.94 309 ARG A C 1
ATOM 2346 O O . ARG A 1 309 ? -0.596 26.141 28.719 1 91.94 309 ARG A O 1
ATOM 2353 N N . MET B 1 1 ? -52.594 7.66 -36.469 1 19.81 1 MET B N 1
ATOM 2354 C CA . MET B 1 1 ? -53.062 8.914 -35.906 1 19.81 1 MET B CA 1
ATOM 2355 C C . MET B 1 1 ? -51.906 9.766 -35.406 1 19.81 1 MET B C 1
ATOM 2357 O O . MET B 1 1 ? -51.156 9.32 -34.531 1 19.81 1 MET B O 1
ATOM 2361 N N . VAL B 1 2 ? -51.344 10.672 -36.312 1 20.69 2 VAL B N 1
ATOM 2362 C CA . VAL B 1 2 ? -50.094 11.453 -36.312 1 20.69 2 VAL B CA 1
ATOM 2363 C C . VAL B 1 2 ? -50.188 12.547 -35.25 1 20.69 2 VAL B C 1
ATOM 2365 O O . VAL B 1 2 ? -51.062 13.422 -35.344 1 20.69 2 VAL B O 1
ATOM 2368 N N . ALA B 1 3 ? -50 12.148 -34 1 20.69 3 ALA B N 1
ATOM 2369 C CA . ALA B 1 3 ? -50.281 13.078 -32.906 1 20.69 3 ALA B CA 1
ATOM 2370 C C . ALA B 1 3 ? -49.562 14.398 -33.125 1 20.69 3 ALA B C 1
ATOM 2372 O O . ALA B 1 3 ? -48.344 14.422 -33.406 1 20.69 3 ALA B O 1
ATOM 2373 N N . ALA B 1 4 ? -50.312 15.391 -33.594 1 21.83 4 ALA B N 1
ATOM 2374 C CA . ALA B 1 4 ? -49.938 16.75 -33.969 1 21.83 4 ALA B CA 1
ATOM 2375 C C . ALA B 1 4 ? -49.25 17.469 -32.781 1 21.83 4 ALA B C 1
ATOM 2377 O O . ALA B 1 4 ? -49.844 17.609 -31.719 1 21.83 4 ALA B O 1
ATOM 2378 N N . VAL B 1 5 ? -47.938 17.141 -32.531 1 22.06 5 VAL B N 1
ATOM 2379 C CA . VAL B 1 5 ? -47.188 17.766 -31.469 1 22.06 5 VAL B CA 1
ATOM 2380 C C . VAL B 1 5 ? -47.188 19.281 -31.641 1 22.06 5 VAL B C 1
ATOM 2382 O O . VAL B 1 5 ? -46.75 19.797 -32.688 1 22.06 5 VAL B O 1
ATOM 2385 N N . THR B 1 6 ? -48.312 19.828 -31.281 1 22.98 6 THR B N 1
ATOM 2386 C CA . THR B 1 6 ? -48.5 21.266 -31.359 1 22.98 6 THR B CA 1
ATOM 2387 C C . THR B 1 6 ? -47.312 22 -30.703 1 22.98 6 THR B C 1
ATOM 2389 O O . THR B 1 6 ? -47.031 21.781 -29.516 1 22.98 6 THR B O 1
ATOM 2392 N N . VAL B 1 7 ? -46.281 22.219 -31.453 1 21.92 7 VAL B N 1
ATOM 2393 C CA . VAL B 1 7 ? -45.125 23.016 -31.078 1 21.92 7 VAL B CA 1
ATOM 2394 C C . VAL B 1 7 ? -45.562 24.406 -30.672 1 21.92 7 VAL B C 1
ATOM 2396 O O . VAL B 1 7 ? -46.094 25.172 -31.484 1 21.92 7 VAL B O 1
ATOM 2399 N N . ARG B 1 8 ? -46.219 24.422 -29.5 1 25.16 8 ARG B N 1
ATOM 2400 C CA . ARG B 1 8 ? -46.594 25.766 -29.062 1 25.16 8 ARG B CA 1
ATOM 2401 C C . ARG B 1 8 ? -45.469 26.75 -29.281 1 25.16 8 ARG B C 1
ATOM 2403 O O . ARG B 1 8 ? -44.312 26.453 -28.969 1 25.16 8 ARG B O 1
ATOM 2410 N N . THR B 1 9 ? -45.594 27.453 -30.328 1 22.98 9 THR B N 1
ATOM 2411 C CA . THR B 1 9 ? -44.781 28.609 -30.672 1 22.98 9 THR B CA 1
ATOM 2412 C C . THR B 1 9 ? -44.562 29.5 -29.453 1 22.98 9 THR B C 1
ATOM 2414 O O . THR B 1 9 ? -45.5 29.969 -28.828 1 22.98 9 THR B O 1
ATOM 2417 N N . LEU B 1 10 ? -43.625 28.984 -28.609 1 28.52 10 LEU B N 1
ATOM 2418 C CA . LEU B 1 10 ? -43.281 29.828 -27.469 1 28.52 10 LEU B CA 1
ATOM 2419 C C . LEU B 1 10 ? -43.25 31.297 -27.875 1 28.52 10 LEU B C 1
ATOM 2421 O O . LEU B 1 10 ? -42.688 31.656 -28.906 1 28.52 10 LEU B O 1
ATOM 2425 N N . SER B 1 11 ? -44.344 31.938 -27.625 1 27.42 11 SER B N 1
ATOM 2426 C CA . SER B 1 11 ? -44.531 33.375 -27.734 1 27.42 11 SER B CA 1
ATOM 2427 C C . SER B 1 11 ? -43.25 34.125 -27.375 1 27.42 11 SER B C 1
ATOM 2429 O O . SER B 1 11 ? -42.406 33.594 -26.625 1 27.42 11 SER B O 1
ATOM 2431 N N . SER B 1 12 ? -42.969 35.094 -28.281 1 28.53 12 SER B N 1
ATOM 2432 C CA . SER B 1 12 ? -41.875 36.031 -28.297 1 28.53 12 SER B CA 1
ATOM 2433 C C . SER B 1 12 ? -41.562 36.594 -26.906 1 28.53 12 SER B C 1
ATOM 2435 O O . SER B 1 12 ? -42.469 37.094 -26.234 1 28.53 12 SER B O 1
ATOM 2437 N N . PRO B 1 13 ? -40.719 35.906 -26.266 1 33.72 13 PRO B N 1
ATOM 2438 C CA . PRO B 1 13 ? -40.5 36.531 -24.969 1 33.72 13 PRO B CA 1
ATOM 2439 C C . PRO B 1 13 ? -40.344 38.062 -25.047 1 33.72 13 PRO B C 1
ATOM 2441 O O . PRO B 1 13 ? -39.844 38.594 -26.047 1 33.72 13 PRO B O 1
ATOM 2444 N N . SER B 1 14 ? -41.438 38.781 -24.734 1 34.81 14 SER B N 1
ATOM 2445 C CA . SER B 1 14 ? -41.438 40.25 -24.75 1 34.81 14 SER B CA 1
ATOM 2446 C C . SER B 1 14 ? -40.125 40.812 -24.234 1 34.81 14 SER B C 1
ATOM 2448 O O . SER B 1 14 ? -39.594 41.812 -24.766 1 34.81 14 SER B O 1
ATOM 2450 N N . SER B 1 15 ? -40.062 41 -22.953 1 33.69 15 SER B N 1
ATOM 2451 C CA . SER B 1 15 ? -39.031 41.875 -22.453 1 33.69 15 SER B CA 1
ATOM 2452 C C . SER B 1 15 ? -37.656 41.219 -22.453 1 33.69 15 SER B C 1
ATOM 2454 O O . SER B 1 15 ? -37.562 40 -22.406 1 33.69 15 SER B O 1
ATOM 2456 N N . SER B 1 16 ? -36.625 42.062 -22.922 1 30.94 16 SER B N 1
ATOM 2457 C CA . SER B 1 16 ? -35.219 41.719 -23.078 1 30.94 16 SER B CA 1
ATOM 2458 C C . SER B 1 16 ? -34.688 40.906 -21.906 1 30.94 16 SER B C 1
ATOM 2460 O O . SER B 1 16 ? -33.75 40.125 -22.062 1 30.94 16 SER B O 1
ATOM 2462 N N . ARG B 1 17 ? -35.188 41.25 -20.781 1 39 17 ARG B N 1
ATOM 2463 C CA . ARG B 1 17 ? -34.688 40.562 -19.594 1 39 17 ARG B CA 1
ATOM 2464 C C . ARG B 1 17 ? -35.156 39.125 -19.578 1 39 17 ARG B C 1
ATOM 2466 O O . ARG B 1 17 ? -34.438 38.25 -19.078 1 39 17 ARG B O 1
ATOM 2473 N N . ASP B 1 18 ? -36.375 38.938 -20.016 1 36.25 18 ASP B N 1
ATOM 2474 C CA . ASP B 1 18 ? -36.875 37.562 -20 1 36.25 18 ASP B CA 1
ATOM 2475 C C . ASP B 1 18 ? -36.188 36.688 -21.047 1 36.25 18 ASP B C 1
ATOM 2477 O O . ASP B 1 18 ? -36.062 35.469 -20.875 1 36.25 18 ASP B O 1
ATOM 2481 N N . ALA B 1 19 ? -35.844 37.312 -22.203 1 34.25 19 ALA B N 1
ATOM 2482 C CA . ALA B 1 19 ? -35.125 36.531 -23.219 1 34.25 19 ALA B CA 1
ATOM 2483 C C . ALA B 1 19 ? -33.75 36.125 -22.719 1 34.25 19 ALA B C 1
ATOM 2485 O O . ALA B 1 19 ? -33.312 35 -22.969 1 34.25 19 ALA B O 1
ATOM 2486 N N . VAL B 1 20 ? -33.094 37.125 -22.047 1 36.22 20 VAL B N 1
ATOM 2487 C CA . VAL B 1 20 ? -31.766 36.781 -21.516 1 36.22 20 VAL B CA 1
ATOM 2488 C C . VAL B 1 20 ? -31.906 35.719 -20.422 1 36.22 20 VAL B C 1
ATOM 2490 O O . VAL B 1 20 ? -31.109 34.781 -20.359 1 36.22 20 VAL B O 1
ATOM 2493 N N . SER B 1 21 ? -32.969 35.781 -19.641 1 33.78 21 SER B N 1
ATOM 2494 C CA . SER B 1 21 ? -33.156 34.75 -18.625 1 33.78 21 SER B CA 1
ATOM 2495 C C . SER B 1 21 ? -33.562 33.438 -19.266 1 33.78 21 SER B C 1
ATOM 2497 O O . SER B 1 21 ? -33.125 32.375 -18.844 1 33.78 21 SER B O 1
ATOM 2499 N N . ALA B 1 22 ? -34.375 33.469 -20.297 1 35.47 22 ALA B N 1
ATOM 2500 C CA . AL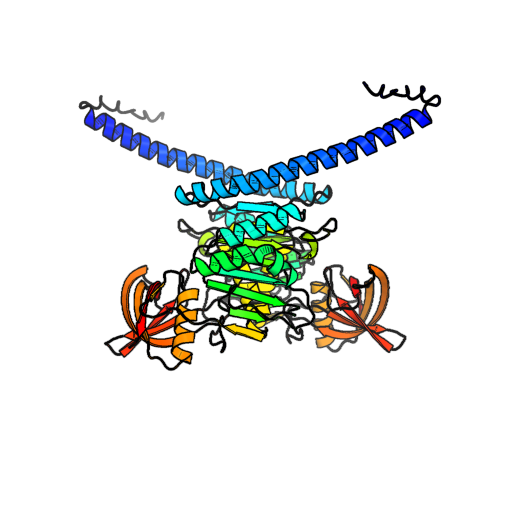A B 1 22 ? -34.719 32.219 -20.969 1 35.47 22 ALA B CA 1
ATOM 2501 C C . ALA B 1 22 ? -33.562 31.688 -21.766 1 35.47 22 ALA B C 1
ATOM 2503 O O . ALA B 1 22 ? -33.281 30.469 -21.781 1 35.47 22 ALA B O 1
ATOM 2504 N N . ALA B 1 23 ? -32.875 32.594 -22.516 1 34.75 23 ALA B N 1
ATOM 2505 C CA . ALA B 1 23 ? -31.672 32.125 -23.188 1 34.75 23 ALA B CA 1
ATOM 2506 C C . ALA B 1 23 ? -30.625 31.641 -22.188 1 34.75 23 ALA B C 1
ATOM 2508 O O . ALA B 1 23 ? -29.938 30.641 -22.422 1 34.75 23 ALA B O 1
ATOM 2509 N N . ALA B 1 24 ? -30.531 32.312 -21.078 1 36.91 24 ALA B N 1
ATOM 2510 C CA . ALA B 1 24 ? -29.641 31.828 -20.031 1 36.91 24 ALA B CA 1
ATOM 2511 C C . ALA B 1 24 ? -30.141 30.516 -19.438 1 36.91 24 ALA B C 1
ATOM 2513 O O . ALA B 1 24 ? -29.359 29.625 -19.125 1 36.91 24 ALA B O 1
ATOM 2514 N N . ALA B 1 25 ? -31.469 30.328 -19.312 1 39.12 25 ALA B N 1
ATOM 2515 C CA . ALA B 1 25 ? -32.031 29.062 -18.875 1 39.12 25 ALA B CA 1
ATOM 2516 C C . ALA B 1 25 ? -31.891 27.984 -19.938 1 39.12 25 ALA B C 1
ATOM 2518 O O . ALA B 1 25 ? -31.578 26.828 -19.625 1 39.12 25 ALA B O 1
ATOM 2519 N N . VAL B 1 26 ? -32.188 28.328 -21.219 1 38.81 26 VAL B N 1
ATOM 2520 C CA . VAL B 1 26 ? -32 27.328 -22.266 1 38.81 26 VAL B CA 1
ATOM 2521 C C . VAL B 1 26 ? -30.516 27.031 -22.422 1 38.81 26 VAL B C 1
ATOM 2523 O O . VAL B 1 26 ? -30.109 25.875 -22.609 1 38.81 26 VAL B O 1
ATOM 2526 N N . SER B 1 27 ? -29.625 28.031 -22.375 1 36.62 27 SER B N 1
ATOM 2527 C CA . SER B 1 27 ? -28.188 27.766 -22.453 1 36.62 27 SER B CA 1
ATOM 2528 C C . SER B 1 27 ? -27.719 26.969 -21.25 1 36.62 27 SER B C 1
ATOM 2530 O O . SER B 1 27 ? -26.875 26.078 -21.375 1 36.62 27 SER B O 1
ATOM 2532 N N . SER B 1 28 ? -28.328 27.203 -20.094 1 41.44 28 SER B N 1
ATOM 2533 C CA . SER B 1 28 ? -27.969 26.391 -18.938 1 41.44 28 SER B CA 1
ATOM 2534 C C . SER B 1 28 ? -28.516 24.969 -19.047 1 41.44 28 SER B C 1
ATOM 2536 O O . SER B 1 28 ? -27.844 24 -18.688 1 41.44 28 SER B O 1
ATOM 2538 N N . THR B 1 29 ? -29.734 24.859 -19.562 1 41.94 29 THR B N 1
ATOM 2539 C CA . THR B 1 29 ? -30.281 23.531 -19.75 1 41.94 29 THR B CA 1
ATOM 2540 C C . THR B 1 29 ? -29.594 22.812 -20.906 1 41.94 29 THR B C 1
ATOM 2542 O O . THR B 1 29 ? -29.281 21.625 -20.828 1 41.94 29 THR B O 1
ATOM 2545 N N . THR B 1 30 ? -29.422 23.531 -21.984 1 40 30 THR B N 1
ATOM 2546 C CA . THR B 1 30 ? -28.703 22.891 -23.094 1 40 30 THR B CA 1
ATOM 2547 C C . THR B 1 30 ? -27.266 22.578 -22.688 1 40 30 THR B C 1
ATOM 2549 O O . THR B 1 30 ? -26.719 21.547 -23.078 1 40 30 THR B O 1
ATOM 2552 N N . SER B 1 31 ? -26.641 23.453 -21.953 1 40.56 31 SER B N 1
ATOM 2553 C CA . SER B 1 31 ? -25.281 23.172 -21.5 1 40.56 31 SER B CA 1
A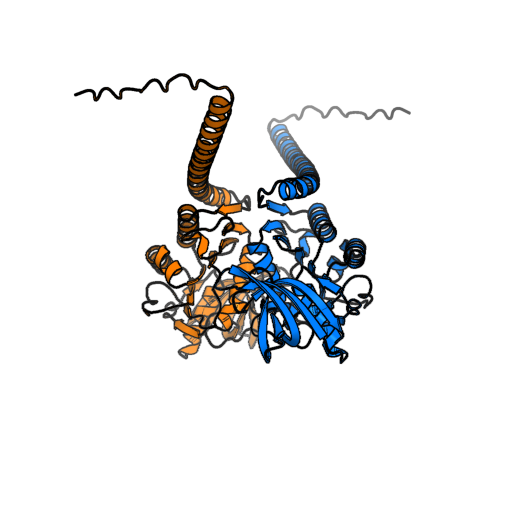TOM 2554 C C . SER B 1 31 ? -25.25 22.016 -20.5 1 40.56 31 SER B C 1
ATOM 2556 O O . SER B 1 31 ? -24.375 21.156 -20.562 1 40.56 31 SER B O 1
ATOM 2558 N N . THR B 1 32 ? -26.297 21.891 -19.719 1 42.88 32 THR B N 1
ATOM 2559 C CA . THR B 1 32 ? -26.406 20.75 -18.812 1 42.88 32 THR B CA 1
ATOM 2560 C C . THR B 1 32 ? -26.719 19.469 -19.594 1 42.88 32 THR B C 1
ATOM 2562 O O . THR B 1 32 ? -26.156 18.406 -19.312 1 42.88 32 THR B O 1
ATOM 2565 N N . VAL B 1 33 ? -27.656 19.625 -20.531 1 40.25 33 VAL B N 1
ATOM 2566 C CA . VAL B 1 33 ? -27.984 18.453 -21.328 1 40.25 33 VAL B CA 1
ATOM 2567 C C . VAL B 1 33 ? -26.812 18.078 -22.234 1 40.25 33 VAL B C 1
ATOM 2569 O O . VAL B 1 33 ? -26.453 16.906 -22.359 1 40.25 33 VAL B O 1
ATOM 2572 N N . ALA B 1 34 ? -26.203 19.047 -22.828 1 36.88 34 ALA B N 1
ATOM 2573 C CA . ALA B 1 34 ? -25.031 18.766 -23.641 1 36.88 34 ALA B CA 1
ATOM 2574 C C . ALA B 1 34 ? -23.891 18.188 -22.781 1 36.88 34 ALA B C 1
ATOM 2576 O O . ALA B 1 34 ? -23.234 17.234 -23.188 1 36.88 34 ALA B O 1
ATOM 2577 N N . ALA B 1 35 ? -23.719 18.672 -21.656 1 41.41 35 ALA B N 1
ATOM 2578 C CA . ALA B 1 35 ? -22.734 18.109 -20.734 1 41.41 35 ALA B CA 1
ATOM 2579 C C . ALA B 1 35 ? -23.109 16.703 -20.312 1 41.41 35 ALA B C 1
ATOM 2581 O O . ALA B 1 35 ? -22.25 15.812 -20.266 1 41.41 35 ALA B O 1
ATOM 2582 N N . ALA B 1 36 ? -24.391 16.484 -20.203 1 42.75 36 ALA B N 1
ATOM 2583 C CA . ALA B 1 36 ? -24.859 15.141 -19.875 1 42.75 36 ALA B CA 1
ATOM 2584 C C . ALA B 1 36 ? -24.672 14.195 -21.062 1 42.75 36 ALA B C 1
ATOM 2586 O O . ALA B 1 36 ? -24.266 13.047 -20.891 1 42.75 36 ALA B O 1
ATOM 2587 N N . VAL B 1 37 ? -25.031 14.68 -22.234 1 40.31 37 VAL B N 1
ATOM 2588 C CA . VAL B 1 37 ? -24.859 13.867 -23.438 1 40.31 37 VAL B CA 1
ATOM 2589 C C . VAL B 1 37 ? -23.375 13.625 -23.688 1 40.31 37 VAL B C 1
ATOM 2591 O O . VAL B 1 37 ? -22.969 12.5 -23.969 1 40.31 37 VAL B O 1
ATOM 2594 N N . VAL B 1 38 ? -22.578 14.648 -23.578 1 40.44 38 VAL B N 1
ATOM 2595 C CA . VAL B 1 38 ? -21.141 14.477 -23.734 1 40.44 38 VAL B CA 1
ATOM 2596 C C . VAL B 1 38 ? -20.609 13.547 -22.641 1 40.44 38 VAL B C 1
ATOM 2598 O O . VAL B 1 38 ? -19.812 12.648 -22.922 1 40.44 38 VAL B O 1
ATOM 2601 N N . MET B 1 39 ? -21.188 13.695 -21.516 1 41.03 39 MET B N 1
ATOM 2602 C CA . MET B 1 39 ? -20.828 12.789 -20.438 1 41.03 39 MET B CA 1
ATOM 2603 C C . MET B 1 39 ? -21.297 11.367 -20.734 1 41.03 39 MET B C 1
ATOM 2605 O O . MET B 1 39 ? -20.562 10.406 -20.516 1 41.03 39 MET B O 1
ATOM 2609 N N . SER B 1 40 ? -22.562 11.312 -21.219 1 41.44 40 SER B N 1
ATOM 2610 C CA . SER B 1 40 ? -23.047 9.984 -21.578 1 41.44 40 SER B CA 1
ATOM 2611 C C . SER B 1 40 ? -22.25 9.375 -22.719 1 41.44 40 SER B C 1
ATOM 2613 O O . SER B 1 40 ? -21.891 8.195 -22.672 1 41.44 40 SER B O 1
ATOM 2615 N N . LEU B 1 41 ? -22.078 10.18 -23.703 1 41 41 LEU B N 1
ATOM 2616 C CA . LEU B 1 41 ? -21.266 9.695 -24.812 1 41 41 LEU B CA 1
ATOM 2617 C C . LEU B 1 41 ? -19.828 9.453 -24.375 1 41 41 LEU B C 1
ATOM 2619 O O . LEU B 1 41 ? -19.203 8.477 -24.797 1 41 41 LEU B O 1
ATOM 2623 N N . SER B 1 42 ? -19.375 10.258 -23.562 1 38.16 42 SER B N 1
ATOM 2624 C CA . SER B 1 42 ? -18.047 10.07 -23 1 38.16 42 SER B CA 1
ATOM 2625 C C . SER B 1 42 ? -17.984 8.828 -22.125 1 38.16 42 SER B C 1
ATOM 2627 O O . SER B 1 42 ? -16.984 8.094 -22.156 1 38.16 42 SER B O 1
ATOM 2629 N N . VAL B 1 43 ? -19.094 8.602 -21.5 1 39.84 43 VAL B N 1
ATOM 2630 C CA . VAL B 1 43 ? -19.203 7.387 -20.703 1 39.84 43 VAL B CA 1
ATOM 2631 C C . VAL B 1 43 ? -19.234 6.164 -21.625 1 39.84 43 VAL B C 1
ATOM 2633 O O . VAL B 1 43 ? -18.547 5.172 -21.375 1 39.84 43 VAL B O 1
ATOM 2636 N N . ARG B 1 44 ? -20.125 6.254 -22.625 1 41.53 44 ARG B N 1
ATOM 2637 C CA . ARG B 1 44 ? -20.188 5.137 -23.562 1 41.53 44 ARG B CA 1
ATOM 2638 C C . ARG B 1 44 ? -18.844 4.926 -24.25 1 41.53 44 ARG B C 1
ATOM 2640 O O . ARG B 1 44 ? -18.422 3.789 -24.453 1 41.53 44 ARG B O 1
ATOM 2647 N N . LEU B 1 45 ? -18.281 5.973 -24.625 1 39.31 45 LEU B N 1
ATOM 2648 C CA . LEU B 1 45 ? -16.953 5.895 -25.203 1 39.31 45 LEU B CA 1
ATOM 2649 C C . LEU B 1 45 ? -15.945 5.355 -24.188 1 39.31 45 LEU B C 1
ATOM 2651 O O . LEU B 1 45 ? -15.07 4.562 -24.547 1 39.31 45 LEU B O 1
ATOM 2655 N N . CYS B 1 46 ? -16.188 5.695 -23.016 1 38.31 46 CYS B N 1
ATOM 2656 C CA . CYS B 1 46 ? -15.328 5.164 -21.969 1 38.31 46 CYS B CA 1
ATOM 2657 C C . CYS B 1 46 ? -15.539 3.664 -21.797 1 38.31 46 CYS B C 1
ATOM 2659 O O . CYS B 1 46 ? -14.578 2.91 -21.641 1 38.31 46 CYS B O 1
ATOM 2661 N N . VAL B 1 47 ? -16.828 3.268 -21.844 1 40.06 47 VAL B N 1
ATOM 2662 C CA . VAL B 1 47 ? -17.125 1.845 -21.734 1 40.06 47 VAL B CA 1
ATOM 2663 C C . VAL B 1 47 ? -16.562 1.096 -22.938 1 40.06 47 VAL B C 1
ATOM 2665 O O . VAL B 1 47 ? -15.945 0.039 -22.781 1 40.06 47 VAL B O 1
ATOM 2668 N N . ILE B 1 48 ? -16.891 1.608 -24.094 1 40.34 48 ILE B N 1
ATOM 2669 C CA . ILE B 1 48 ? -16.375 1.01 -25.312 1 40.34 48 ILE B CA 1
ATOM 2670 C C . ILE B 1 48 ? -14.844 1.032 -25.266 1 40.34 48 ILE B C 1
ATOM 2672 O O . ILE B 1 48 ? -14.188 0.046 -25.625 1 40.34 48 ILE B O 1
ATOM 2676 N N . LYS B 1 49 ? -14.367 2.145 -24.891 1 38.16 49 LYS B N 1
ATOM 2677 C CA . LYS B 1 49 ? -12.914 2.24 -24.781 1 38.16 49 LYS B CA 1
ATOM 2678 C C . LYS B 1 49 ? -12.375 1.21 -23.781 1 38.16 49 LYS B C 1
ATOM 2680 O O . LYS B 1 49 ? -11.359 0.567 -24.047 1 38.16 49 LYS B O 1
ATOM 2685 N N . LEU B 1 50 ? -13.125 1.12 -22.766 1 40.09 50 LEU B N 1
ATOM 2686 C CA . LEU B 1 50 ? -12.742 0.108 -21.797 1 40.09 50 LEU B CA 1
ATOM 2687 C C . LEU B 1 50 ? -12.852 -1.292 -22.391 1 40.09 50 LEU B C 1
ATOM 2689 O O . LEU B 1 50 ? -11.961 -2.121 -22.203 1 40.09 50 LEU B O 1
ATOM 2693 N N . ASP B 1 51 ? -13.984 -1.487 -23.047 1 41.88 51 ASP B N 1
ATOM 2694 C CA . ASP B 1 51 ? -14.133 -2.775 -23.719 1 41.88 51 ASP B CA 1
ATOM 2695 C C . ASP B 1 51 ? -13.07 -2.957 -24.797 1 41.88 51 ASP B C 1
ATOM 2697 O O . ASP B 1 51 ? -12.5 -4.043 -24.938 1 41.88 51 ASP B O 1
ATOM 2701 N N . CYS B 1 52 ? -12.922 -1.947 -25.625 1 40 52 CYS B N 1
ATOM 2702 C CA . CYS B 1 52 ? -11.906 -1.966 -26.672 1 40 52 CYS B CA 1
ATOM 2703 C C . CYS B 1 52 ? -10.508 -2.016 -26.062 1 40 52 CYS B C 1
ATOM 2705 O O . CYS B 1 52 ? -9.609 -2.668 -26.609 1 40 52 CYS B O 1
ATOM 2707 N N . SER B 1 53 ? -10.375 -1.339 -25.078 1 38.38 53 SER B N 1
ATOM 2708 C CA . SER B 1 53 ? -9.094 -1.399 -24.375 1 38.38 53 SER B CA 1
ATOM 2709 C C . SER B 1 53 ? -8.781 -2.818 -23.906 1 38.38 53 SER B C 1
ATOM 2711 O O . SER B 1 53 ? -7.633 -3.252 -23.953 1 38.38 53 SER B O 1
ATOM 2713 N N . HIS B 1 54 ? -9.867 -3.465 -23.516 1 39.38 54 HIS B N 1
ATOM 2714 C CA . HIS B 1 54 ? -9.695 -4.871 -23.156 1 39.38 54 HIS B CA 1
ATOM 2715 C C . HIS B 1 54 ? -9.102 -5.66 -24.328 1 39.38 54 HIS B C 1
ATOM 2717 O O . HIS B 1 54 ? -8.18 -6.457 -24.141 1 39.38 54 HIS B O 1
ATOM 2723 N N . PHE B 1 55 ? -9.789 -5.531 -25.438 1 38 55 PHE B N 1
ATOM 2724 C CA . PHE B 1 55 ? -9.266 -6.184 -26.625 1 38 55 PHE B CA 1
ATOM 2725 C C . PHE B 1 55 ? -7.867 -5.672 -26.969 1 38 55 PHE B C 1
ATOM 2727 O O . PHE B 1 55 ? -6.984 -6.449 -27.328 1 38 55 PHE B O 1
ATOM 2734 N N . PHE B 1 56 ? -7.742 -4.457 -26.844 1 34.16 56 PHE B N 1
ATOM 2735 C CA . PHE B 1 56 ? -6.453 -3.85 -27.156 1 34.16 56 PHE B CA 1
ATOM 2736 C C . PHE B 1 56 ? -5.398 -4.254 -26.141 1 34.16 56 PHE B C 1
ATOM 2738 O O . PHE B 1 56 ? -4.262 -4.57 -26.5 1 34.16 56 PHE B O 1
ATOM 2745 N N . ILE B 1 57 ? -5.762 -4.312 -24.953 1 38.41 57 ILE B N 1
ATOM 2746 C CA . ILE B 1 57 ? -4.84 -4.723 -23.906 1 38.41 57 ILE B CA 1
ATOM 2747 C C . ILE B 1 57 ? -4.34 -6.141 -24.172 1 38.41 57 ILE B C 1
ATOM 2749 O O . ILE B 1 57 ? -3.146 -6.422 -24.047 1 38.41 57 ILE B O 1
ATOM 2753 N N . HIS B 1 58 ? -5.266 -6.977 -24.453 1 38.62 58 HIS B N 1
ATOM 2754 C CA . HIS B 1 58 ? -4.852 -8.336 -24.797 1 38.62 58 HIS B CA 1
ATOM 2755 C C . HIS B 1 58 ? -3.947 -8.336 -26.031 1 38.62 58 HIS B C 1
ATOM 2757 O O . HIS B 1 58 ? -2.955 -9.07 -26.078 1 38.62 58 HIS B O 1
ATOM 2763 N N . SER B 1 59 ? -4.309 -7.559 -26.922 1 35.16 59 SER B N 1
ATOM 2764 C CA . SER B 1 59 ? -3.525 -7.531 -28.156 1 35.16 59 SER B CA 1
ATOM 2765 C C . SER B 1 59 ? -2.139 -6.945 -27.906 1 35.16 59 SER B C 1
ATOM 2767 O O . SER B 1 59 ? -1.151 -7.418 -28.469 1 35.16 59 SER B O 1
ATOM 2769 N N . LEU B 1 60 ? -2.078 -5.855 -27.219 1 38.53 60 LEU B N 1
ATOM 2770 C CA . LEU B 1 60 ? -0.77 -5.258 -26.969 1 38.53 60 LEU B CA 1
ATOM 2771 C C . LEU B 1 60 ? 0.095 -6.184 -26.125 1 38.53 60 LEU B C 1
ATOM 2773 O O . LEU B 1 60 ? 1.312 -6.254 -26.312 1 38.53 60 LEU B O 1
ATOM 2777 N N . ARG B 1 61 ? -0.508 -6.832 -25.188 1 39.56 61 ARG B N 1
ATOM 2778 C CA . ARG B 1 61 ? 0.205 -7.859 -24.438 1 39.56 61 ARG B CA 1
ATOM 2779 C C . ARG B 1 61 ? 0.84 -8.883 -25.375 1 39.56 61 ARG B C 1
ATOM 2781 O O . ARG B 1 61 ? 1.977 -9.305 -25.156 1 39.56 61 ARG B O 1
ATOM 2788 N N . GLU B 1 62 ? 0.136 -9.258 -26.266 1 41.81 62 GLU B N 1
ATOM 2789 C CA . GLU B 1 62 ? 0.653 -10.227 -27.219 1 41.81 62 GLU B CA 1
ATOM 2790 C C . GLU B 1 62 ? 1.84 -9.664 -28 1 41.81 62 GLU B C 1
ATOM 2792 O O . GLU B 1 62 ? 2.723 -10.406 -28.422 1 41.81 62 GLU B O 1
ATOM 2797 N N . ARG B 1 63 ? 1.733 -8.344 -28.25 1 37.38 63 ARG B N 1
ATOM 2798 C CA . ARG B 1 63 ? 2.789 -7.84 -29.125 1 37.38 63 ARG B CA 1
ATOM 2799 C C . ARG B 1 63 ? 4.004 -7.398 -28.312 1 37.38 63 ARG B C 1
ATOM 2801 O O . ARG B 1 63 ? 4.938 -6.805 -28.859 1 37.38 63 ARG B O 1
ATOM 2808 N N . GLY B 1 64 ? 4.09 -7.59 -27.031 1 40.88 64 GLY B N 1
ATOM 2809 C CA . GLY B 1 64 ? 5.297 -7.348 -26.25 1 40.88 64 GLY B CA 1
ATOM 2810 C C . GLY B 1 64 ? 5.434 -5.906 -25.797 1 40.88 64 GLY B C 1
ATOM 2811 O O . GLY B 1 64 ? 6.488 -5.508 -25.297 1 40.88 64 GLY B O 1
ATOM 2812 N N . MET B 1 65 ? 4.773 -5.062 -26.391 1 38.41 65 MET B N 1
ATOM 2813 C CA . MET B 1 65 ? 4.945 -3.664 -26 1 38.41 65 MET B CA 1
ATOM 2814 C C . MET B 1 65 ? 4.258 -3.381 -24.672 1 38.41 65 MET B C 1
ATOM 2816 O O . MET B 1 65 ? 3.055 -3.613 -24.531 1 38.41 65 MET B O 1
ATOM 2820 N N . ALA B 1 66 ? 4.961 -3.531 -23.641 1 46.94 66 ALA B N 1
ATOM 2821 C CA . ALA B 1 66 ? 4.453 -3.273 -22.297 1 46.94 66 ALA B CA 1
ATOM 2822 C C . ALA B 1 66 ? 3.641 -1.983 -22.25 1 46.94 66 ALA B C 1
ATOM 2824 O O . ALA B 1 66 ? 4.156 -0.908 -22.578 1 46.94 66 ALA B O 1
ATOM 2825 N N . SER B 1 67 ? 2.375 -2.01 -22.703 1 60.97 67 SER B N 1
ATOM 2826 C CA . SER B 1 67 ? 1.541 -0.812 -22.688 1 60.97 67 SER B CA 1
ATOM 2827 C C . SER B 1 67 ? 0.917 -0.591 -21.312 1 60.97 67 SER B C 1
ATOM 2829 O O . SER B 1 67 ? 0.271 -1.488 -20.766 1 60.97 67 SER B O 1
ATOM 2831 N N . TYR B 1 68 ? 1.482 0.298 -20.531 1 78 68 TYR B N 1
ATOM 2832 C CA . TYR B 1 68 ? 0.88 0.752 -19.297 1 78 68 TYR B CA 1
ATOM 2833 C C . TYR B 1 68 ? -0.414 1.513 -19.547 1 78 68 TYR B C 1
ATOM 2835 O O . TYR B 1 68 ? -0.527 2.232 -20.547 1 78 68 TYR B O 1
ATOM 2843 N N . ARG B 1 69 ? -1.418 1.119 -18.828 1 81.12 69 ARG B N 1
ATOM 2844 C CA . ARG B 1 69 ? -2.734 1.72 -19 1 81.12 69 ARG B CA 1
ATOM 2845 C C . ARG B 1 69 ? -3.307 2.203 -17.672 1 81.12 69 ARG B C 1
ATOM 2847 O O . ARG B 1 69 ? -3.129 1.554 -16.641 1 81.12 69 ARG B O 1
ATOM 2854 N N . PHE B 1 70 ? -3.873 3.352 -17.75 1 85.69 70 PHE B N 1
ATOM 2855 C CA . PHE B 1 70 ? -4.629 3.91 -16.641 1 85.69 70 PHE B CA 1
ATOM 2856 C C . PHE B 1 70 ? -5.945 4.5 -17.109 1 85.69 70 PHE B C 1
ATOM 2858 O O . PHE B 1 70 ? -5.961 5.371 -17.984 1 85.69 70 PHE B O 1
ATOM 2865 N N . GLU B 1 71 ? -7.066 4.027 -16.594 1 85.12 71 GLU B N 1
ATOM 2866 C CA . GLU B 1 71 ? -8.398 4.438 -17.016 1 85.12 71 GLU B CA 1
ATOM 2867 C C . GLU B 1 71 ? -9.266 4.816 -15.828 1 85.12 71 GLU B C 1
ATOM 2869 O O . GLU B 1 71 ? -9.891 3.953 -15.203 1 85.12 71 GLU B O 1
ATOM 2874 N N . PRO B 1 72 ? -9.32 6.113 -15.57 1 84.19 72 PRO B N 1
ATOM 2875 C CA . PRO B 1 72 ? -10.227 6.547 -14.5 1 84.19 72 PRO B CA 1
ATOM 2876 C C . PRO B 1 72 ? -11.695 6.332 -14.844 1 84.19 72 PRO B C 1
ATOM 2878 O O . PRO B 1 72 ? -12.062 6.305 -16.016 1 84.19 72 PRO B O 1
ATOM 2881 N N . PHE B 1 73 ? -12.531 6.074 -13.82 1 83.25 73 PHE B N 1
ATOM 2882 C CA . PHE B 1 73 ? -13.977 5.969 -13.984 1 83.25 73 PHE B CA 1
ATOM 2883 C C . PHE B 1 73 ? -14.703 6.664 -12.836 1 83.25 73 PHE B C 1
ATOM 2885 O O . PHE B 1 73 ? -14.156 6.789 -11.734 1 83.25 73 PHE B O 1
ATOM 2892 N N . SER B 1 74 ? -15.961 7.125 -13.102 1 80.19 74 SER B N 1
ATOM 2893 C CA . SER B 1 74 ? -16.672 7.879 -12.07 1 80.19 74 SER B CA 1
ATOM 2894 C C . SER B 1 74 ? -18.156 7.543 -12.055 1 80.19 74 SER B C 1
ATOM 2896 O O . SER B 1 74 ? -18.938 8.211 -11.383 1 80.19 74 SER B O 1
ATOM 2898 N N . THR B 1 75 ? -18.562 6.578 -12.844 1 80.81 75 THR B N 1
ATOM 2899 C CA . THR B 1 75 ? -19.953 6.16 -12.852 1 80.81 75 THR B CA 1
ATOM 2900 C C . THR B 1 75 ? -20.094 4.719 -12.375 1 80.81 75 THR B C 1
ATOM 2902 O O . THR B 1 75 ? -19.188 3.906 -12.562 1 80.81 75 THR B O 1
ATOM 2905 N N . PRO B 1 76 ? -21.266 4.453 -11.852 1 85.44 76 PRO B N 1
ATOM 2906 C CA . PRO B 1 76 ? -21.484 3.088 -11.359 1 85.44 76 PRO B CA 1
ATOM 2907 C C . PRO B 1 76 ? -21.344 2.037 -12.453 1 85.44 76 PRO B C 1
ATOM 2909 O O . PRO B 1 76 ? -20.781 0.964 -12.227 1 85.44 76 PRO B O 1
ATOM 2912 N N . GLU B 1 77 ? -21.844 2.336 -13.602 1 81.75 77 GLU B N 1
ATOM 2913 C CA . GLU B 1 77 ? -21.781 1.385 -14.711 1 81.75 77 GLU B CA 1
ATOM 2914 C C . GLU B 1 77 ? -20.344 1.104 -15.117 1 81.75 77 GLU B C 1
ATOM 2916 O O . GLU B 1 77 ? -19.969 -0.049 -15.344 1 81.75 77 GLU B O 1
ATOM 2921 N N . ALA B 1 78 ? -19.547 2.158 -15.195 1 82.56 78 ALA B N 1
ATOM 2922 C CA . ALA B 1 78 ? -18.141 2.008 -15.555 1 82.56 78 ALA B CA 1
ATOM 2923 C C . ALA B 1 78 ? -17.375 1.246 -14.477 1 82.56 78 ALA B C 1
ATOM 2925 O O . ALA B 1 78 ? -16.5 0.438 -14.781 1 82.56 78 ALA B O 1
ATOM 2926 N N . ALA B 1 79 ? -17.75 1.543 -13.258 1 89.94 79 ALA B N 1
ATOM 2927 C CA . ALA B 1 79 ? -17.109 0.865 -12.133 1 89.94 79 ALA B CA 1
ATOM 2928 C C . ALA B 1 79 ? -17.391 -0.635 -12.164 1 89.94 79 ALA B C 1
ATOM 2930 O O . ALA B 1 79 ? -16.469 -1.446 -12.031 1 89.94 79 ALA B O 1
ATOM 2931 N N . GLU B 1 80 ? -18.609 -0.946 -12.383 1 90.38 80 GLU B N 1
ATOM 2932 C CA . GLU B 1 80 ? -19.016 -2.35 -12.43 1 90.38 80 GLU B CA 1
ATOM 2933 C C . GLU B 1 80 ? -18.344 -3.072 -13.594 1 90.38 80 GLU B C 1
ATOM 2935 O O . GLU B 1 80 ? -17.844 -4.195 -13.438 1 90.38 80 GLU B O 1
ATOM 2940 N N . SER B 1 81 ? -18.344 -2.426 -14.68 1 87.88 81 SER B N 1
ATOM 2941 C CA . SER B 1 81 ? -17.719 -3.008 -15.859 1 87.88 81 SER B CA 1
ATOM 2942 C C . SER B 1 81 ? -16.219 -3.213 -15.648 1 87.88 81 SER B C 1
ATOM 2944 O O . SER B 1 81 ? -15.68 -4.27 -15.984 1 87.88 81 SER B O 1
ATOM 2946 N N . ALA B 1 82 ? -15.547 -2.211 -15.086 1 90.56 82 ALA B N 1
ATOM 2947 C CA . ALA B 1 82 ? -14.109 -2.285 -14.828 1 90.56 82 ALA B CA 1
ATOM 2948 C C . ALA B 1 82 ? -13.781 -3.449 -13.906 1 90.56 82 ALA B C 1
ATOM 2950 O O . ALA B 1 82 ? -12.844 -4.215 -14.164 1 90.56 82 ALA B O 1
ATOM 2951 N N . LEU B 1 83 ? -14.57 -3.568 -12.867 1 96.06 83 LEU B N 1
ATOM 2952 C CA . LEU B 1 83 ? -14.328 -4.637 -11.906 1 96.06 83 LEU B CA 1
ATOM 2953 C C . LEU B 1 83 ? -14.578 -6.004 -12.539 1 96.06 83 LEU B C 1
ATOM 2955 O O . LEU B 1 83 ? -13.773 -6.926 -12.367 1 96.06 83 LEU B O 1
ATOM 2959 N N . ARG B 1 84 ? -15.633 -6.129 -13.25 1 94 84 ARG B N 1
ATOM 2960 C CA . ARG B 1 84 ? -15.977 -7.395 -13.891 1 94 84 ARG B CA 1
ATOM 2961 C C . ARG B 1 84 ? -14.898 -7.816 -14.883 1 94 84 ARG B C 1
ATOM 2963 O O . ARG B 1 84 ? -14.469 -8.969 -14.891 1 94 84 ARG B O 1
ATOM 2970 N N . VAL B 1 85 ? -14.477 -6.895 -15.672 1 89.12 85 VAL B N 1
ATOM 2971 C CA . VAL B 1 85 ? -13.461 -7.184 -16.688 1 89.12 85 VAL B CA 1
ATOM 2972 C C . VAL B 1 85 ? -12.172 -7.645 -16.016 1 89.12 85 VAL B C 1
ATOM 2974 O O . VAL B 1 85 ? -11.523 -8.586 -16.469 1 89.12 85 VAL B O 1
ATOM 2977 N N . LEU B 1 86 ? -11.852 -6.973 -14.984 1 95.31 86 LEU B N 1
ATOM 2978 C CA . LEU B 1 86 ? -10.625 -7.32 -14.266 1 95.31 86 LEU B CA 1
ATOM 2979 C C . LEU B 1 86 ? -10.711 -8.734 -13.703 1 95.31 86 LEU B C 1
ATOM 2981 O O . LEU B 1 86 ? -9.789 -9.531 -13.867 1 95.31 86 LEU B O 1
ATOM 2985 N N . VAL B 1 87 ? -11.805 -9.062 -13.094 1 97.62 87 VAL B N 1
ATOM 2986 C CA . VAL B 1 87 ? -11.992 -10.391 -12.516 1 97.62 87 VAL B CA 1
ATOM 2987 C C . VAL B 1 87 ? -11.984 -11.445 -13.617 1 97.62 87 VAL B C 1
ATOM 2989 O O . VAL B 1 87 ? -11.344 -12.492 -13.477 1 97.62 87 VAL B O 1
ATOM 2992 N N . GLU B 1 88 ? -12.586 -11.141 -14.695 1 94.19 88 GLU B N 1
ATOM 2993 C CA . GLU B 1 88 ? -12.695 -12.086 -15.805 1 94.19 88 GLU B CA 1
ATOM 2994 C C . GLU B 1 88 ? -11.352 -12.281 -16.5 1 94.19 88 GLU B C 1
ATOM 2996 O O . GLU B 1 88 ? -11.102 -13.328 -17.094 1 94.19 88 GLU B O 1
ATOM 3001 N N . SER B 1 89 ? -10.492 -11.312 -16.359 1 91.88 89 SER B N 1
ATOM 3002 C CA . SER B 1 89 ? -9.234 -11.344 -17.109 1 91.88 89 SER B CA 1
ATOM 3003 C C . SER B 1 89 ? -8.156 -12.086 -16.312 1 91.88 89 SER B C 1
ATOM 3005 O O . SER B 1 89 ? -7.105 -12.43 -16.875 1 91.88 89 SER B O 1
ATOM 3007 N N . ALA B 1 90 ? -8.406 -12.305 -15.07 1 96.38 90 ALA B N 1
ATOM 3008 C CA . ALA B 1 90 ? -7.395 -12.945 -14.234 1 96.38 90 ALA B CA 1
ATOM 3009 C C . ALA B 1 90 ? -7.117 -14.375 -14.703 1 96.38 90 ALA B C 1
ATOM 3011 O O . ALA B 1 90 ? -8.047 -15.148 -14.922 1 96.38 90 ALA B O 1
ATOM 3012 N N . ASP B 1 91 ? -5.82 -14.734 -14.773 1 94.81 91 ASP B N 1
ATOM 3013 C CA . ASP B 1 91 ? -5.441 -16.062 -15.25 1 94.81 91 ASP B CA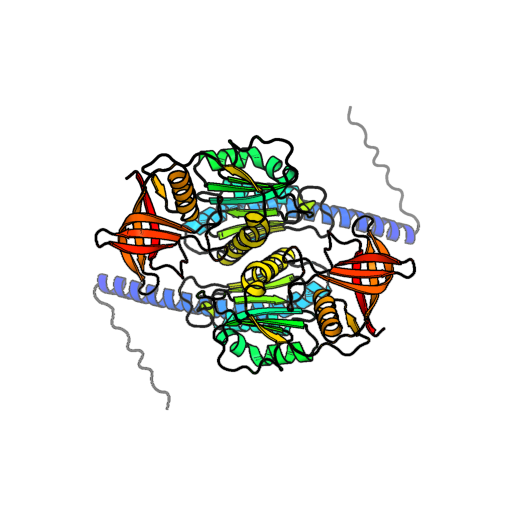 1
ATOM 3014 C C . ASP B 1 91 ? -4.797 -16.875 -14.133 1 94.81 91 ASP B C 1
ATOM 3016 O O . ASP B 1 91 ? -4.848 -18.109 -14.156 1 94.81 91 ASP B O 1
ATOM 3020 N N . GLU B 1 92 ? -4.164 -16.234 -13.203 1 95.56 92 GLU B N 1
ATOM 3021 C CA . GLU B 1 92 ? -3.381 -16.984 -12.227 1 95.56 92 GLU B CA 1
ATOM 3022 C C . GLU B 1 92 ? -3.775 -16.609 -10.805 1 95.56 92 GLU B C 1
ATOM 3024 O O . GLU B 1 92 ? -3.883 -17.469 -9.93 1 95.56 92 GLU B O 1
ATOM 3029 N N . GLU B 1 93 ? -3.92 -15.359 -10.609 1 97.5 93 GLU B N 1
ATOM 3030 C CA . GLU B 1 93 ? -4.156 -14.867 -9.258 1 97.5 93 GLU B CA 1
ATOM 3031 C C . GLU B 1 93 ? -5.082 -13.656 -9.266 1 97.5 93 GLU B C 1
ATOM 3033 O O . GLU B 1 93 ? -4.969 -12.781 -10.125 1 97.5 93 GLU B O 1
ATOM 3038 N N . LEU B 1 94 ? -5.965 -13.648 -8.273 1 98.5 94 LEU B N 1
ATOM 3039 C CA . LEU B 1 94 ? -6.902 -12.547 -8.078 1 98.5 94 LEU B CA 1
ATOM 3040 C C . LEU B 1 94 ? -7.055 -12.219 -6.598 1 98.5 94 LEU B C 1
ATOM 3042 O O . LEU B 1 94 ? -7.367 -13.094 -5.793 1 98.5 94 LEU B O 1
ATOM 3046 N N . LEU B 1 95 ? -6.723 -11.008 -6.25 1 97.94 95 LEU B N 1
ATOM 3047 C CA . LEU B 1 95 ? -7.055 -10.477 -4.93 1 97.94 95 LEU B CA 1
ATOM 3048 C C . LEU B 1 95 ? -8.148 -9.422 -5.031 1 97.94 95 LEU B C 1
ATOM 3050 O O . LEU B 1 95 ? -8.047 -8.484 -5.828 1 97.94 95 LEU B O 1
ATOM 3054 N N . LEU B 1 96 ? -9.242 -9.609 -4.312 1 98 96 LEU B N 1
ATOM 3055 C CA . LEU B 1 96 ? -10.32 -8.633 -4.277 1 98 96 LEU B CA 1
ATOM 3056 C C . LEU B 1 96 ? -10.648 -8.227 -2.844 1 98 96 LEU B C 1
ATOM 3058 O O . LEU B 1 96 ? -10.961 -9.086 -2.01 1 98 96 LEU B O 1
ATOM 3062 N N . SER B 1 97 ? -10.484 -7 -2.58 1 96.5 97 SER B N 1
ATOM 3063 C CA . SER B 1 97 ? -10.922 -6.391 -1.328 1 96.5 97 SER B CA 1
ATOM 3064 C C . SER B 1 97 ? -12.172 -5.543 -1.531 1 96.5 97 SER B C 1
ATOM 3066 O O . SER B 1 97 ? -12.234 -4.727 -2.455 1 96.5 97 SER B O 1
ATOM 3068 N N . GLY B 1 98 ? -13.164 -5.715 -0.771 1 93.19 98 GLY B N 1
ATOM 3069 C CA . GLY B 1 98 ? -14.406 -4.961 -0.802 1 93.19 98 GLY B CA 1
ATOM 3070 C C . GLY B 1 98 ? -15.484 -5.551 0.09 1 93.19 98 GLY B C 1
ATOM 3071 O O . GLY B 1 98 ? -15.359 -6.688 0.554 1 93.19 98 GLY B O 1
ATOM 3072 N N . SER B 1 99 ? -16.484 -4.77 0.324 1 90.94 99 SER B N 1
ATOM 3073 C CA . SER B 1 99 ? -17.609 -5.254 1.127 1 90.94 99 SER B CA 1
ATOM 3074 C C . SER B 1 99 ? -18.312 -6.414 0.441 1 90.94 99 SER B C 1
ATOM 3076 O O . SER B 1 99 ? -18.094 -6.68 -0.741 1 90.94 99 SER B O 1
ATOM 3078 N N . SER B 1 100 ? -19.172 -7.047 1.188 1 91.06 100 SER B N 1
ATOM 3079 C CA . SER B 1 100 ? -19.953 -8.141 0.627 1 91.06 100 SER B CA 1
ATOM 3080 C C . SER B 1 100 ? -20.812 -7.668 -0.543 1 91.06 100 SER B C 1
ATOM 3082 O O . SER B 1 100 ? -21.047 -8.422 -1.487 1 91.06 100 SER B O 1
ATOM 3084 N N . ALA B 1 101 ? -21.219 -6.391 -0.483 1 88.88 101 ALA B N 1
ATOM 3085 C CA . ALA B 1 101 ? -22 -5.828 -1.575 1 88.88 101 ALA B CA 1
ATOM 3086 C C . ALA B 1 101 ? -21.203 -5.773 -2.867 1 88.88 101 ALA B C 1
ATOM 3088 O O . ALA B 1 101 ? -21.734 -6.008 -3.953 1 88.88 101 ALA B O 1
ATOM 3089 N N . ILE B 1 102 ? -19.953 -5.457 -2.762 1 92.88 102 ILE B N 1
ATOM 3090 C CA . ILE B 1 102 ? -19.078 -5.398 -3.924 1 92.88 102 ILE B CA 1
ATOM 3091 C C . ILE B 1 102 ? -18.859 -6.805 -4.48 1 92.88 102 ILE B C 1
ATOM 3093 O O . ILE B 1 102 ? -18.906 -7.016 -5.691 1 92.88 102 ILE B O 1
ATOM 3097 N N . LEU B 1 103 ? -18.656 -7.777 -3.578 1 92.94 103 LEU B N 1
ATOM 3098 C CA . LEU B 1 103 ? -18.438 -9.164 -3.986 1 92.94 103 LEU B CA 1
ATOM 3099 C C . LEU B 1 103 ? -19.641 -9.688 -4.758 1 92.94 103 LEU B C 1
ATOM 3101 O O . LEU B 1 103 ? -19.484 -10.383 -5.766 1 92.94 103 LEU B O 1
ATOM 3105 N N . ASP B 1 104 ? -20.781 -9.336 -4.328 1 91.38 104 ASP B N 1
ATOM 3106 C CA . ASP B 1 104 ? -22.016 -9.82 -4.938 1 91.38 104 ASP B CA 1
ATOM 3107 C C . ASP B 1 104 ? -22.141 -9.328 -6.375 1 91.38 104 ASP B C 1
ATOM 3109 O O . ASP B 1 104 ? -22.719 -10.016 -7.223 1 91.38 104 ASP B O 1
ATOM 3113 N N . ARG B 1 105 ? -21.609 -8.219 -6.641 1 91.69 105 ARG B N 1
ATOM 3114 C CA . ARG B 1 105 ? -21.719 -7.625 -7.969 1 91.69 105 ARG B CA 1
ATOM 3115 C C . ARG B 1 105 ? -20.938 -8.445 -8.992 1 91.69 105 ARG B C 1
ATOM 3117 O O . ARG B 1 105 ? -21.25 -8.406 -10.188 1 91.69 105 ARG B O 1
ATOM 3124 N N . VAL B 1 106 ? -19.938 -9.203 -8.492 1 95.38 106 VAL B N 1
ATOM 3125 C CA . VAL B 1 106 ? -19.094 -9.922 -9.445 1 95.38 106 VAL B CA 1
ATOM 3126 C C . VAL B 1 106 ? -19.047 -11.398 -9.078 1 95.38 106 VAL B C 1
ATOM 3128 O O . VAL B 1 106 ? -18.094 -12.102 -9.438 1 95.38 106 VAL B O 1
ATOM 3131 N N . ARG B 1 107 ? -20 -11.906 -8.391 1 95.19 107 ARG B N 1
ATOM 3132 C CA . ARG B 1 107 ? -19.984 -13.273 -7.867 1 95.19 107 ARG B CA 1
ATOM 3133 C C . ARG B 1 107 ? -19.875 -14.289 -8.992 1 95.19 107 ARG B C 1
ATOM 3135 O O . ARG B 1 107 ? -19.016 -15.172 -8.961 1 95.19 107 ARG B O 1
ATOM 3142 N N . PRO B 1 108 ? -20.672 -14.18 -10.07 1 95.81 108 PRO B N 1
ATOM 3143 C CA . PRO B 1 108 ? -20.516 -15.164 -11.141 1 95.81 108 PRO B CA 1
ATOM 3144 C C . PRO B 1 108 ? -19.109 -15.172 -11.75 1 95.81 108 PRO B C 1
ATOM 3146 O O . PRO B 1 108 ? -18.578 -16.234 -12.062 1 95.81 108 PRO B O 1
ATOM 3149 N N . ALA B 1 109 ? -18.547 -14.008 -11.898 1 96.75 109 ALA B N 1
ATOM 3150 C CA . ALA B 1 109 ? -17.203 -13.914 -12.453 1 96.75 109 ALA B CA 1
ATOM 3151 C C . ALA B 1 109 ? -16.172 -14.539 -11.516 1 96.75 109 ALA B C 1
ATOM 3153 O O . ALA B 1 109 ? -15.188 -15.125 -11.969 1 96.75 109 ALA B O 1
ATOM 3154 N N . LEU B 1 110 ? -16.359 -14.359 -10.227 1 97.69 110 LEU B N 1
ATOM 3155 C CA . LEU B 1 110 ? -15.484 -14.977 -9.242 1 97.69 110 LEU B CA 1
ATOM 3156 C C . LEU B 1 110 ? -15.562 -16.5 -9.312 1 97.69 110 LEU B C 1
ATOM 3158 O O . LEU B 1 110 ? -14.539 -17.188 -9.25 1 97.69 110 LEU B O 1
ATOM 3162 N N . GLU B 1 111 ? -16.766 -17 -9.438 1 97.06 111 GLU B N 1
ATOM 3163 C CA . GLU B 1 111 ? -16.969 -18.453 -9.578 1 97.06 111 GLU B CA 1
ATOM 3164 C C . GLU B 1 111 ? -16.234 -18.984 -10.812 1 97.06 111 GLU B C 1
ATOM 3166 O O . GLU B 1 111 ? -15.539 -20 -10.734 1 97.06 111 GLU B O 1
ATOM 3171 N N . ASP B 1 112 ? -16.391 -18.266 -11.859 1 97.31 112 ASP B N 1
ATOM 3172 C CA . ASP B 1 112 ? -15.719 -18.656 -13.094 1 97.31 112 ASP B CA 1
ATOM 3173 C C . ASP B 1 112 ? -14.203 -18.641 -12.938 1 97.31 112 ASP B C 1
ATOM 3175 O O . ASP B 1 112 ? -13.508 -19.516 -13.453 1 97.31 112 ASP B O 1
ATOM 3179 N N . ALA B 1 113 ? -13.68 -17.578 -12.312 1 97.44 113 ALA B N 1
ATOM 3180 C CA . ALA B 1 113 ? -12.242 -17.469 -12.094 1 97.44 113 ALA B CA 1
ATOM 3181 C C . ALA B 1 113 ? -11.719 -18.656 -11.289 1 97.44 113 ALA B C 1
ATOM 3183 O O . ALA B 1 113 ? -10.695 -19.25 -11.633 1 97.44 113 ALA B O 1
ATOM 3184 N N . LEU B 1 114 ? -12.43 -18.969 -10.273 1 96.5 114 LEU B N 1
ATOM 3185 C CA . LEU B 1 114 ? -12.031 -20.094 -9.445 1 96.5 114 LEU B CA 1
ATOM 3186 C C . LEU B 1 114 ? -12.062 -21.391 -10.25 1 96.5 114 LEU B C 1
ATOM 3188 O O . LEU B 1 114 ? -11.156 -22.219 -10.133 1 96.5 114 LEU B O 1
ATOM 3192 N N . ASP B 1 115 ? -13.039 -21.562 -11.047 1 95.38 115 ASP B N 1
ATOM 3193 C CA . ASP B 1 115 ? -13.188 -22.75 -11.883 1 95.38 115 ASP B CA 1
ATOM 3194 C C . ASP B 1 115 ? -12.039 -22.875 -12.875 1 95.38 115 ASP B C 1
ATOM 3196 O O . ASP B 1 115 ? -11.633 -23.984 -13.234 1 95.38 115 ASP B O 1
ATOM 3200 N N . ARG B 1 116 ? -11.531 -21.75 -13.32 1 94.81 116 ARG B N 1
ATOM 3201 C CA . ARG B 1 116 ? -10.414 -21.719 -14.266 1 94.81 116 ARG B CA 1
ATOM 3202 C C . ARG B 1 116 ? -9.102 -22.078 -13.578 1 94.81 116 ARG B C 1
ATOM 3204 O O . ARG B 1 116 ? -8.07 -22.234 -14.234 1 94.81 116 ARG B O 1
ATOM 3211 N N . GLY B 1 117 ? -9.156 -22.094 -12.273 1 94.19 117 GLY B N 1
ATOM 3212 C CA . GLY B 1 117 ? -7.965 -22.469 -11.523 1 94.19 117 GLY B CA 1
ATOM 3213 C C . GLY B 1 117 ? -7.211 -21.266 -10.969 1 94.19 117 GLY B C 1
ATOM 3214 O O . GLY B 1 117 ? -6.074 -21.406 -10.516 1 94.19 117 GLY B O 1
ATOM 3215 N N . VAL B 1 118 ? -7.773 -20.109 -11.023 1 96.94 118 VAL B N 1
ATOM 3216 C CA . VAL B 1 118 ? -7.176 -18.891 -10.5 1 96.94 118 VAL B CA 1
ATOM 3217 C C . VAL B 1 118 ? -7.168 -18.938 -8.969 1 96.94 118 VAL B C 1
ATOM 3219 O O . VAL B 1 118 ? -8.148 -19.359 -8.352 1 96.94 118 VAL B O 1
ATOM 3222 N N . LEU B 1 119 ? -6.035 -18.594 -8.375 1 97.88 119 LEU B N 1
ATOM 3223 C CA . LEU B 1 119 ? -6.047 -18.359 -6.934 1 97.88 119 LEU B CA 1
ATOM 3224 C C . LEU B 1 119 ? -6.852 -17.109 -6.586 1 97.88 119 LEU B C 1
ATOM 3226 O O . LEU B 1 119 ? -6.43 -15.992 -6.883 1 97.88 119 LEU B O 1
ATOM 3230 N N . VAL B 1 120 ? -7.965 -17.312 -5.949 1 98.38 120 VAL B N 1
ATOM 3231 C CA . VAL B 1 120 ? -8.812 -16.188 -5.586 1 98.38 120 VAL B CA 1
ATOM 3232 C C . VAL B 1 120 ? -8.719 -15.93 -4.086 1 98.38 120 VAL B C 1
ATOM 3234 O O . VAL B 1 120 ? -9.117 -16.766 -3.277 1 98.38 120 VAL B O 1
ATOM 3237 N N . LEU B 1 121 ? -8.172 -14.781 -3.723 1 98.06 121 LEU B N 1
ATOM 3238 C CA . LEU B 1 121 ? -8.094 -14.266 -2.357 1 98.06 121 LEU B CA 1
ATOM 3239 C C . LEU B 1 121 ? -9.125 -13.164 -2.137 1 98.06 121 LEU B C 1
ATOM 3241 O O . LEU B 1 121 ? -9.094 -12.141 -2.826 1 98.06 121 LEU B O 1
ATOM 3245 N N . LEU B 1 122 ? -10.008 -13.344 -1.135 1 97.19 122 LEU B N 1
ATOM 3246 C CA . LEU B 1 122 ? -11.062 -12.367 -0.887 1 97.19 122 LEU B CA 1
ATOM 3247 C C . LEU B 1 122 ? -10.922 -11.766 0.509 1 97.19 122 LEU B C 1
ATOM 3249 O O . LEU B 1 122 ? -10.836 -12.5 1.497 1 97.19 122 LEU B O 1
ATOM 3253 N N . LEU B 1 123 ? -10.789 -10.508 0.538 1 95.69 123 LEU B N 1
ATOM 3254 C CA . LEU B 1 123 ? -10.953 -9.742 1.768 1 95.69 123 LEU B CA 1
ATOM 3255 C C . LEU B 1 123 ? -12.281 -8.984 1.771 1 95.69 123 LEU B C 1
ATOM 3257 O O . LEU B 1 123 ? -12.492 -8.086 0.954 1 95.69 123 LEU B O 1
ATOM 3261 N N . THR B 1 124 ? -13.18 -9.344 2.67 1 93.62 124 THR B N 1
ATOM 3262 C CA . THR B 1 124 ? -14.516 -8.766 2.623 1 93.62 124 THR B CA 1
ATOM 3263 C C . THR B 1 124 ? -14.984 -8.367 4.02 1 93.62 124 THR B C 1
ATOM 3265 O O . THR B 1 124 ? -14.242 -8.523 4.992 1 93.62 124 THR B O 1
ATOM 3268 N N . SER B 1 125 ? -16.047 -7.621 4.035 1 90.12 125 SER B N 1
ATOM 3269 C CA . SER B 1 125 ? -16.672 -7.203 5.281 1 90.12 125 SER B CA 1
ATOM 3270 C C . SER B 1 125 ? -18.203 -7.27 5.172 1 90.12 125 SER B C 1
ATOM 3272 O O . SER B 1 125 ? -18.734 -7.371 4.074 1 90.12 125 SER B O 1
ATOM 3274 N N . GLY B 1 126 ? -18.828 -7.207 6.355 1 83.5 126 GLY B N 1
ATOM 3275 C CA . GLY B 1 126 ? -20.281 -7.188 6.395 1 83.5 126 GLY B CA 1
ATOM 3276 C C . GLY B 1 126 ? -20.922 -8.5 5.961 1 83.5 126 GLY B C 1
ATOM 3277 O O . GLY B 1 126 ? -21.938 -8.508 5.266 1 83.5 126 GLY B O 1
ATOM 3278 N N . VAL B 1 127 ? -20.297 -9.555 6.215 1 77.38 127 VAL B N 1
ATOM 3279 C CA . VAL B 1 127 ? -20.719 -10.859 5.715 1 77.38 127 VAL B CA 1
ATOM 3280 C C . VAL B 1 127 ? -21.875 -11.398 6.566 1 77.38 127 VAL B C 1
ATOM 3282 O O . VAL B 1 127 ? -21.781 -11.398 7.797 1 77.38 127 VAL B O 1
ATOM 3285 N N . GLU B 1 128 ? -23 -11.609 5.812 1 67 128 GLU B N 1
ATOM 3286 C CA . GLU B 1 128 ? -24.125 -12.305 6.449 1 67 128 GLU B CA 1
ATOM 3287 C C . GLU B 1 128 ? -24.125 -13.789 6.074 1 67 128 GLU B C 1
ATOM 3289 O O . GLU B 1 128 ? -24.5 -14.633 6.891 1 67 128 GLU B O 1
ATOM 3294 N N . ASP B 1 129 ? -23.844 -14.031 4.75 1 63.69 129 ASP B N 1
ATOM 3295 C CA . ASP B 1 129 ? -23.953 -15.398 4.254 1 63.69 129 ASP B CA 1
ATOM 3296 C C . ASP B 1 129 ? -22.578 -15.953 3.877 1 63.69 129 ASP B C 1
ATOM 3298 O O . ASP B 1 129 ? -21.766 -15.25 3.283 1 63.69 129 ASP B O 1
ATOM 3302 N N . ASP B 1 130 ? -22.203 -17.062 4.359 1 63.97 130 ASP B N 1
ATOM 3303 C CA . ASP B 1 130 ? -20.922 -17.766 4.438 1 63.97 130 ASP B CA 1
ATOM 3304 C C . ASP B 1 130 ? -20.656 -18.578 3.18 1 63.97 130 ASP B C 1
ATOM 3306 O O . ASP B 1 130 ? -19.734 -19.406 3.145 1 63.97 130 ASP B O 1
ATOM 3310 N N . ARG B 1 131 ? -21.391 -18.422 1.984 1 81.69 131 ARG B N 1
ATOM 3311 C CA . ARG B 1 131 ? -21.109 -19.406 0.947 1 81.69 131 ARG B CA 1
ATOM 3312 C C . ARG B 1 131 ? -19.906 -19 0.109 1 81.69 131 ARG B C 1
ATOM 3314 O O . ARG B 1 131 ? -20.062 -18.531 -1.026 1 81.69 131 ARG B O 1
ATOM 3321 N N . PHE B 1 132 ? -18.656 -19.172 0.607 1 93.81 132 PHE B N 1
ATOM 3322 C CA . PHE B 1 132 ? -17.438 -18.703 -0.046 1 93.81 132 PHE B CA 1
ATOM 3323 C C . PHE B 1 132 ? -16.797 -19.828 -0.851 1 93.81 132 PHE B C 1
ATOM 3325 O O . PHE B 1 132 ? -15.898 -19.594 -1.652 1 93.81 132 PHE B O 1
ATOM 3332 N N . GLU B 1 133 ? -17.297 -21.078 -0.854 1 92.94 133 GLU B N 1
ATOM 3333 C CA . GLU B 1 133 ? -16.656 -22.266 -1.43 1 92.94 133 GLU B CA 1
ATOM 3334 C C . GLU B 1 133 ? -16.594 -22.172 -2.951 1 92.94 133 GLU B C 1
ATOM 3336 O O . GLU B 1 133 ? -15.688 -22.719 -3.578 1 92.94 133 GLU B O 1
ATOM 3341 N N . ASP B 1 134 ? -17.5 -21.484 -3.492 1 93.5 134 ASP B N 1
ATOM 3342 C CA . ASP B 1 134 ? -17.562 -21.453 -4.949 1 93.5 134 ASP B CA 1
ATOM 3343 C C . ASP B 1 134 ? -16.906 -20.188 -5.504 1 93.5 134 ASP B C 1
ATOM 3345 O O . ASP B 1 134 ? -16.812 -20.016 -6.723 1 93.5 134 ASP B O 1
ATOM 3349 N N . VAL B 1 135 ? -16.359 -19.312 -4.547 1 95.44 135 VAL B N 1
ATOM 3350 C CA . VAL B 1 135 ? -15.961 -18.031 -5.121 1 95.44 135 VAL B CA 1
ATOM 3351 C C . VAL B 1 135 ? -14.516 -17.719 -4.73 1 95.44 135 VAL B C 1
ATOM 3353 O O . VAL B 1 135 ? -13.898 -16.812 -5.289 1 95.44 135 VAL B O 1
ATOM 3356 N N . ALA B 1 136 ? -13.93 -18.469 -3.838 1 97.19 136 ALA B N 1
ATOM 3357 C CA . ALA B 1 136 ? -12.594 -18.094 -3.393 1 97.19 136 ALA B CA 1
ATOM 3358 C C . ALA B 1 136 ? -11.836 -19.281 -2.822 1 97.19 136 ALA B C 1
ATOM 3360 O O . ALA B 1 136 ? -12.445 -20.281 -2.424 1 97.19 136 ALA B O 1
ATOM 3361 N N . ARG B 1 137 ? -10.555 -19.172 -2.857 1 97.56 137 ARG B N 1
ATOM 3362 C CA . ARG B 1 137 ? -9.688 -20.141 -2.18 1 97.56 137 ARG B CA 1
ATOM 3363 C C . ARG B 1 137 ? -9.5 -19.766 -0.713 1 97.56 137 ARG B C 1
ATOM 3365 O O . ARG B 1 137 ? -9.445 -20.641 0.155 1 97.56 137 ARG B O 1
ATOM 3372 N N . VAL B 1 138 ? -9.305 -18.531 -0.443 1 97.62 138 VAL B N 1
ATOM 3373 C CA . VAL B 1 138 ? -9.133 -18.016 0.913 1 97.62 138 VAL B CA 1
ATOM 3374 C C . VAL B 1 138 ? -10 -16.766 1.103 1 97.62 138 VAL B C 1
ATOM 3376 O O . VAL B 1 138 ? -10.039 -15.891 0.233 1 97.62 138 VAL B O 1
ATOM 3379 N N . VAL B 1 139 ? -10.695 -16.672 2.244 1 96.62 139 VAL B N 1
ATOM 3380 C CA . VAL B 1 139 ? -11.508 -15.508 2.57 1 96.62 139 VAL B CA 1
ATOM 3381 C C . VAL B 1 139 ? -11.156 -15.008 3.971 1 96.62 139 VAL B C 1
ATOM 3383 O O . VAL B 1 139 ? -11.188 -15.773 4.938 1 96.62 139 VAL B O 1
ATOM 3386 N N . HIS B 1 140 ? -10.75 -13.812 3.967 1 94.81 140 HIS B N 1
ATOM 3387 C CA . HIS B 1 140 ? -10.625 -13.102 5.234 1 94.81 140 HIS B CA 1
ATOM 3388 C C . HIS B 1 140 ? -11.742 -12.07 5.402 1 94.81 140 HIS B C 1
ATOM 3390 O O . HIS B 1 140 ? -12.156 -11.438 4.43 1 94.81 140 HIS B O 1
ATOM 3396 N N . VAL B 1 141 ? -12.203 -11.891 6.656 1 92.75 141 VAL B N 1
ATOM 3397 C CA . VAL B 1 141 ? -13.281 -10.953 6.941 1 92.75 141 VAL B CA 1
ATOM 3398 C C . VAL B 1 141 ? -12.766 -9.836 7.855 1 92.75 141 VAL B C 1
ATOM 3400 O O . VAL B 1 141 ? -12.219 -10.109 8.93 1 92.75 141 VAL B O 1
ATOM 3403 N N . TRP B 1 142 ? -12.977 -8.688 7.289 1 89 142 TRP B N 1
ATOM 3404 C CA . TRP B 1 142 ? -12.578 -7.48 8.008 1 89 142 TRP B CA 1
ATOM 3405 C C . TRP B 1 142 ? -13.68 -7.035 8.969 1 89 142 TRP B C 1
ATOM 3407 O O . TRP B 1 142 ? -14.805 -6.754 8.547 1 89 142 TRP B O 1
ATOM 3417 N N . GLU B 1 143 ? -13.398 -7.02 10.242 1 77.81 143 GLU B N 1
ATOM 3418 C CA . GLU B 1 143 ? -14.398 -6.691 11.25 1 77.81 143 GLU B CA 1
ATOM 3419 C C . GLU B 1 143 ? -14.156 -5.309 11.844 1 77.81 143 GLU B C 1
ATOM 3421 O O . GLU B 1 143 ? -15.016 -4.762 12.539 1 77.81 143 GLU B O 1
ATOM 3426 N N . ASP B 1 144 ? -13.07 -4.863 11.641 1 65.62 144 ASP B N 1
ATOM 3427 C CA . ASP B 1 144 ? -12.75 -3.592 12.289 1 65.62 144 ASP B CA 1
ATOM 3428 C C . ASP B 1 144 ? -13.531 -2.443 11.656 1 65.62 144 ASP B C 1
ATOM 3430 O O . ASP B 1 144 ? -14.078 -2.588 10.562 1 65.62 144 ASP B O 1
ATOM 3434 N N . ALA B 1 145 ? -13.812 -1.411 12.344 1 57.44 145 ALA B N 1
ATOM 3435 C CA . ALA B 1 145 ? -14.766 -0.324 12.156 1 57.44 145 ALA B CA 1
ATOM 3436 C C . ALA B 1 145 ? -14.438 0.492 10.914 1 57.44 145 ALA B C 1
ATOM 3438 O O . ALA B 1 145 ? -15.289 1.213 10.391 1 57.44 145 ALA B O 1
ATOM 3439 N N . GLY B 1 146 ? -13.609 0.034 9.95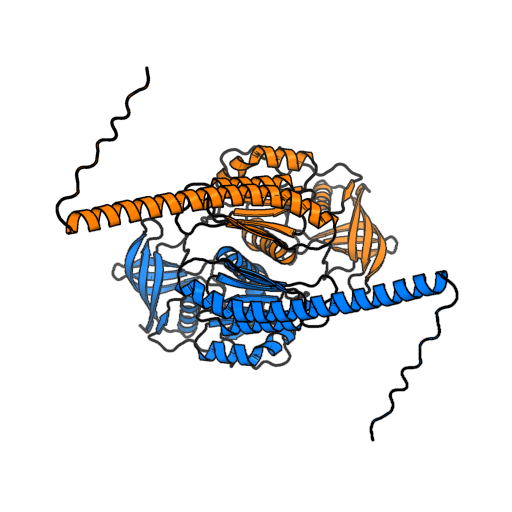3 1 62.72 146 GLY B N 1
ATOM 3440 C CA . GLY B 1 146 ? -13.492 1.013 8.883 1 62.72 146 GLY B CA 1
ATOM 3441 C C . GLY B 1 146 ? -13.789 0.437 7.516 1 62.72 146 GLY B C 1
ATOM 3442 O O . GLY B 1 146 ? -13.836 -0.783 7.344 1 62.72 146 GLY B O 1
ATOM 3443 N N . PRO B 1 147 ? -14.266 1.38 6.719 1 67.56 147 PRO B N 1
ATOM 3444 C CA . PRO B 1 147 ? -14.625 0.941 5.367 1 67.56 147 PRO B CA 1
ATOM 3445 C C . PRO B 1 147 ? -13.445 0.31 4.625 1 67.56 147 PRO B C 1
ATOM 3447 O O . PRO B 1 147 ? -12.297 0.687 4.852 1 67.56 147 PRO B O 1
ATOM 3450 N N . LEU B 1 148 ? -13.766 -0.805 3.98 1 74.94 148 LEU B N 1
ATOM 3451 C CA . LEU B 1 148 ? -12.781 -1.393 3.078 1 74.94 148 LEU B CA 1
ATOM 3452 C C . LEU B 1 148 ? -12.766 -0.665 1.738 1 74.94 148 LEU B C 1
ATOM 3454 O O . LEU B 1 148 ? -13.828 -0.357 1.187 1 74.94 148 LEU B O 1
ATOM 3458 N N . SER B 1 149 ? -11.602 -0.245 1.333 1 83.06 149 SER B N 1
ATOM 3459 C CA . SER B 1 149 ? -11.453 0.229 -0.039 1 83.06 149 SER B CA 1
ATOM 3460 C C . SER B 1 149 ? -11.625 -0.91 -1.038 1 83.06 149 SER B C 1
ATOM 3462 O O . SER B 1 149 ? -11.297 -2.059 -0.742 1 83.06 149 SER B O 1
ATOM 3464 N N . VAL B 1 150 ? -12.227 -0.565 -2.129 1 94.19 150 VAL B N 1
ATOM 3465 C CA . VAL B 1 150 ? -12.305 -1.564 -3.188 1 94.19 150 VAL B CA 1
ATOM 3466 C C . VAL B 1 150 ? -10.969 -1.631 -3.928 1 94.19 150 VAL B C 1
ATOM 3468 O O . VAL B 1 150 ? -10.578 -0.679 -4.609 1 94.19 150 VAL B O 1
ATOM 3471 N N . ILE B 1 151 ? -10.234 -2.643 -3.76 1 97.31 151 ILE B N 1
ATOM 3472 C CA . ILE B 1 151 ? -8.969 -2.908 -4.449 1 97.31 151 ILE B CA 1
ATOM 3473 C C . ILE B 1 151 ? -9.008 -4.309 -5.062 1 97.31 151 ILE B C 1
ATOM 3475 O O . ILE B 1 151 ? -9.352 -5.277 -4.387 1 97.31 151 ILE B O 1
ATOM 3479 N N . CYS B 1 152 ? -8.727 -4.344 -6.297 1 98.38 152 CYS B N 1
ATOM 3480 C CA . CYS B 1 152 ? -8.641 -5.613 -7.008 1 98.38 152 CYS B CA 1
ATOM 3481 C C . CYS B 1 152 ? -7.355 -5.703 -7.816 1 98.38 152 CYS B C 1
ATOM 3483 O O . CYS B 1 152 ? -7.004 -4.77 -8.547 1 98.38 152 CYS B O 1
ATOM 3485 N N . THR B 1 153 ? -6.621 -6.73 -7.637 1 97.81 153 THR B N 1
ATOM 3486 C CA . THR B 1 153 ? -5.43 -6.969 -8.445 1 97.81 153 THR B CA 1
ATOM 3487 C C . THR B 1 153 ? -5.527 -8.312 -9.164 1 97.81 153 THR B C 1
ATOM 3489 O O . THR B 1 153 ? -6.023 -9.289 -8.602 1 97.81 153 THR B O 1
ATOM 3492 N N . ALA B 1 154 ? -5.129 -8.312 -10.367 1 97.06 154 ALA B N 1
ATOM 3493 C CA . ALA B 1 154 ? -5.121 -9.523 -11.188 1 97.06 154 ALA B CA 1
ATOM 3494 C C . ALA B 1 154 ? -3.732 -9.797 -11.75 1 97.06 154 ALA B C 1
ATOM 3496 O O . ALA B 1 154 ? -3.141 -8.938 -12.406 1 97.06 154 ALA B O 1
ATOM 3497 N N . ASP B 1 155 ? -3.244 -10.938 -11.398 1 94.56 155 ASP B N 1
ATOM 3498 C CA . ASP B 1 155 ? -1.979 -11.445 -11.922 1 94.56 155 ASP B CA 1
ATOM 3499 C C . ASP B 1 155 ? -0.831 -10.492 -11.602 1 94.56 155 ASP B C 1
ATOM 3501 O O . ASP B 1 155 ? -0.591 -10.172 -10.438 1 94.56 155 ASP B O 1
ATOM 3505 N N . ASP B 1 156 ? -0.056 -10.023 -12.609 1 89.88 156 ASP B N 1
ATOM 3506 C CA . ASP B 1 156 ? 1.194 -9.359 -12.25 1 89.88 156 ASP B CA 1
ATOM 3507 C C . ASP B 1 156 ? 1.15 -7.879 -12.609 1 89.88 156 ASP B C 1
ATOM 3509 O O . ASP B 1 156 ? 2.078 -7.129 -12.297 1 89.88 156 ASP B O 1
ATOM 3513 N N . ARG B 1 157 ? 0.09 -7.41 -13.219 1 90.81 157 ARG B N 1
ATOM 3514 C CA . ARG B 1 157 ? 0.221 -6.023 -13.656 1 90.81 157 ARG B CA 1
ATOM 3515 C C . ARG B 1 157 ? -1.117 -5.297 -13.578 1 90.81 157 ARG B C 1
ATOM 3517 O O . ARG B 1 157 ? -1.158 -4.066 -13.523 1 90.81 157 ARG B O 1
ATOM 3524 N N . ASP B 1 158 ? -2.244 -6.023 -13.57 1 94.75 158 ASP B N 1
ATOM 3525 C CA . ASP B 1 158 ? -3.543 -5.371 -13.695 1 94.75 158 ASP B CA 1
ATOM 3526 C C . ASP B 1 158 ? -4.176 -5.137 -12.328 1 94.75 158 ASP B C 1
ATOM 3528 O O . ASP B 1 158 ? -4.027 -5.957 -11.422 1 94.75 158 ASP B O 1
ATOM 3532 N N . GLY B 1 159 ? -4.871 -4.027 -12.227 1 97.19 159 GLY B N 1
ATOM 3533 C CA . GLY B 1 159 ? -5.531 -3.756 -10.961 1 97.19 159 GLY B CA 1
ATOM 3534 C C . GLY B 1 159 ? -6.539 -2.625 -11.047 1 97.19 159 GLY B C 1
ATOM 3535 O O . GLY B 1 159 ? -6.758 -2.057 -12.117 1 97.19 159 GLY B O 1
ATOM 3536 N N . LEU B 1 160 ? -7.199 -2.461 -9.953 1 96.62 160 LEU B N 1
ATOM 3537 C CA . LEU B 1 160 ? -8.234 -1.443 -9.789 1 96.62 160 LEU B CA 1
ATOM 3538 C C . LEU B 1 160 ? -8.32 -0.989 -8.336 1 96.62 160 LEU B C 1
ATOM 3540 O O . LEU B 1 160 ? -8.203 -1.805 -7.418 1 96.62 160 LEU B O 1
ATOM 3544 N N . CYS B 1 161 ? -8.461 0.316 -8.148 1 95.81 161 CYS B N 1
ATOM 3545 C CA . CYS B 1 161 ? -8.844 0.825 -6.836 1 95.81 161 CYS B CA 1
ATOM 3546 C C . CYS B 1 161 ? -9.961 1.86 -6.961 1 95.81 161 CYS B C 1
ATOM 3548 O O . CYS B 1 161 ? -9.984 2.643 -7.914 1 95.81 161 CYS B O 1
ATOM 3550 N N . ALA B 1 162 ? -10.867 1.793 -6.051 1 91.94 162 ALA B N 1
ATOM 3551 C CA . ALA B 1 162 ? -12.016 2.688 -6.078 1 91.94 162 ALA B CA 1
ATOM 3552 C C . ALA B 1 162 ? -12.617 2.855 -4.684 1 91.94 162 ALA B C 1
ATOM 3554 O O . ALA B 1 162 ? -12.445 1.994 -3.82 1 91.94 162 ALA B O 1
ATOM 3555 N N . ASN B 1 163 ? -13.195 4.043 -4.512 1 86.69 163 ASN B N 1
ATOM 3556 C CA . ASN B 1 163 ? -14.117 4.172 -3.385 1 86.69 163 ASN B CA 1
ATOM 3557 C C . ASN B 1 163 ? -15.398 3.377 -3.611 1 86.69 163 ASN B C 1
ATOM 3559 O O . ASN B 1 163 ? -15.938 3.361 -4.719 1 86.69 163 ASN B O 1
ATOM 3563 N N . GLU B 1 164 ? -15.844 2.752 -2.615 1 86.06 164 GLU B N 1
ATOM 3564 C CA . GLU B 1 164 ? -17 1.882 -2.768 1 86.06 164 GLU B CA 1
ATOM 3565 C C . GLU B 1 164 ? -18.219 2.666 -3.25 1 86.06 164 GLU B C 1
ATOM 3567 O O . GLU B 1 164 ? -19.078 2.121 -3.947 1 86.06 164 GLU B O 1
ATOM 3572 N N . LEU B 1 165 ? -18.281 3.91 -2.961 1 82.88 165 LEU B N 1
ATOM 3573 C CA . LEU B 1 165 ? -19.453 4.727 -3.266 1 82.88 165 LEU B CA 1
ATOM 3574 C C . LEU B 1 165 ? -19.609 4.902 -4.77 1 82.88 165 LEU B C 1
ATOM 3576 O O . LEU B 1 165 ? -20.703 5.234 -5.246 1 82.88 165 LEU B O 1
ATOM 3580 N N . VAL B 1 166 ? -18.531 4.676 -5.504 1 84.56 166 VAL B N 1
ATOM 3581 C CA . VAL B 1 166 ? -18.625 4.852 -6.949 1 84.56 166 VAL B CA 1
ATOM 3582 C C . VAL B 1 166 ? -19.547 3.787 -7.543 1 84.56 166 VAL B C 1
ATOM 3584 O O . VAL B 1 166 ? -20.109 3.979 -8.625 1 84.56 166 VAL B O 1
ATOM 3587 N N . PHE B 1 167 ? -19.734 2.693 -6.875 1 87.75 167 PHE B N 1
ATOM 3588 C CA . PHE B 1 167 ? -20.547 1.591 -7.363 1 87.75 167 PHE B CA 1
ATOM 3589 C C . PHE B 1 167 ? -22.016 1.841 -7.07 1 87.75 167 PHE B C 1
ATOM 3591 O O . PHE B 1 167 ? -22.891 1.142 -7.59 1 87.75 167 PHE B O 1
ATOM 3598 N N . GLU B 1 168 ? -22.312 2.699 -6.305 1 81.88 168 GLU B N 1
ATOM 3599 C CA . GLU B 1 168 ? -23.688 3.01 -5.926 1 81.88 168 GLU B CA 1
ATOM 3600 C C . GLU B 1 168 ? -24.109 4.383 -6.441 1 81.88 168 GLU B C 1
ATOM 3602 O O . GLU B 1 168 ? -24.281 4.574 -7.648 1 81.88 168 GLU B O 1
ATOM 3607 N N . GLU B 1 169 ? -24.141 5.34 -5.605 1 69.31 169 GLU B N 1
ATOM 3608 C CA . GLU B 1 169 ? -24.453 6.723 -5.957 1 69.31 169 GLU B CA 1
ATOM 3609 C C . GLU B 1 169 ? -23.25 7.629 -5.773 1 69.31 169 GLU B C 1
ATOM 3611 O O . GLU B 1 169 ? -23.062 8.211 -4.703 1 69.31 169 GLU B O 1
ATOM 3616 N N . PRO B 1 170 ? -22.516 7.555 -6.969 1 59.38 170 PRO B N 1
ATOM 3617 C CA . PRO B 1 170 ? -21.297 8.336 -6.801 1 59.38 170 PRO B CA 1
ATOM 3618 C C . PRO B 1 170 ? -21.562 9.805 -6.484 1 59.38 170 PRO B C 1
ATOM 3620 O O . PRO B 1 170 ? -22.531 10.383 -7.004 1 59.38 170 PRO B O 1
ATOM 3623 N N . LEU B 1 171 ? -21.047 10.172 -5.383 1 58.97 171 LEU B N 1
ATOM 3624 C CA . LEU B 1 171 ? -20.984 11.609 -5.176 1 58.97 171 LEU B CA 1
ATOM 3625 C C . LEU B 1 171 ? -19.859 12.227 -6.008 1 58.97 171 LEU B C 1
ATOM 3627 O O . LEU B 1 171 ? -19.016 11.508 -6.555 1 58.97 171 LEU B O 1
ATOM 3631 N N . ASN B 1 172 ? -19.875 13.516 -6.398 1 51.5 172 ASN B N 1
ATOM 3632 C CA . ASN B 1 172 ? -19.062 14.297 -7.328 1 51.5 172 ASN B CA 1
ATOM 3633 C C . ASN B 1 172 ? -17.609 13.852 -7.332 1 51.5 172 ASN B C 1
ATOM 3635 O O . ASN B 1 172 ? -16.938 13.898 -8.367 1 51.5 172 ASN B O 1
ATOM 3639 N N . ASP B 1 173 ? -17.172 13.258 -6.219 1 59.56 173 ASP B N 1
ATOM 3640 C CA . ASP B 1 173 ? -15.719 13.102 -6.219 1 59.56 173 ASP B CA 1
ATOM 3641 C C . ASP B 1 173 ? -15.32 11.633 -6.059 1 59.56 173 ASP B C 1
ATOM 3643 O O . ASP B 1 173 ? -14.141 11.32 -5.934 1 59.56 173 ASP B O 1
ATOM 3647 N N . ASP B 1 174 ? -16.391 10.898 -6.316 1 63.75 174 ASP B N 1
ATOM 3648 C CA . ASP B 1 174 ? -16.016 9.492 -6.184 1 63.75 174 ASP B CA 1
ATOM 3649 C C . ASP B 1 174 ? -15.508 8.93 -7.508 1 63.75 174 ASP B C 1
ATOM 3651 O O . ASP B 1 174 ? -16.109 9.156 -8.555 1 63.75 174 ASP B O 1
ATOM 3655 N N . GLU B 1 175 ? -14.32 8.398 -7.414 1 78.62 175 GLU B N 1
ATOM 3656 C CA . GLU B 1 175 ? -13.688 7.891 -8.625 1 78.62 175 GLU B CA 1
ATOM 3657 C C . GLU B 1 175 ? -12.859 6.645 -8.336 1 78.62 175 GLU B C 1
ATOM 3659 O O . GLU B 1 175 ? -12.711 6.242 -7.18 1 78.62 175 GLU B O 1
ATOM 3664 N N . GLY B 1 176 ? -12.703 5.895 -9.336 1 89.75 176 GLY B N 1
ATOM 3665 C CA . GLY B 1 176 ? -11.766 4.789 -9.344 1 89.75 176 GLY B CA 1
ATOM 3666 C C . GLY B 1 176 ? -10.883 4.758 -10.578 1 89.75 176 GLY B C 1
ATOM 3667 O O . GLY B 1 176 ? -10.992 5.625 -11.445 1 89.75 176 GLY B O 1
ATOM 3668 N N . VAL B 1 177 ? -9.953 3.932 -10.555 1 91.69 177 VAL B N 1
ATOM 3669 C CA . VAL B 1 177 ? -9.055 3.824 -11.703 1 91.69 177 VAL B CA 1
ATOM 3670 C C . VAL B 1 177 ? -8.742 2.355 -11.977 1 91.69 177 VAL B C 1
ATOM 3672 O O . VAL B 1 177 ? -8.453 1.591 -11.055 1 91.69 177 VAL B O 1
ATOM 3675 N N . LEU B 1 178 ? -8.953 1.956 -13.172 1 93.5 178 LEU B N 1
ATOM 3676 C CA . LEU B 1 178 ? -8.453 0.697 -13.719 1 93.5 178 LEU B CA 1
ATOM 3677 C C . LEU B 1 178 ? -7.074 0.88 -14.336 1 93.5 178 LEU B C 1
ATOM 3679 O O . LEU B 1 178 ? -6.836 1.855 -15.047 1 93.5 178 LEU B O 1
ATOM 3683 N N . PHE B 1 179 ? -6.156 -0.064 -14.047 1 92.5 179 PHE B N 1
ATOM 3684 C CA . PHE B 1 179 ? -4.809 0.189 -14.547 1 92.5 179 PHE B CA 1
ATOM 3685 C C . PHE B 1 179 ? -4.102 -1.118 -14.875 1 92.5 179 PHE B C 1
ATOM 3687 O O . PHE B 1 179 ? -4.531 -2.189 -14.445 1 92.5 179 PHE B O 1
ATOM 3694 N N . SER B 1 180 ? -3.07 -0.98 -15.727 1 91.19 180 SER B N 1
ATOM 3695 C CA . SER B 1 180 ? -2.096 -2.029 -16.016 1 91.19 180 SER B CA 1
ATOM 3696 C C . SER B 1 180 ? -0.669 -1.526 -15.82 1 91.19 180 SER B C 1
ATOM 3698 O O . SER B 1 180 ? -0.151 -0.784 -16.656 1 91.19 180 SER B O 1
ATOM 3700 N N . HIS B 1 181 ? -0.126 -1.81 -14.703 1 90.38 181 HIS B N 1
ATOM 3701 C CA . HIS B 1 181 ? 1.222 -1.4 -14.32 1 90.38 181 HIS B CA 1
ATOM 3702 C C . HIS B 1 181 ? 1.753 -2.258 -13.18 1 90.38 181 HIS B C 1
ATOM 3704 O O . HIS B 1 181 ? 1.232 -2.205 -12.062 1 90.38 181 HIS B O 1
ATOM 3710 N N . PRO B 1 182 ? 2.867 -2.941 -13.391 1 88.38 182 PRO B N 1
ATOM 3711 C CA . PRO B 1 182 ? 3.311 -3.947 -12.422 1 88.38 182 PRO B CA 1
ATOM 3712 C C . PRO B 1 182 ? 3.639 -3.348 -11.055 1 88.38 182 PRO B C 1
ATOM 3714 O O . PRO B 1 182 ? 3.33 -3.949 -10.023 1 88.38 182 PRO B O 1
ATOM 3717 N N . LEU B 1 183 ? 4.227 -2.189 -11.023 1 88.75 183 LEU B N 1
ATOM 3718 C CA . LEU B 1 183 ? 4.633 -1.617 -9.742 1 88.75 183 LEU B CA 1
ATOM 3719 C C . LEU B 1 183 ? 3.42 -1.144 -8.945 1 88.75 183 LEU B C 1
ATOM 3721 O O . LEU B 1 183 ? 3.326 -1.389 -7.742 1 88.75 183 LEU B O 1
ATOM 3725 N N . VAL B 1 184 ? 2.516 -0.468 -9.641 1 92.75 184 VAL B N 1
ATOM 3726 C CA . VAL B 1 184 ? 1.313 0.001 -8.953 1 92.75 184 VAL B CA 1
ATOM 3727 C C . VAL B 1 184 ? 0.513 -1.192 -8.438 1 92.75 184 VAL B C 1
ATOM 3729 O O . VAL B 1 184 ? 0.067 -1.197 -7.289 1 92.75 184 VAL B O 1
ATOM 3732 N N . ARG B 1 185 ? 0.429 -2.146 -9.273 1 93.38 185 ARG B N 1
ATOM 3733 C CA . ARG B 1 185 ? -0.26 -3.369 -8.875 1 93.38 185 ARG B CA 1
ATOM 3734 C C . ARG B 1 185 ? 0.382 -3.98 -7.637 1 93.38 185 ARG B C 1
ATOM 3736 O O . ARG B 1 185 ? -0.317 -4.367 -6.699 1 93.38 185 ARG B O 1
ATOM 3743 N N . THR B 1 186 ? 1.651 -4.078 -7.641 1 90.88 186 THR B N 1
ATOM 3744 C CA . THR B 1 186 ? 2.387 -4.684 -6.535 1 90.88 186 THR B CA 1
ATOM 3745 C C . THR B 1 186 ? 2.154 -3.914 -5.242 1 90.88 186 THR B C 1
ATOM 3747 O O . THR B 1 186 ? 1.934 -4.512 -4.188 1 90.88 186 THR B O 1
ATOM 3750 N N . HIS B 1 187 ? 2.131 -2.66 -5.324 1 91.38 187 HIS B N 1
ATOM 3751 C CA . HIS B 1 187 ? 1.967 -1.854 -4.121 1 91.38 187 HIS B CA 1
ATOM 3752 C C . HIS B 1 187 ? 0.532 -1.915 -3.607 1 91.38 187 HIS B C 1
ATOM 3754 O O . HIS B 1 187 ? 0.301 -1.893 -2.396 1 91.38 187 HIS B O 1
ATOM 3760 N N . LEU B 1 188 ? -0.44 -1.912 -4.52 1 94.5 188 LEU B N 1
ATOM 3761 C CA . LEU B 1 188 ? -1.825 -2.061 -4.09 1 94.5 188 LEU B CA 1
ATOM 3762 C C . LEU B 1 188 ? -2.047 -3.416 -3.43 1 94.5 188 LEU B C 1
ATOM 3764 O O . LEU B 1 188 ? -2.707 -3.506 -2.391 1 94.5 188 LEU B O 1
ATOM 3768 N N . PHE B 1 189 ? -1.438 -4.418 -4.078 1 93.38 189 PHE B N 1
ATOM 3769 C CA . PHE B 1 189 ? -1.498 -5.75 -3.482 1 93.38 189 PHE B CA 1
ATOM 3770 C C . PHE B 1 189 ? -0.89 -5.746 -2.084 1 93.38 189 PHE B C 1
ATOM 3772 O O . PHE B 1 189 ? -1.509 -6.227 -1.132 1 93.38 189 PHE B O 1
ATOM 3779 N N . SER B 1 190 ? 0.247 -5.172 -1.964 1 89.75 190 SER B N 1
ATOM 3780 C CA . SER B 1 190 ? 0.984 -5.141 -0.705 1 89.75 190 SER B CA 1
ATOM 3781 C C . SER B 1 190 ? 0.219 -4.367 0.364 1 89.75 190 SER B C 1
ATOM 3783 O O . SER B 1 190 ? 0.264 -4.719 1.544 1 89.75 190 SER B O 1
ATOM 3785 N N . THR B 1 191 ? -0.434 -3.287 -0.017 1 90.12 191 THR B N 1
ATOM 3786 C CA . THR B 1 191 ? -1.184 -2.48 0.938 1 90.12 191 THR B CA 1
ATOM 3787 C C . THR B 1 191 ? -2.338 -3.283 1.535 1 90.12 191 THR B C 1
ATOM 3789 O O . THR B 1 191 ? -2.594 -3.211 2.738 1 90.12 191 THR B O 1
ATOM 3792 N N . VAL B 1 192 ? -3 -4.062 0.724 1 92.81 192 VAL B N 1
ATOM 3793 C CA . VAL B 1 192 ? -4.113 -4.867 1.216 1 92.81 192 VAL B CA 1
ATOM 3794 C C . VAL B 1 192 ? -3.592 -5.938 2.17 1 92.81 192 VAL B C 1
ATOM 3796 O O . VAL B 1 192 ? -4.113 -6.102 3.275 1 92.81 192 VAL B O 1
ATOM 3799 N N . ILE B 1 193 ? -2.496 -6.582 1.742 1 91.12 193 ILE B N 1
ATOM 3800 C CA . ILE B 1 193 ? -1.962 -7.684 2.535 1 91.12 193 ILE B CA 1
ATOM 3801 C C . ILE B 1 193 ? -1.428 -7.152 3.863 1 91.12 193 ILE B C 1
ATOM 3803 O O . ILE B 1 193 ? -1.789 -7.652 4.93 1 91.12 193 ILE B O 1
ATOM 3807 N N . GLY B 1 194 ? -0.7 -6.121 3.801 1 86.12 194 GLY B N 1
ATOM 3808 C CA . GLY B 1 194 ? 0.013 -5.633 4.973 1 86.12 194 GLY B CA 1
ATOM 3809 C C . GLY B 1 194 ? -0.877 -4.879 5.941 1 86.12 194 GLY B C 1
ATOM 3810 O O . GLY B 1 194 ? -0.655 -4.918 7.152 1 86.12 194 GLY B O 1
ATOM 3811 N N . ASN B 1 195 ? -1.942 -4.238 5.375 1 84.5 195 ASN B N 1
ATOM 3812 C CA . ASN B 1 195 ? -2.689 -3.328 6.234 1 84.5 195 ASN B CA 1
ATOM 3813 C C . ASN B 1 195 ? -3.998 -3.953 6.711 1 84.5 195 ASN B C 1
ATOM 3815 O O . ASN B 1 195 ? -4.508 -3.596 7.773 1 84.5 195 ASN B O 1
ATOM 3819 N N . THR B 1 196 ? -4.559 -4.844 5.973 1 88.5 196 THR B N 1
ATOM 3820 C CA . THR B 1 196 ? -5.898 -5.289 6.336 1 88.5 196 THR B CA 1
ATOM 3821 C C . THR B 1 196 ? -5.973 -6.812 6.359 1 88.5 196 THR B C 1
ATOM 3823 O O . THR B 1 196 ? -6.453 -7.406 7.328 1 88.5 196 THR B O 1
ATOM 3826 N N . TRP B 1 197 ? -5.367 -7.453 5.41 1 91.81 197 TRP B N 1
ATOM 3827 C CA . TRP B 1 197 ? -5.469 -8.906 5.277 1 91.81 197 TRP B CA 1
ATOM 3828 C C . TRP B 1 197 ? -4.934 -9.602 6.523 1 91.81 197 TRP B C 1
ATOM 3830 O O . TRP B 1 197 ? -5.609 -10.453 7.109 1 91.81 197 TRP B O 1
ATOM 3840 N N . ASN B 1 198 ? -3.777 -9.172 6.945 1 87.88 198 ASN B N 1
ATOM 3841 C CA . ASN B 1 198 ? -3.096 -9.828 8.055 1 87.88 198 ASN B CA 1
ATOM 3842 C C . ASN B 1 198 ? -3.799 -9.555 9.383 1 87.88 198 ASN B C 1
ATOM 3844 O O . ASN B 1 198 ? -3.557 -10.25 10.375 1 87.88 198 ASN B O 1
ATOM 3848 N N . ARG B 1 199 ? -4.66 -8.578 9.406 1 84.12 199 ARG B N 1
ATOM 3849 C CA . ARG B 1 199 ? -5.379 -8.227 10.625 1 84.12 199 ARG B CA 1
ATOM 3850 C C . ARG B 1 199 ? -6.801 -8.773 10.602 1 84.12 199 ARG B C 1
ATOM 3852 O O . ARG B 1 199 ? -7.504 -8.75 11.617 1 84.12 199 ARG B O 1
ATOM 3859 N N . ALA B 1 200 ? -7.203 -9.227 9.445 1 89.31 200 ALA B N 1
ATOM 3860 C CA . ALA B 1 200 ? -8.562 -9.742 9.289 1 89.31 200 ALA B CA 1
ATOM 3861 C C . ALA B 1 200 ? -8.664 -11.18 9.797 1 89.31 200 ALA B C 1
ATOM 3863 O O . ALA B 1 200 ? -7.645 -11.812 10.102 1 89.31 200 ALA B O 1
ATOM 3864 N N . THR B 1 201 ? -9.883 -11.633 9.914 1 91.56 201 THR B N 1
ATOM 3865 C CA . THR B 1 201 ? -10.141 -12.984 10.391 1 91.56 201 THR B CA 1
ATOM 3866 C C . THR B 1 201 ? -10.266 -13.961 9.227 1 91.56 201 THR B C 1
ATOM 3868 O O . THR B 1 201 ? -11.016 -13.711 8.273 1 91.56 201 THR B O 1
ATOM 3871 N N . GLU B 1 202 ? -9.477 -15 9.297 1 94.44 202 GLU B N 1
ATOM 3872 C CA . GLU B 1 202 ? -9.602 -16.062 8.297 1 94.44 202 GLU B CA 1
ATOM 3873 C C . GLU B 1 202 ? -10.961 -16.75 8.391 1 94.44 202 GLU B C 1
ATOM 3875 O O . GLU B 1 202 ? -11.266 -17.391 9.398 1 94.44 202 GLU B O 1
ATOM 3880 N N . GLU B 1 203 ? -11.797 -16.641 7.438 1 93.56 203 GLU B N 1
ATOM 3881 C CA . GLU B 1 203 ? -13.172 -17.125 7.492 1 93.56 203 GLU B CA 1
ATOM 3882 C C . GLU B 1 203 ? -13.336 -18.422 6.703 1 93.56 203 GLU B C 1
ATOM 3884 O O . GLU B 1 203 ? -14.133 -19.281 7.074 1 93.56 203 GLU B O 1
ATOM 3889 N N . TYR B 1 204 ? -12.648 -18.5 5.637 1 95.88 204 TYR B N 1
ATOM 3890 C CA . TYR B 1 204 ? -12.797 -19.672 4.773 1 95.88 204 TYR B CA 1
ATOM 3891 C C . TYR B 1 204 ? -11.484 -20.016 4.086 1 95.88 204 TYR B C 1
ATOM 3893 O O . TYR B 1 204 ? -10.758 -19.125 3.639 1 95.88 204 TYR B O 1
ATOM 3901 N N . ILE B 1 205 ? -11.195 -21.25 3.977 1 96.75 205 ILE B N 1
ATOM 3902 C CA . ILE B 1 205 ? -10.078 -21.797 3.215 1 96.75 205 ILE B CA 1
ATOM 3903 C C . ILE B 1 205 ? -10.547 -22.984 2.389 1 96.75 205 ILE B C 1
ATOM 3905 O O . ILE B 1 205 ? -11.125 -23.938 2.926 1 96.75 205 ILE B O 1
ATOM 3909 N N . GLY B 1 206 ? -10.305 -22.922 1.133 1 95.88 206 GLY B N 1
ATOM 3910 C CA . GLY B 1 206 ? -10.625 -24.031 0.261 1 95.88 206 GLY B CA 1
ATOM 3911 C C . GLY B 1 206 ? -9.586 -25.141 0.296 1 95.88 206 GLY B C 1
ATOM 3912 O O . GLY B 1 206 ? -8.492 -24.953 0.827 1 95.88 206 GLY B O 1
ATOM 3913 N N . GLU B 1 207 ? -9.93 -26.234 -0.269 1 94.81 207 GLU B N 1
ATOM 3914 C CA . GLU B 1 207 ? -9.016 -27.375 -0.344 1 94.81 207 GLU B CA 1
ATOM 3915 C C . GLU B 1 207 ? -7.844 -27.078 -1.278 1 94.81 207 GLU B C 1
ATOM 3917 O O . GLU B 1 207 ? -8.023 -26.453 -2.324 1 94.81 207 GLU B O 1
ATOM 3922 N N . PRO B 1 208 ? -6.676 -27.516 -0.879 1 96.25 208 PRO B N 1
ATOM 3923 C CA . PRO B 1 208 ? -5.551 -27.359 -1.804 1 96.25 208 PRO B CA 1
ATOM 3924 C C . PRO B 1 208 ? -5.695 -28.203 -3.064 1 96.25 208 PRO B C 1
ATOM 3926 O O . PRO B 1 208 ? -6.504 -29.125 -3.098 1 96.25 208 PRO B O 1
ATOM 3929 N N . ASP B 1 209 ? -4.898 -27.875 -4.035 1 95.94 209 ASP B N 1
ATOM 3930 C CA . ASP B 1 209 ? -4.883 -28.641 -5.273 1 95.94 209 ASP B CA 1
ATOM 3931 C C . ASP B 1 209 ? -4.352 -30.062 -5.031 1 95.94 209 ASP B C 1
ATOM 3933 O O . ASP B 1 209 ? -3.439 -30.25 -4.223 1 95.94 209 ASP B O 1
ATOM 3937 N N . PRO B 1 210 ? -4.945 -30.984 -5.762 1 96.12 210 PRO B N 1
ATOM 3938 C CA . PRO B 1 210 ? -4.352 -32.312 -5.668 1 96.12 210 PRO B CA 1
ATOM 3939 C C . PRO B 1 210 ? -2.916 -32.375 -6.188 1 96.12 210 PRO B C 1
ATOM 3941 O O . PRO B 1 210 ? -2.576 -31.656 -7.141 1 96.12 210 PRO B O 1
ATOM 3944 N N . LEU B 1 211 ? -2.15 -33.219 -5.609 1 97.31 211 LEU B N 1
ATOM 3945 C CA . LEU B 1 211 ? -0.747 -33.344 -5.977 1 97.31 211 LEU B CA 1
ATOM 3946 C C . LEU B 1 211 ? -0.552 -34.562 -6.898 1 97.31 211 LEU B C 1
ATOM 3948 O O . LEU B 1 211 ? -1.299 -35.531 -6.816 1 97.31 211 LEU B O 1
ATOM 3952 N N . PRO B 1 212 ? 0.459 -34.594 -7.789 1 97.75 212 PRO B N 1
ATOM 3953 C CA . PRO B 1 212 ? 1.41 -33.5 -8.031 1 97.75 212 PRO B CA 1
ATOM 3954 C C . PRO B 1 212 ? 0.795 -32.344 -8.812 1 97.75 212 PRO B C 1
ATOM 3956 O O . PRO B 1 212 ? -0.157 -32.531 -9.57 1 97.75 212 PRO B O 1
ATOM 3959 N N . ALA B 1 213 ? 1.29 -31.125 -8.562 1 97.5 213 ALA B N 1
ATOM 3960 C CA . ALA B 1 213 ? 0.818 -29.938 -9.266 1 97.5 213 ALA B CA 1
ATOM 3961 C C . ALA B 1 213 ? 1.971 -28.984 -9.562 1 97.5 213 ALA B C 1
ATOM 3963 O O . ALA B 1 213 ? 2.904 -28.859 -8.766 1 97.5 213 ALA B O 1
ATOM 3964 N N . THR B 1 214 ? 1.906 -28.312 -10.695 1 97.56 214 THR B N 1
ATOM 3965 C CA . THR B 1 214 ? 2.918 -27.344 -11.125 1 97.56 214 THR B CA 1
ATOM 3966 C C . THR B 1 214 ? 2.336 -25.938 -11.18 1 97.56 214 THR B C 1
ATOM 3968 O O . THR B 1 214 ? 1.237 -25.734 -11.703 1 97.56 214 THR B O 1
ATOM 3971 N N . TYR B 1 215 ? 3.096 -25.031 -10.602 1 96.56 215 TYR B N 1
ATOM 3972 C CA . TYR B 1 215 ? 2.633 -23.641 -10.531 1 96.56 215 TYR B CA 1
ATOM 3973 C C . TYR B 1 215 ? 3.664 -22.703 -11.125 1 96.56 215 TYR B C 1
ATOM 3975 O O . TYR B 1 215 ? 4.867 -22.875 -10.945 1 96.56 215 TYR B O 1
ATOM 3983 N N . ARG B 1 216 ? 3.174 -21.672 -11.805 1 94.06 216 ARG B N 1
ATOM 3984 C CA . ARG B 1 216 ? 4.016 -20.594 -12.297 1 94.06 216 ARG B CA 1
ATOM 3985 C C . ARG B 1 216 ? 3.758 -19.297 -11.516 1 94.06 216 ARG B C 1
ATOM 3987 O O . ARG B 1 216 ? 4.488 -18.328 -11.664 1 94.06 216 ARG B O 1
ATOM 3994 N N . ASN B 1 217 ? 2.717 -19.328 -10.773 1 94.38 217 ASN B N 1
ATOM 3995 C CA . ASN B 1 217 ? 2.383 -18.266 -9.836 1 94.38 217 ASN B CA 1
ATOM 3996 C C . ASN B 1 217 ? 2.826 -18.594 -8.414 1 94.38 217 ASN B C 1
ATOM 3998 O O . ASN B 1 217 ? 2.336 -19.562 -7.82 1 94.38 217 ASN B O 1
ATOM 4002 N N . PHE B 1 218 ? 3.66 -17.812 -7.887 1 95.81 218 PHE B N 1
ATOM 4003 C CA . PHE B 1 218 ? 4.324 -18.219 -6.652 1 95.81 218 PHE B CA 1
ATOM 4004 C C . PHE B 1 218 ? 3.371 -18.125 -5.469 1 95.81 218 PHE B C 1
ATOM 4006 O O . PHE B 1 218 ? 3.396 -18.969 -4.574 1 95.81 218 PHE B O 1
ATOM 4013 N N . PRO B 1 219 ? 2.488 -17.156 -5.402 1 96.12 219 PRO B N 1
ATOM 4014 C CA . PRO B 1 219 ? 1.483 -17.172 -4.336 1 96.12 219 PRO B CA 1
ATOM 4015 C C . PRO B 1 219 ? 0.664 -18.453 -4.316 1 96.12 219 PRO B C 1
ATOM 4017 O O . PRO B 1 219 ? 0.381 -19 -3.242 1 96.12 219 PRO B O 1
ATOM 4020 N N . THR B 1 220 ? 0.379 -18.891 -5.488 1 96.88 220 THR B N 1
ATOM 4021 C CA . THR B 1 220 ? -0.346 -20.156 -5.562 1 96.88 220 THR B CA 1
ATOM 4022 C C . THR B 1 220 ? 0.49 -21.297 -4.988 1 96.88 220 THR B C 1
ATOM 4024 O O . THR B 1 220 ? -0.036 -22.172 -4.297 1 96.88 220 THR B O 1
ATOM 4027 N N . THR B 1 221 ? 1.747 -21.219 -5.262 1 97.75 221 THR B N 1
ATOM 4028 C CA . THR B 1 221 ? 2.672 -22.234 -4.773 1 97.75 221 THR B CA 1
ATOM 4029 C C . THR B 1 221 ? 2.676 -22.266 -3.248 1 97.75 221 THR B C 1
ATOM 4031 O O . THR B 1 221 ? 2.484 -23.328 -2.648 1 97.75 221 THR B O 1
ATOM 4034 N N . VAL B 1 222 ? 2.828 -21.172 -2.648 1 97.56 222 VAL B N 1
ATOM 4035 C CA . VAL B 1 222 ? 3.023 -21.156 -1.203 1 97.56 222 VAL B CA 1
ATOM 4036 C C . VAL B 1 222 ? 1.694 -21.422 -0.498 1 97.56 222 VAL B C 1
ATOM 4038 O O . VAL B 1 222 ? 1.665 -22.031 0.572 1 97.56 222 VAL B O 1
ATOM 4041 N N . VAL B 1 223 ? 0.562 -20.984 -1.061 1 97.94 223 VAL B N 1
ATOM 4042 C CA . VAL B 1 223 ? -0.739 -21.297 -0.472 1 97.94 223 VAL B CA 1
ATOM 4043 C C . VAL B 1 223 ? -0.966 -22.797 -0.468 1 97.94 223 VAL B C 1
ATOM 4045 O O . VAL B 1 223 ? -1.285 -23.391 0.571 1 97.94 223 VAL B O 1
ATOM 4048 N N . ASN B 1 224 ? -0.72 -23.422 -1.589 1 97.81 224 ASN B N 1
ATOM 4049 C CA . ASN B 1 224 ? -0.924 -24.859 -1.683 1 97.81 224 ASN B CA 1
ATOM 4050 C C . ASN B 1 224 ? 0.062 -25.625 -0.803 1 97.81 224 ASN B C 1
ATOM 4052 O O . ASN B 1 224 ? -0.32 -26.578 -0.112 1 97.81 224 ASN B O 1
ATOM 4056 N N . ALA B 1 225 ? 1.272 -25.188 -0.832 1 98.38 225 ALA B N 1
ATOM 4057 C CA . ALA B 1 225 ? 2.26 -25.844 0.026 1 98.38 225 ALA B CA 1
ATOM 4058 C C . ALA B 1 225 ? 1.846 -25.766 1.493 1 98.38 225 ALA B C 1
ATOM 4060 O O . ALA B 1 225 ? 1.875 -26.766 2.205 1 98.38 225 ALA B O 1
ATOM 4061 N N . THR B 1 226 ? 1.471 -24.578 1.913 1 98.06 226 THR B N 1
ATOM 4062 C CA . THR B 1 226 ? 1.078 -24.375 3.303 1 98.06 226 THR B CA 1
ATOM 4063 C C . THR B 1 226 ? -0.122 -25.25 3.66 1 98.06 226 THR B C 1
ATOM 4065 O O . THR B 1 226 ? -0.15 -25.875 4.727 1 98.06 226 THR B O 1
ATOM 4068 N N . LEU B 1 227 ? -1.055 -25.312 2.797 1 97.56 227 LEU B N 1
ATOM 4069 C CA . LEU B 1 227 ? -2.264 -26.078 3.074 1 97.56 227 LEU B CA 1
ATOM 4070 C C . LEU B 1 227 ? -1.956 -27.578 3.152 1 97.56 227 LEU B C 1
ATOM 4072 O O . LEU B 1 227 ? -2.471 -28.281 4.027 1 97.56 227 LEU B O 1
ATOM 4076 N N . HIS B 1 228 ? -1.13 -28.062 2.318 1 97.81 228 HIS B N 1
ATOM 4077 C CA . HIS B 1 228 ? -0.745 -29.469 2.369 1 97.81 228 HIS B CA 1
ATOM 4078 C C . HIS B 1 228 ? 0.052 -29.781 3.633 1 97.81 228 HIS B C 1
ATOM 4080 O O . HIS B 1 228 ? -0.176 -30.797 4.281 1 97.81 228 HIS B O 1
ATOM 4086 N N . LEU B 1 229 ? 0.919 -28.906 3.93 1 96.81 229 LEU B N 1
ATOM 4087 C CA . LEU B 1 229 ? 1.721 -29.109 5.133 1 96.81 229 LEU B CA 1
ATOM 4088 C C . LEU B 1 229 ? 0.844 -29.078 6.379 1 96.81 229 LEU B C 1
ATOM 4090 O O . LEU B 1 229 ? 1.069 -29.844 7.316 1 96.81 229 LEU B O 1
ATOM 4094 N N . ARG B 1 230 ? -0.125 -28.234 6.387 1 94.06 230 ARG B N 1
ATOM 4095 C CA . ARG B 1 230 ? -1.072 -28.141 7.492 1 94.06 230 ARG B CA 1
ATOM 4096 C C . ARG B 1 230 ? -1.817 -29.453 7.684 1 94.06 230 ARG B C 1
ATOM 4098 O O . ARG B 1 230 ? -2.217 -29.781 8.805 1 94.06 230 ARG B O 1
ATOM 4105 N N . GLU B 1 231 ? -1.964 -30.188 6.684 1 94.38 231 GLU B N 1
ATOM 4106 C CA . GLU B 1 231 ? -2.654 -31.484 6.734 1 94.38 231 GLU B CA 1
ATOM 4107 C C . GLU B 1 231 ? -1.698 -32.594 7.125 1 94.38 231 GLU B C 1
ATOM 4109 O O . GLU B 1 231 ? -2.092 -33.781 7.18 1 94.38 231 GLU B O 1
ATOM 4114 N N . GLY B 1 232 ? -0.446 -32.281 7.266 1 94.88 232 GLY B N 1
ATOM 4115 C CA . GLY B 1 232 ? 0.523 -33.25 7.73 1 94.88 232 GLY B CA 1
ATOM 4116 C C . GLY B 1 232 ? 1.238 -33.969 6.602 1 94.88 232 GLY B C 1
ATOM 4117 O O . GLY B 1 232 ? 1.863 -35 6.812 1 94.88 232 GLY B O 1
ATOM 4118 N N . ARG B 1 233 ? 1.117 -33.469 5.449 1 96.88 233 ARG B N 1
ATOM 4119 C CA . ARG B 1 233 ? 1.786 -34.094 4.309 1 96.88 233 ARG B CA 1
ATOM 4120 C C . ARG B 1 233 ? 3.203 -33.562 4.145 1 96.88 233 ARG B C 1
ATOM 4122 O O . ARG B 1 233 ? 3.434 -32.344 4.277 1 96.88 233 ARG B O 1
ATOM 4129 N N . ASP B 1 234 ? 4.047 -34.5 3.883 1 97.75 234 ASP B N 1
ATOM 4130 C CA . ASP B 1 234 ? 5.395 -34.094 3.5 1 97.75 234 ASP B CA 1
ATOM 4131 C C . ASP B 1 234 ? 5.473 -33.781 2.008 1 97.75 234 ASP B C 1
ATOM 4133 O O . ASP B 1 234 ? 4.926 -34.5 1.184 1 97.75 234 ASP B O 1
ATOM 4137 N N . LEU B 1 235 ? 6.199 -32.688 1.67 1 98.5 235 LEU B N 1
ATOM 4138 C CA . LEU B 1 235 ? 6.203 -32.219 0.284 1 98.5 235 LEU B CA 1
ATOM 4139 C C . LEU B 1 235 ? 7.621 -32.188 -0.276 1 98.5 235 LEU B C 1
ATOM 4141 O O . LEU B 1 235 ? 8.57 -31.891 0.445 1 98.5 235 LEU B O 1
ATOM 4145 N N . ASP B 1 236 ? 7.695 -32.562 -1.508 1 98.69 236 ASP B N 1
ATOM 4146 C CA . ASP B 1 236 ? 8.859 -32.281 -2.332 1 98.69 236 ASP B CA 1
ATOM 4147 C C . ASP B 1 236 ? 8.555 -31.188 -3.359 1 98.69 236 ASP B C 1
ATOM 4149 O O . ASP B 1 236 ? 7.418 -31.078 -3.838 1 98.69 236 ASP B O 1
ATOM 4153 N N . ALA B 1 237 ? 9.57 -30.375 -3.686 1 98.69 237 ALA B N 1
ATOM 4154 C CA . ALA B 1 237 ? 9.422 -29.344 -4.707 1 98.69 237 ALA B CA 1
ATOM 4155 C C . ALA B 1 237 ? 10.508 -29.469 -5.77 1 98.69 237 ALA B C 1
ATOM 4157 O O . ALA B 1 237 ? 11.672 -29.719 -5.453 1 98.69 237 ALA B O 1
ATOM 4158 N N . ALA B 1 238 ? 10.148 -29.438 -6.953 1 98.69 238 ALA B N 1
ATOM 4159 C CA . ALA B 1 238 ? 11.047 -29.203 -8.086 1 98.69 238 ALA B CA 1
ATOM 4160 C C . ALA B 1 238 ? 10.922 -27.781 -8.602 1 98.69 238 ALA B C 1
ATOM 4162 O O . ALA B 1 238 ? 9.828 -27.328 -8.945 1 98.69 238 ALA B O 1
ATOM 4163 N N . VAL B 1 239 ? 12.039 -27.047 -8.727 1 98.5 239 VAL B N 1
ATOM 4164 C CA . VAL B 1 239 ? 12.016 -25.609 -9.016 1 98.5 239 VAL B CA 1
ATOM 4165 C C . VAL B 1 239 ? 12.852 -25.328 -10.25 1 98.5 239 VAL B C 1
ATOM 4167 O O . VAL B 1 239 ? 13.984 -25.797 -10.375 1 98.5 239 VAL B O 1
ATOM 4170 N N . ARG B 1 240 ? 12.328 -24.688 -11.148 1 98.44 240 ARG B N 1
ATOM 4171 C CA . ARG B 1 240 ? 13.062 -24.016 -12.219 1 98.44 240 ARG B CA 1
ATOM 4172 C C . ARG B 1 240 ? 13.109 -22.516 -12.008 1 98.44 240 ARG B C 1
ATOM 4174 O O . ARG B 1 240 ? 12.078 -21.875 -11.797 1 98.44 240 ARG B O 1
ATOM 4181 N N . GLY B 1 241 ? 14.289 -21.938 -12.008 1 97.75 241 GLY B N 1
ATOM 4182 C CA . GLY B 1 241 ? 14.43 -20.516 -11.766 1 97.75 241 GLY B CA 1
ATOM 4183 C C . GLY B 1 241 ? 15.836 -20 -12.023 1 97.75 241 GLY B C 1
ATOM 4184 O O . GLY B 1 241 ? 16.547 -20.547 -12.867 1 97.75 241 GLY B O 1
ATOM 4185 N N . LYS B 1 242 ? 16.141 -18.922 -11.43 1 96.56 242 LYS B N 1
ATOM 4186 C CA . LYS B 1 242 ? 17.484 -18.344 -11.508 1 96.56 242 LYS B CA 1
ATOM 4187 C C . LYS B 1 242 ? 17.953 -17.859 -10.133 1 96.56 242 LYS B C 1
ATOM 4189 O O . LYS B 1 242 ? 17.141 -17.5 -9.289 1 96.56 242 LYS B O 1
ATOM 4194 N N . TYR B 1 243 ? 19.266 -17.906 -9.969 1 95.75 243 TYR B N 1
ATOM 4195 C CA . TYR B 1 243 ? 19.812 -17.359 -8.734 1 95.75 243 TYR B CA 1
ATOM 4196 C C . TYR B 1 243 ? 19.625 -15.852 -8.68 1 95.75 243 TYR B C 1
ATOM 4198 O O . TYR B 1 243 ? 19.906 -15.148 -9.664 1 95.75 243 TYR B O 1
ATOM 4206 N N . VAL B 1 244 ? 19.094 -15.188 -7.66 1 88.44 244 VAL B N 1
ATOM 4207 C CA . VAL B 1 244 ? 18.812 -13.766 -7.5 1 88.44 244 VAL B CA 1
ATOM 4208 C C . VAL B 1 244 ? 20.094 -12.969 -7.652 1 88.44 244 VAL B C 1
ATOM 4210 O O . VAL B 1 244 ? 20.109 -11.914 -8.297 1 88.44 244 VAL B O 1
ATOM 4213 N N . GLY B 1 245 ? 21.312 -13.43 -7.297 1 82.44 245 GLY B N 1
ATOM 4214 C CA . GLY B 1 245 ? 22.562 -12.688 -7.359 1 82.44 245 GLY B CA 1
ATOM 4215 C C . GLY B 1 245 ? 23.266 -12.805 -8.703 1 82.44 245 GLY B C 1
ATOM 4216 O O . GLY B 1 245 ? 23.641 -11.797 -9.305 1 82.44 245 GLY B O 1
ATOM 4217 N N . THR B 1 246 ? 23.312 -13.93 -9.289 1 86.5 246 THR B N 1
ATOM 4218 C CA . THR B 1 246 ? 24.109 -14.18 -10.484 1 86.5 246 THR B CA 1
ATOM 4219 C C . THR B 1 246 ? 23.219 -14.289 -11.719 1 86.5 246 THR B C 1
ATOM 4221 O O . THR B 1 246 ? 23.703 -14.203 -12.852 1 86.5 246 THR B O 1
ATOM 4224 N N . THR B 1 247 ? 21.906 -14.539 -11.617 1 86.81 247 THR B N 1
ATOM 4225 C CA . THR B 1 247 ? 20.906 -14.688 -12.68 1 86.81 247 THR B CA 1
ATOM 4226 C C . THR B 1 247 ? 21.156 -15.961 -13.477 1 86.81 247 THR B C 1
ATOM 4228 O O . THR B 1 247 ? 20.609 -16.141 -14.562 1 86.81 247 THR B O 1
ATOM 4231 N N . GLU B 1 248 ? 22.031 -16.766 -12.953 1 93.88 248 GLU B N 1
ATOM 4232 C CA . GLU B 1 248 ? 22.25 -18.062 -13.578 1 93.88 248 GLU B CA 1
ATOM 4233 C C . GLU B 1 248 ? 21.031 -18.969 -13.406 1 93.88 248 GLU B C 1
ATOM 4235 O O . GLU B 1 248 ? 20.469 -19.062 -12.312 1 93.88 248 GLU B O 1
ATOM 4240 N N . GLU B 1 249 ? 20.688 -19.594 -14.508 1 96.69 249 GLU B N 1
ATOM 4241 C CA . GLU B 1 249 ? 19.562 -20.516 -14.453 1 96.69 249 GLU B CA 1
ATOM 4242 C C . GLU B 1 249 ? 19.859 -21.719 -13.555 1 96.69 249 GLU B C 1
ATOM 4244 O O . GLU B 1 249 ? 21 -22.188 -13.5 1 96.69 249 GLU B O 1
ATOM 4249 N N . VAL B 1 250 ? 18.781 -22.172 -12.898 1 96.62 250 VAL B N 1
ATOM 4250 C CA . VAL B 1 250 ? 19 -23.297 -11.984 1 96.62 250 VAL B CA 1
ATOM 4251 C C . VAL B 1 250 ? 17.734 -24.156 -11.938 1 96.62 250 VAL B C 1
ATOM 4253 O O . VAL B 1 250 ? 16.625 -23.656 -12.102 1 96.62 250 VAL B O 1
ATOM 4256 N N . THR B 1 251 ? 17.969 -25.375 -11.898 1 97.31 251 THR B N 1
ATOM 4257 C CA . THR B 1 251 ? 16.938 -26.344 -11.547 1 97.31 251 THR B CA 1
ATOM 4258 C C . THR B 1 251 ? 17.312 -27.078 -10.266 1 97.31 251 THR B C 1
ATOM 4260 O O . THR B 1 251 ? 18.438 -27.562 -10.117 1 97.31 251 THR B O 1
ATOM 4263 N N . LEU B 1 252 ? 16.375 -27.078 -9.297 1 96.62 252 LEU B N 1
ATOM 4264 C CA . LEU B 1 252 ? 16.656 -27.781 -8.055 1 96.62 252 LEU B CA 1
ATOM 4265 C C . LEU B 1 252 ? 15.438 -28.562 -7.574 1 96.62 252 LEU B C 1
ATOM 4267 O O . LEU B 1 252 ? 14.32 -28.312 -8.031 1 96.62 252 LEU B O 1
ATOM 4271 N N . GLU B 1 253 ? 15.773 -29.562 -6.777 1 97.75 253 GLU B N 1
ATOM 4272 C CA . GLU B 1 253 ? 14.734 -30.406 -6.184 1 97.75 253 GLU B CA 1
ATOM 4273 C C . GLU B 1 253 ? 15.086 -30.781 -4.746 1 97.75 253 GLU B C 1
ATOM 4275 O O . GLU B 1 253 ? 16.266 -30.922 -4.406 1 97.75 253 GLU B O 1
ATOM 4280 N N . GLY B 1 254 ? 14.023 -30.891 -3.959 1 98.25 254 GLY B N 1
ATOM 4281 C CA . GLY B 1 254 ? 14.25 -31.281 -2.576 1 98.25 254 GLY B CA 1
ATOM 4282 C C . GLY B 1 254 ? 13 -31.203 -1.72 1 98.25 254 GLY B C 1
ATOM 4283 O O . GLY B 1 254 ? 11.898 -30.984 -2.236 1 98.25 254 GLY B O 1
ATOM 4284 N N . ALA B 1 255 ? 13.211 -31.453 -0.487 1 98.56 255 ALA B N 1
ATOM 4285 C CA . ALA B 1 255 ? 12.109 -31.453 0.473 1 98.56 255 ALA B CA 1
ATOM 4286 C C . ALA B 1 255 ? 11.766 -30.047 0.917 1 98.56 255 ALA B C 1
ATOM 4288 O O . ALA B 1 255 ? 12.656 -29.25 1.227 1 98.56 255 ALA B O 1
ATOM 4289 N N . VAL B 1 256 ? 10.438 -29.75 0.938 1 98.56 256 VAL B N 1
ATOM 4290 C CA . VAL B 1 256 ? 10 -28.469 1.489 1 98.56 256 VAL B CA 1
ATOM 4291 C C . VAL B 1 256 ? 10.047 -28.516 3.016 1 98.56 256 VAL B C 1
ATOM 4293 O O . VAL B 1 256 ? 9.289 -29.266 3.645 1 98.56 256 VAL B O 1
ATOM 4296 N N . CYS B 1 257 ? 10.867 -27.672 3.607 1 97.62 257 CYS B N 1
ATOM 4297 C CA . CYS B 1 257 ? 11.016 -27.797 5.051 1 97.62 257 CYS B CA 1
ATOM 4298 C C . CYS B 1 257 ? 10.445 -26.594 5.773 1 97.62 257 CYS B C 1
ATOM 4300 O O . CYS B 1 257 ? 10.289 -26.609 6.992 1 97.62 257 CYS B O 1
ATOM 4302 N N . ASN B 1 258 ? 10.18 -25.578 5.035 1 96.81 258 ASN B N 1
ATOM 4303 C CA . ASN B 1 258 ? 9.547 -24.391 5.609 1 96.81 258 ASN B CA 1
ATOM 4304 C C . ASN B 1 258 ? 8.891 -23.531 4.535 1 96.81 258 ASN B C 1
ATOM 4306 O O . ASN B 1 258 ? 9.266 -23.594 3.363 1 96.81 258 ASN B O 1
ATOM 4310 N N . VAL B 1 259 ? 7.879 -22.844 4.887 1 98 259 VAL B N 1
ATOM 4311 C CA . VAL B 1 259 ? 7.199 -21.891 4.012 1 98 259 VAL B CA 1
ATOM 4312 C C . VAL B 1 259 ? 6.973 -20.578 4.754 1 98 259 VAL B C 1
ATOM 4314 O O . VAL B 1 259 ? 6.543 -20.578 5.914 1 98 259 VAL B O 1
ATOM 4317 N N . ARG B 1 260 ? 7.273 -19.453 4.148 1 96.31 260 ARG B N 1
ATOM 4318 C CA . ARG B 1 260 ? 6.945 -18.125 4.668 1 96.31 260 ARG B CA 1
ATOM 4319 C C . ARG B 1 260 ? 5.867 -17.453 3.82 1 96.31 260 ARG B C 1
ATOM 4321 O O . ARG B 1 260 ? 6.035 -17.297 2.609 1 96.31 260 ARG B O 1
ATOM 4328 N N . GLN B 1 261 ? 4.77 -17.125 4.422 1 95.5 261 GLN B N 1
ATOM 4329 C CA . GLN B 1 261 ? 3.648 -16.516 3.705 1 95.5 261 GLN B CA 1
ATOM 4330 C C . GLN B 1 261 ? 2.646 -15.906 4.676 1 95.5 261 GLN B C 1
ATOM 4332 O O . GLN B 1 261 ? 2.758 -16.078 5.891 1 95.5 261 GLN B O 1
ATOM 4337 N N . SER B 1 262 ? 1.748 -15.078 4.105 1 93.69 262 SER B N 1
ATOM 4338 C CA . SER B 1 262 ? 0.756 -14.438 4.965 1 93.69 262 SER B CA 1
ATOM 4339 C C . SER B 1 262 ? -0.658 -14.664 4.441 1 93.69 262 SER B C 1
ATOM 4341 O O . SER B 1 262 ? -1.62 -14.109 4.973 1 93.69 262 SER B O 1
ATOM 4343 N N . PHE B 1 263 ? -0.867 -15.508 3.395 1 95.94 263 PHE B N 1
ATOM 4344 C CA . PHE B 1 263 ? -2.164 -15.656 2.746 1 95.94 263 PHE B CA 1
ATOM 4345 C C . PHE B 1 263 ? -3.092 -16.531 3.588 1 95.94 263 PHE B C 1
ATOM 4347 O O . PHE B 1 263 ? -4.301 -16.297 3.631 1 95.94 263 PHE B O 1
ATOM 4354 N N . VAL B 1 264 ? -2.459 -17.531 4.199 1 96 264 VAL B N 1
ATOM 4355 C CA . VAL B 1 264 ? -3.203 -18.438 5.078 1 96 264 VAL B CA 1
ATOM 4356 C C . VAL B 1 264 ? -2.549 -18.469 6.461 1 96 264 VAL B C 1
ATOM 4358 O O . VAL B 1 264 ? -1.324 -18.375 6.574 1 96 264 VAL B O 1
ATOM 4361 N N . SER B 1 265 ? -3.375 -18.609 7.449 1 92.06 265 SER B N 1
ATOM 4362 C CA . SER B 1 265 ? -2.842 -18.672 8.805 1 92.06 265 SER B CA 1
ATOM 4363 C C . SER B 1 265 ? -2.045 -19.953 9.031 1 92.06 265 SER B C 1
ATOM 4365 O O . SER B 1 265 ? -2.416 -21.016 8.531 1 92.06 265 SER B O 1
ATOM 4367 N N . PRO B 1 266 ? -0.985 -19.938 9.781 1 92.31 266 PRO B N 1
ATOM 4368 C CA . PRO B 1 266 ? -0.448 -18.75 10.438 1 92.31 266 PRO B CA 1
ATOM 4369 C C . PRO B 1 266 ? 0.408 -17.891 9.5 1 92.31 266 PRO B C 1
ATOM 4371 O O . PRO B 1 266 ? 1 -18.406 8.555 1 92.31 266 PRO B O 1
ATOM 4374 N N . ILE B 1 267 ? 0.41 -16.609 9.758 1 90.75 267 ILE B N 1
ATOM 4375 C CA . ILE B 1 267 ? 1.317 -15.695 9.07 1 90.75 267 ILE B CA 1
ATOM 4376 C C . ILE B 1 267 ? 2.752 -15.961 9.523 1 90.75 267 ILE B C 1
ATOM 4378 O O . ILE B 1 267 ? 3.053 -15.906 10.719 1 90.75 267 ILE B O 1
ATOM 4382 N N . THR B 1 268 ? 3.609 -16.203 8.602 1 92.19 268 THR B N 1
ATOM 4383 C CA . THR B 1 268 ? 4.953 -16.641 8.969 1 92.19 268 THR B CA 1
ATOM 4384 C C . THR B 1 268 ? 6.008 -15.781 8.273 1 92.19 268 THR B C 1
ATOM 4386 O O . THR B 1 268 ? 7.207 -15.969 8.492 1 92.19 268 THR B O 1
ATOM 4389 N N . ASN B 1 269 ? 5.609 -14.867 7.441 1 87.06 269 ASN B N 1
ATOM 4390 C CA . ASN B 1 269 ? 6.594 -14.031 6.754 1 87.06 269 ASN B CA 1
ATOM 4391 C C . ASN B 1 269 ? 7.059 -12.875 7.633 1 87.06 269 ASN B C 1
ATOM 4393 O O . ASN B 1 269 ? 6.406 -12.539 8.625 1 87.06 269 ASN B O 1
ATOM 4397 N N . SER B 1 270 ? 8.195 -12.43 7.34 1 76.38 270 SER B N 1
ATOM 4398 C CA . SER B 1 270 ? 8.82 -11.375 8.141 1 76.38 270 SER B CA 1
ATOM 4399 C C . SER B 1 270 ? 8.383 -9.992 7.664 1 76.38 270 SER B C 1
ATOM 4401 O O . SER B 1 270 ? 8.492 -9.016 8.406 1 76.38 270 SER B O 1
ATOM 4403 N N . PHE B 1 271 ? 7.922 -9.891 6.43 1 73.69 271 PHE B N 1
ATOM 4404 C CA . PHE B 1 271 ? 7.375 -8.664 5.871 1 73.69 271 PHE B CA 1
ATOM 4405 C C . PHE B 1 271 ? 6.305 -8.969 4.832 1 73.69 271 PHE B C 1
ATOM 4407 O O . PHE B 1 271 ? 6.289 -10.062 4.25 1 73.69 271 PHE B O 1
ATOM 4414 N N . PRO B 1 272 ? 5.383 -8.188 4.551 1 68.31 272 PRO B N 1
ATOM 4415 C CA . PRO B 1 272 ? 4.125 -8.516 3.875 1 68.31 272 PRO B CA 1
ATOM 4416 C C . PRO B 1 272 ? 4.336 -9.141 2.5 1 68.31 272 PRO B C 1
ATOM 4418 O O . PRO B 1 272 ? 3.523 -9.953 2.055 1 68.31 272 PRO B O 1
ATOM 4421 N N . VAL B 1 273 ? 5.359 -8.828 1.641 1 73.06 273 VAL B N 1
ATOM 4422 C CA . VAL B 1 273 ? 5.418 -9.352 0.278 1 73.06 273 VAL B CA 1
ATOM 4423 C C . VAL B 1 273 ? 6.41 -10.508 0.208 1 73.06 273 VAL B C 1
ATOM 4425 O O . VAL B 1 273 ? 6.688 -11.031 -0.874 1 73.06 273 VAL B O 1
ATOM 4428 N N . GLU B 1 274 ? 6.746 -10.953 1.412 1 83.56 274 GLU B N 1
ATOM 4429 C CA . GLU B 1 274 ? 7.637 -12.109 1.406 1 83.56 274 GLU B CA 1
ATOM 4430 C C . GLU B 1 274 ? 6.859 -13.406 1.216 1 83.56 274 GLU B C 1
ATOM 4432 O O . GLU B 1 274 ? 5.973 -13.727 2.01 1 83.56 274 GLU B O 1
ATOM 4437 N N . ASN B 1 275 ? 7.16 -14.109 0.204 1 92.88 275 ASN B N 1
ATOM 4438 C CA . ASN B 1 275 ? 6.707 -15.469 -0.066 1 92.88 275 ASN B CA 1
ATOM 4439 C C . ASN B 1 275 ? 7.867 -16.391 -0.434 1 92.88 275 ASN B C 1
ATOM 4441 O O . ASN B 1 275 ? 8.477 -16.234 -1.493 1 92.88 275 ASN B O 1
ATOM 4445 N N . SER B 1 276 ? 8.109 -17.328 0.44 1 96.31 276 SER B N 1
ATOM 4446 C CA . SER B 1 276 ? 9.312 -18.125 0.225 1 96.31 276 SER B CA 1
ATOM 4447 C C . SER B 1 276 ? 9.055 -19.609 0.513 1 96.31 276 SER B C 1
ATOM 4449 O O . SER B 1 276 ? 8.289 -19.938 1.417 1 96.31 276 SER B O 1
ATOM 4451 N N . LEU B 1 277 ? 9.672 -20.375 -0.245 1 98.06 277 LEU B N 1
ATOM 4452 C CA . LEU B 1 277 ? 9.797 -21.797 0.019 1 98.06 277 LEU B CA 1
ATOM 4453 C C . LEU B 1 277 ? 11.219 -22.156 0.439 1 98.06 277 LEU B C 1
ATOM 4455 O O . LEU B 1 277 ? 12.188 -21.656 -0.141 1 98.06 277 LEU B O 1
ATOM 4459 N N . PHE B 1 278 ? 11.344 -22.906 1.445 1 98.38 278 PHE B N 1
ATOM 4460 C CA . PHE B 1 278 ? 12.625 -23.469 1.843 1 98.38 278 PHE B CA 1
ATOM 4461 C C . PHE B 1 278 ? 12.75 -24.922 1.394 1 98.38 278 PHE B C 1
ATOM 4463 O O . PHE B 1 278 ? 11.977 -25.781 1.827 1 98.38 278 PHE B O 1
ATOM 4470 N N . VAL B 1 279 ? 13.766 -25.172 0.569 1 98.5 279 VAL B N 1
ATOM 4471 C CA . VAL B 1 279 ? 13.914 -26.484 -0.05 1 98.5 279 VAL B CA 1
ATOM 4472 C C . VAL B 1 279 ? 15.234 -27.109 0.381 1 98.5 279 VAL B C 1
ATOM 4474 O O . VAL B 1 279 ? 16.312 -26.578 0.089 1 98.5 279 VAL B O 1
ATOM 4477 N N . ARG B 1 280 ? 15.156 -28.219 1.053 1 98.38 280 ARG B N 1
ATOM 4478 C CA . ARG B 1 280 ? 16.344 -28.984 1.418 1 98.38 280 ARG B CA 1
ATOM 4479 C C . ARG B 1 280 ? 16.75 -29.938 0.299 1 98.38 280 ARG B C 1
ATOM 4481 O O . ARG B 1 280 ? 16.016 -30.875 -0.024 1 98.38 280 ARG B O 1
ATOM 4488 N N . THR B 1 281 ? 17.922 -29.688 -0.24 1 97.12 281 THR B N 1
ATOM 4489 C CA . THR B 1 281 ? 18.391 -30.484 -1.37 1 97.12 281 THR B CA 1
ATOM 4490 C C . THR B 1 281 ? 19.016 -31.797 -0.893 1 97.12 281 THR B C 1
ATOM 4492 O O . THR B 1 281 ? 19.094 -32.031 0.312 1 97.12 281 THR B O 1
ATOM 4495 N N . ALA B 1 282 ? 19.422 -32.625 -1.886 1 94.44 282 ALA B N 1
ATOM 4496 C CA . ALA B 1 282 ? 20.016 -33.938 -1.593 1 94.44 282 ALA B CA 1
ATOM 4497 C C . ALA B 1 282 ? 21.297 -33.781 -0.781 1 94.44 282 ALA B C 1
ATOM 4499 O O . ALA B 1 282 ? 21.641 -34.656 0.007 1 94.44 282 ALA B O 1
ATOM 4500 N N . ASP B 1 283 ? 21.969 -32.688 -0.972 1 93.94 283 ASP B N 1
ATOM 4501 C CA . ASP B 1 283 ? 23.219 -32.438 -0.258 1 93.94 283 ASP B CA 1
ATOM 4502 C C . ASP B 1 283 ? 22.953 -31.844 1.124 1 93.94 283 ASP B C 1
ATOM 4504 O O . ASP B 1 283 ? 23.875 -31.375 1.796 1 93.94 283 ASP B O 1
ATOM 4508 N N . ASP B 1 284 ? 21.75 -31.703 1.565 1 95 284 ASP B N 1
ATOM 4509 C CA . ASP B 1 284 ? 21.297 -31.234 2.871 1 95 284 ASP B CA 1
ATOM 4510 C C . ASP B 1 284 ? 21.438 -29.719 3.004 1 95 284 ASP B C 1
ATOM 4512 O O . ASP B 1 284 ? 21.438 -29.188 4.117 1 95 284 ASP B O 1
ATOM 4516 N N . ASP B 1 285 ? 21.625 -29.125 1.889 1 96.56 285 ASP B N 1
ATOM 4517 C CA . ASP B 1 285 ? 21.578 -27.672 1.859 1 96.56 285 ASP B CA 1
ATOM 4518 C C . ASP B 1 285 ? 20.141 -27.156 1.765 1 96.56 285 ASP B C 1
ATOM 4520 O O . ASP B 1 285 ? 19.312 -27.781 1.107 1 96.56 285 ASP B O 1
ATOM 4524 N N . VAL B 1 286 ? 19.953 -26.078 2.463 1 98.12 286 VAL B N 1
ATOM 4525 C CA . VAL B 1 286 ? 18.625 -25.469 2.377 1 98.12 286 VAL B CA 1
ATOM 4526 C C . VAL B 1 286 ? 18.688 -24.234 1.476 1 98.12 286 VAL B C 1
ATOM 4528 O O . VAL B 1 286 ? 19.422 -23.281 1.754 1 98.12 286 VAL B O 1
ATOM 4531 N N . VAL B 1 287 ? 17.875 -24.312 0.439 1 98 287 VAL B N 1
ATOM 4532 C CA . VAL B 1 287 ? 17.797 -23.219 -0.53 1 98 287 VAL B CA 1
ATOM 4533 C C . VAL B 1 287 ? 16.453 -22.5 -0.402 1 98 287 VAL B C 1
ATOM 4535 O O . VAL B 1 287 ? 15.398 -23.156 -0.378 1 98 287 VAL B O 1
ATOM 4538 N N . THR B 1 288 ? 16.531 -21.172 -0.315 1 97.81 288 THR B N 1
ATOM 4539 C CA . THR B 1 288 ? 15.305 -20.391 -0.265 1 97.81 288 THR B CA 1
ATOM 4540 C C . THR B 1 288 ? 14.867 -19.969 -1.668 1 97.81 288 THR B C 1
ATOM 4542 O O . THR B 1 288 ? 15.688 -19.516 -2.465 1 97.81 288 THR B O 1
ATOM 4545 N N . VAL B 1 289 ? 13.539 -20.219 -1.947 1 98 289 VAL B N 1
ATOM 4546 C CA . VAL B 1 289 ? 12.984 -19.922 -3.262 1 98 289 VAL B CA 1
ATOM 4547 C C . VAL B 1 289 ? 11.859 -18.906 -3.129 1 98 289 VAL B C 1
ATOM 4549 O O . VAL B 1 289 ? 10.953 -19.078 -2.316 1 98 289 VAL B O 1
ATOM 4552 N N . GLY B 1 290 ? 11.961 -17.828 -3.869 1 96.31 290 GLY B N 1
ATOM 4553 C CA . GLY B 1 290 ? 10.883 -16.859 -4.008 1 96.31 290 GLY B CA 1
ATOM 4554 C C . GLY B 1 290 ? 10.297 -16.812 -5.406 1 96.31 290 GLY B C 1
ATOM 4555 O O . GLY B 1 290 ? 10.641 -17.641 -6.254 1 96.31 290 GLY B O 1
ATOM 4556 N N . GLY B 1 291 ? 9.336 -16 -5.586 1 93.12 291 GLY B N 1
ATOM 4557 C CA . GLY B 1 291 ? 8.742 -15.797 -6.898 1 93.12 291 GLY B CA 1
ATOM 4558 C C . GLY B 1 291 ? 9.43 -14.703 -7.695 1 93.12 291 GLY B C 1
ATOM 4559 O O . GLY B 1 291 ? 10.484 -14.203 -7.297 1 93.12 291 GLY B O 1
ATOM 4560 N N . PRO B 1 292 ? 8.797 -14.414 -8.828 1 85.88 292 PRO B N 1
ATOM 4561 C CA . PRO B 1 292 ? 9.32 -13.289 -9.609 1 85.88 292 PRO B CA 1
ATOM 4562 C C . PRO B 1 292 ? 9.492 -12.023 -8.773 1 85.88 292 PRO B C 1
ATOM 4564 O O . PRO B 1 292 ? 8.578 -11.617 -8.062 1 85.88 292 PRO B O 1
ATOM 4567 N N . GLY B 1 293 ? 10.711 -11.438 -8.93 1 78.38 293 GLY B N 1
ATOM 4568 C CA . GLY B 1 293 ? 11.008 -10.242 -8.164 1 78.38 293 GLY B CA 1
ATOM 4569 C C . GLY B 1 293 ? 11.641 -10.531 -6.812 1 78.38 293 GLY B C 1
ATOM 4570 O O . GLY B 1 293 ? 11.844 -9.625 -6.008 1 78.38 293 GLY B O 1
ATOM 4571 N N . ALA B 1 294 ? 11.93 -11.781 -6.578 1 86.88 294 ALA B N 1
ATOM 4572 C CA . ALA B 1 294 ? 12.562 -12.172 -5.32 1 86.88 294 ALA B CA 1
ATOM 4573 C C . ALA B 1 294 ? 13.883 -11.438 -5.117 1 86.88 294 ALA B C 1
ATOM 4575 O O . ALA B 1 294 ? 14.656 -11.273 -6.062 1 86.88 294 ALA B O 1
ATOM 4576 N N . PHE B 1 295 ? 14.109 -11.078 -3.809 1 78.44 295 PHE B N 1
ATOM 4577 C CA . PHE B 1 295 ? 15.336 -10.328 -3.533 1 78.44 295 PHE B CA 1
ATOM 4578 C C . PHE B 1 295 ? 15.977 -10.797 -2.236 1 78.44 295 PHE B C 1
ATOM 4580 O O . PHE B 1 295 ? 17.156 -10.547 -1.996 1 78.44 295 PHE B O 1
ATOM 4587 N N . VAL B 1 296 ? 15.266 -11.469 -1.458 1 83.31 296 VAL B N 1
ATOM 4588 C CA . VAL B 1 296 ? 15.844 -11.938 -0.203 1 83.31 296 VAL B CA 1
ATOM 4589 C C . VAL B 1 296 ? 16.188 -13.422 -0.32 1 83.31 296 VAL B C 1
ATOM 4591 O O . VAL B 1 296 ? 17.062 -13.914 0.402 1 83.31 296 VAL B O 1
ATOM 4594 N N . GLU B 1 297 ? 15.586 -14.039 -1.241 1 93.06 297 GLU B N 1
ATOM 4595 C CA . GLU B 1 297 ? 15.773 -15.477 -1.403 1 93.06 297 GLU B CA 1
ATOM 4596 C C . GLU B 1 297 ? 17 -15.781 -2.258 1 93.06 297 GLU B C 1
ATOM 4598 O O . GLU B 1 297 ? 17.547 -14.891 -2.91 1 93.06 297 GLU B O 1
ATOM 4603 N N . ASP B 1 298 ? 17.375 -17.016 -2.223 1 95.31 298 ASP B N 1
ATOM 4604 C CA . ASP B 1 298 ? 18.5 -17.469 -3.037 1 95.31 298 ASP B CA 1
ATOM 4605 C C . ASP B 1 298 ? 18.109 -17.594 -4.508 1 95.31 298 ASP B C 1
ATOM 4607 O O . ASP B 1 298 ? 18.891 -17.266 -5.398 1 95.31 298 ASP B O 1
ATOM 4611 N N . VAL B 1 299 ? 16.906 -18.062 -4.719 1 96.94 299 VAL B N 1
ATOM 4612 C CA . VAL B 1 299 ? 16.469 -18.406 -6.07 1 96.94 299 VAL B CA 1
ATOM 4613 C C . VAL B 1 299 ? 15.133 -17.719 -6.359 1 96.94 299 VAL B C 1
ATOM 4615 O O . VAL B 1 299 ? 14.242 -17.703 -5.504 1 96.94 299 VAL B O 1
ATOM 4618 N N . GLU B 1 300 ? 15.07 -17.156 -7.512 1 96 300 GLU B N 1
ATOM 4619 C CA . GLU B 1 300 ? 13.797 -16.734 -8.086 1 96 300 GLU B CA 1
ATOM 4620 C C . GLU B 1 300 ? 13.172 -17.844 -8.93 1 96 300 GLU B C 1
ATOM 4622 O O . GLU B 1 300 ? 13.664 -18.156 -10.008 1 96 300 GLU B O 1
ATOM 4627 N N . GLY B 1 301 ? 12.094 -18.422 -8.43 1 96.69 301 GLY B N 1
ATOM 4628 C CA . GLY B 1 301 ? 11.453 -19.547 -9.109 1 96.69 301 GLY B CA 1
ATOM 4629 C C . GLY B 1 301 ? 10.391 -19.109 -10.102 1 96.69 301 GLY B C 1
ATOM 4630 O O . GLY B 1 301 ? 9.516 -18.297 -9.766 1 96.69 301 GLY B O 1
ATOM 4631 N N . TYR B 1 302 ? 10.461 -19.703 -11.305 1 94.12 302 TYR B N 1
ATOM 4632 C CA . TYR B 1 302 ? 9.469 -19.422 -12.336 1 94.12 302 TYR B CA 1
ATOM 4633 C C . TYR B 1 302 ? 8.398 -20.5 -12.375 1 94.12 302 TYR B C 1
ATOM 4635 O O . TYR B 1 302 ? 7.266 -20.25 -12.797 1 94.12 302 TYR B O 1
ATOM 4643 N N . GLU B 1 303 ? 8.898 -21.641 -12.102 1 97.44 303 GLU B N 1
ATOM 4644 C CA . GLU B 1 303 ? 8.031 -22.812 -12.109 1 97.44 303 GLU B CA 1
ATOM 4645 C C . GLU B 1 303 ? 8.359 -23.75 -10.945 1 97.44 303 GLU B C 1
ATOM 4647 O O . GLU B 1 303 ? 9.523 -24.094 -10.727 1 97.44 303 GLU B O 1
ATOM 4652 N N . VAL B 1 304 ? 7.355 -24.141 -10.227 1 98.38 304 VAL B N 1
ATOM 4653 C CA . VAL B 1 304 ? 7.543 -25.016 -9.078 1 98.38 304 VAL B CA 1
ATOM 4654 C C . VAL B 1 304 ? 6.551 -26.188 -9.148 1 98.38 304 VAL B C 1
ATOM 4656 O O . VAL B 1 304 ? 5.348 -25.969 -9.305 1 98.38 304 VAL B O 1
ATOM 4659 N N . THR B 1 305 ? 7.027 -27.344 -9.062 1 98.69 305 THR B N 1
ATOM 4660 C CA . THR B 1 305 ? 6.184 -28.531 -8.969 1 98.69 305 THR B CA 1
ATOM 4661 C C . THR B 1 305 ? 6.215 -29.109 -7.559 1 98.69 305 THR B C 1
ATOM 4663 O O . THR B 1 305 ? 7.289 -29.391 -7.023 1 98.69 305 THR B O 1
ATOM 4666 N N . LEU B 1 306 ? 5.074 -29.219 -6.965 1 98.69 306 LEU B N 1
ATOM 4667 C CA . LEU B 1 306 ? 4.934 -29.844 -5.656 1 98.69 306 LEU B CA 1
ATOM 4668 C C . LEU B 1 306 ? 4.477 -31.281 -5.785 1 98.69 306 LEU B C 1
ATOM 4670 O O . LEU B 1 306 ? 3.619 -31.594 -6.617 1 98.69 306 LEU B O 1
ATOM 4674 N N . ARG B 1 307 ? 5.059 -32.125 -4.961 1 98.44 307 ARG B N 1
ATOM 4675 C CA . ARG B 1 307 ? 4.703 -33.531 -4.875 1 98.44 307 ARG B CA 1
ATOM 4676 C C . ARG B 1 307 ? 4.684 -34.031 -3.426 1 98.44 307 ARG B C 1
ATOM 4678 O O . ARG B 1 307 ? 5.367 -33.438 -2.572 1 98.44 307 ARG B O 1
ATOM 4685 N N . GLU B 1 308 ? 3.846 -35 -3.234 1 97.38 308 GLU B N 1
ATOM 4686 C CA . GLU B 1 308 ? 3.898 -35.625 -1.923 1 97.38 308 GLU B CA 1
ATOM 4687 C C . GLU B 1 308 ? 5.098 -36.562 -1.813 1 97.38 308 GLU B C 1
ATOM 4689 O O . GLU B 1 308 ? 5.398 -37.312 -2.75 1 97.38 308 GLU B O 1
ATOM 4694 N N . ARG B 1 309 ? 5.695 -36.375 -0.746 1 91.62 309 ARG B N 1
ATOM 4695 C CA . ARG B 1 309 ? 6.883 -37.188 -0.511 1 91.62 309 ARG B CA 1
ATOM 4696 C C . ARG B 1 309 ? 6.504 -38.562 0.014 1 91.62 309 ARG B C 1
ATOM 4698 O O . ARG B 1 309 ? 5.633 -38.688 0.88 1 91.62 309 ARG B O 1
#

pLDDT: mean 79.21, std 24.16, range [19.22, 98.69]

Solvent-accessible surface area (backbone atoms only — not comparable to full-atom values): 32297 Å² total; per-residue (Å²): 132,82,76,77,76,74,72,70,74,75,68,74,69,76,55,70,65,54,42,51,50,47,47,50,49,47,48,48,49,47,48,49,48,47,48,45,46,49,46,47,50,47,45,49,48,45,46,48,44,49,53,47,39,48,56,44,48,55,50,36,58,73,66,65,50,86,70,72,44,78,46,76,37,57,40,29,68,50,42,50,48,52,51,44,50,47,46,61,64,33,68,52,27,33,40,40,32,24,37,43,71,57,48,62,76,36,41,71,43,32,29,50,27,38,73,72,61,24,42,25,39,35,38,29,24,82,73,84,72,82,83,48,80,61,41,31,41,31,30,30,38,48,75,68,95,63,84,60,58,28,36,35,37,22,61,73,26,32,28,35,42,30,49,61,50,15,60,61,72,42,52,100,81,30,42,30,36,38,36,30,37,44,66,61,26,50,42,55,50,39,28,44,42,49,64,43,54,69,74,28,43,82,73,45,73,49,82,57,75,71,72,67,44,74,35,66,46,47,70,56,44,53,51,35,51,50,48,40,42,73,73,69,47,51,40,29,37,38,34,37,31,24,30,52,88,78,61,46,75,44,75,50,54,28,37,53,78,47,70,28,29,63,86,53,87,72,68,54,40,92,48,71,84,43,47,36,39,30,30,33,30,91,85,70,44,74,44,37,32,15,24,85,86,40,75,85,35,53,24,24,32,53,34,39,32,42,32,76,101,134,81,76,76,75,75,72,71,72,75,69,73,67,76,52,70,66,53,40,52,49,44,49,50,47,48,49,48,48,48,48,49,48,48,49,46,47,49,46,46,50,48,45,50,48,45,46,46,43,50,54,48,40,49,56,44,49,55,48,36,58,73,66,67,49,86,70,71,43,76,45,74,37,54,40,31,68,48,42,50,49,51,52,43,51,47,47,62,64,32,70,51,29,34,40,41,31,24,36,44,72,56,48,60,75,38,40,71,42,32,28,51,30,38,72,72,62,22,43,25,38,36,39,29,26,83,74,85,74,83,83,48,81,61,42,32,42,32,30,29,39,47,76,64,94,61,85,60,58,27,36,35,36,23,60,72,26,32,28,34,44,30,47,62,49,15,60,61,73,44,52,98,79,30,41,30,37,40,36,31,39,46,67,63,26,49,43,55,49,41,28,45,42,49,65,43,53,68,74,29,43,82,72,44,72,50,83,57,76,72,72,68,44,76,34,67,47,47,68,55,43,52,51,35,51,51,50,41,44,73,72,69,49,52,40,29,37,39,35,38,32,23,31,53,87,78,62,46,76,45,74,50,53,28,38,53,76,48,71,27,30,62,88,53,86,73,68,55,40,92,49,72,82,44,49,36,39,30,30,32,30,90,87,69,44,75,44,37,32,15,24,85,85,40,76,82,36,53,25,24,33,52,35,38,32,42,32,74,100

Foldseek 3Di:
DPPCPPPPPPPDPPDPVVVVVVCVVVCVVVVVVVVVVCVVVVVVCLLVCVVVVLVVVVVVVVVVPQDKDKRKDQALVSVLSLVQSQLQPAQAEKEWEAEPVNCVSNQVSQLVCVVNVHAYEYEYEPDDDQPCARRHQWYFYFDDPDGIWTKMAGDQFWIKTWHPCSNPPGDPPTMMMTIGGRVVRVVSVLCCQQPTLLVTHTRDHYQADDPFDKGQDQVNVLSNVVRCVVVVFWKKKWFWFAFLVPRHTDIFIATFDDWAARRDPPHRHPGRPDTWTWGQGPVRDTFIEDDPPDDPGGTHTRMMTMHTD/DPPPPPPPPPPDPPDPVVVCVVVVVVCVVCVVVVVVVCVVVVVVCLLVCVVVVLVVVVVVVVVPPQDKDKRKDQALVSVLSLVQSQLQPAQAEKEWEAEPVNCVSNQVSQLVCVVNVHAYEYEYEPDDDQPCARRHQWYFYFDDPDGIWTKMAGDQFWIKTWHPCSNPPGDPPTMMMTIGGRVVRVVSVLCCQQPTVLVTHTRDHYQADDPFDKGQDQVNVLSNVVRCVVVVFWKKKWFWFAFLVPRHTDIFIATFDDWAARRDPPHRHPGRPDTWTWGQGPVRDTFIEDDPPDDPGGTHTRMMTMHTD

Radius of gyration: 28.43 Å; Cα contacts (8 Å, |Δi|>4): 1256; chains: 2; bounding box: 95×79×86 Å

Nearest PDB structures (foldseek):
  2f5t-assembly1_X-2  TM=7.679E-01  e=4.461E-18  Thermococcus litoralis
  3qph-assembly1_A-2  TM=6.887E-01  e=1.970E-17  Pyrococcus furiosus
  5bpi-assembly1_C  TM=6.398E-01  e=2.471E-06  Pyrococcus furiosus
  5bpd-assembly1_D  TM=6.473E-01  e=7.528E-06  Pyrococcus furiosus
  5bqt-assembly1_B  TM=6.162E-01  e=6.171E-05  Pyrococcus furiosus

Organism: NCBI:txid1457250